Protein AF-0000000082426683 (afdb_homodimer)

Secondary structure (DSSP, 8-state):
-EEEEEEEEEEGGGEEEEEEEEEEESSEEEEE--TTSSHHHHHHHHTTSS--EEEEEETTEEGGG----TTEEE--GGGGGS-SBHHHHHHHHHHHH---HHHHHHHHHHTT--HHHHTTSBGGGS-HHHHHHHHHHHHHTT--SEEEEESTTTT--HHHHHHHHHHHHHS-SEEEEEESBGGGGGGGTTSEEEEEETTEEEEEEEHHHHHTEEEEES--TTEEEEEEETTEEEEEEET-SSEEHHHHSBGGGHHHHH-/-EEEEEEEEEETTTEEEEEEEEEEESSEEEEE--TTSSHHHHHHHHTTSS--EEEEEETTEEGGG----TTEEE--GGGGGS-SBHHHHHHHHHHHH---HHHHHHHHHHTT--HHHHTTSBGGGS-HHHHHHHHHHHHHTT--SEEEEESTTTT--HHHHHHHHHHHHHS-SEEEEEESBGGGGGGGTTSEEEEEETTEEEEEEEHHHHHTEEEEES--TTEEEEEEETTEEEEEEET-SSEEHHHHSBGGGHHHHH-

Sequence (518 aa):
MIELRDTTISVGGGAFVVRNVNMEVNGKAVLIGPNGSGKSTLLRAICGLIPYEGSIKIDGMEVNEVRGYTPLSCNLSEIYQMALTISGLLEILEDVKGVDRREFKGILGRFNISYESIEKKPVFGLSAGQSAIVKLALALASRPKIVIADEPFENVDPARRLMVSSLLMEYGEEGMIVTHELDMLRRFSGYDAYLVIEGVVYGPIQVERLLRASIIAGESKDALIEVTVGGARYSIVEGGEGVKFSDMGSLNRLYGLLRMIELRDTTISVGGGAFVVRNVNMEVNGKAVLIGPNGSGKSTLLRAICGLIPYEGSIKIDGMEVNEVRGYTPLSCNLSEIYQMALTISGLLEILEDVKGVDRREFKGILGRFNISYESIEKKPVFGLSAGQSAIVKLALALASRPKIVIADEPFENVDPARRLMVSSLLMEYGEEGMIVTHELDMLRRFSGYDAYLVIEGVVYGPIQVERLLRASIIAGESKDALIEVTVGGARYSIVEGGEGVKFSDMGSLNRLYGLLR

Structure (mmCIF, N/CA/C/O backbone):
data_AF-0000000082426683-model_v1
#
loop_
_entity.id
_entity.type
_entity.pdbx_description
1 polymer 'ABC transporter'
#
loop_
_atom_site.group_PDB
_atom_site.id
_atom_site.type_symbol
_atom_site.label_atom_id
_atom_site.label_alt_id
_atom_site.label_comp_id
_atom_site.label_asym_id
_atom_site.label_entity_id
_atom_site.label_seq_id
_atom_site.pdbx_PDB_ins_code
_atom_site.Cartn_x
_atom_site.Cartn_y
_atom_site.Cartn_z
_atom_site.occupancy
_atom_site.B_iso_or_equiv
_atom_site.auth_seq_id
_atom_site.auth_comp_id
_atom_site.auth_asym_id
_atom_site.auth_atom_id
_atom_site.pdbx_PDB_model_num
ATOM 1 N N . MET A 1 1 ? 0.825 25.969 11.508 1 90.44 1 MET A N 1
ATOM 2 C CA . MET A 1 1 ? -0.62 26.016 11.305 1 90.44 1 MET A CA 1
ATOM 3 C C . MET A 1 1 ? -0.97 25.781 9.836 1 90.44 1 MET A C 1
ATOM 5 O O . MET A 1 1 ? -0.334 26.344 8.945 1 90.44 1 MET A O 1
ATOM 9 N N . ILE A 1 2 ? -1.873 24.891 9.523 1 97.25 2 ILE A N 1
ATOM 10 C CA . ILE A 1 2 ? -2.41 24.609 8.195 1 97.25 2 ILE A CA 1
ATOM 11 C C . ILE A 1 2 ? -3.881 25.016 8.141 1 97.25 2 ILE A C 1
ATOM 13 O O . ILE A 1 2 ? -4.691 24.547 8.945 1 97.25 2 ILE A O 1
ATOM 17 N N . GLU A 1 3 ? -4.215 25.922 7.199 1 98.19 3 GLU A N 1
ATOM 18 C CA . GLU A 1 3 ? -5.582 26.422 7.074 1 98.19 3 GLU A CA 1
ATOM 19 C C . GLU A 1 3 ? -6.105 26.25 5.652 1 98.19 3 GLU A C 1
ATOM 21 O O . GLU A 1 3 ? -5.484 26.719 4.699 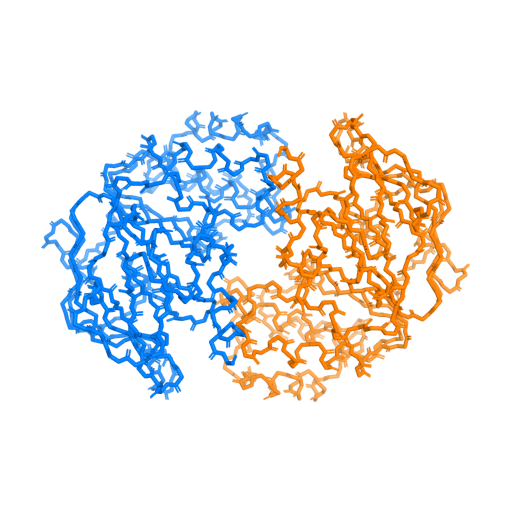1 98.19 3 GLU A O 1
ATOM 26 N N . LEU A 1 4 ? -7.168 25.578 5.523 1 98.44 4 LEU A N 1
ATOM 27 C CA . LEU A 1 4 ? -7.887 25.453 4.258 1 98.44 4 LEU A CA 1
ATOM 28 C C . LEU A 1 4 ? -9.258 26.109 4.348 1 98.44 4 LEU A C 1
ATOM 30 O O . LEU A 1 4 ? -10 25.891 5.305 1 98.44 4 LEU A O 1
ATOM 34 N N . ARG A 1 5 ? -9.625 26.953 3.424 1 98.06 5 ARG A N 1
ATOM 35 C CA . ARG A 1 5 ? -10.922 27.625 3.346 1 98.06 5 ARG A CA 1
ATOM 36 C C . ARG A 1 5 ? -11.531 27.469 1.959 1 98.06 5 ARG A C 1
ATOM 38 O O . ARG A 1 5 ? -10.969 27.938 0.968 1 98.06 5 ARG A O 1
ATOM 45 N N . ASP A 1 6 ? -12.719 26.844 1.918 1 97.62 6 ASP A N 1
ATOM 46 C CA . ASP A 1 6 ? -13.477 26.641 0.688 1 97.62 6 ASP A CA 1
ATOM 47 C C . ASP A 1 6 ? -12.578 26.094 -0.423 1 97.62 6 ASP A C 1
ATOM 49 O O . ASP A 1 6 ? -12.602 26.609 -1.546 1 97.62 6 ASP A O 1
ATOM 53 N N . THR A 1 7 ? -11.766 25.141 -0.1 1 97.5 7 THR A N 1
ATOM 54 C CA . THR A 1 7 ? -10.766 24.625 -1.027 1 97.5 7 THR A CA 1
ATOM 55 C C . THR A 1 7 ? -11.367 23.516 -1.899 1 97.5 7 THR A C 1
ATOM 57 O O . THR A 1 7 ? -11.977 22.578 -1.389 1 97.5 7 THR A O 1
ATOM 60 N N . THR A 1 8 ? -11.234 23.688 -3.15 1 96.38 8 THR A N 1
ATOM 61 C CA . THR A 1 8 ? -11.68 22.688 -4.121 1 96.38 8 THR A CA 1
ATOM 62 C C . THR A 1 8 ? -10.555 22.344 -5.094 1 96.38 8 THR A C 1
ATOM 64 O O . THR A 1 8 ? -9.828 23.234 -5.551 1 96.38 8 THR A O 1
ATOM 67 N N . ILE A 1 9 ? -10.352 21.078 -5.254 1 95 9 ILE A N 1
ATOM 68 C CA . ILE A 1 9 ? -9.312 20.609 -6.16 1 95 9 ILE A CA 1
ATOM 69 C C . ILE A 1 9 ? -9.938 19.75 -7.254 1 95 9 ILE A C 1
ATOM 71 O O . ILE A 1 9 ? -10.672 18.797 -6.969 1 95 9 ILE A O 1
ATOM 75 N N . SER A 1 10 ? -9.625 20.062 -8.43 1 88.19 10 SER A N 1
ATOM 76 C CA . SER A 1 10 ? -10.109 19.312 -9.586 1 88.19 10 SER A CA 1
ATOM 77 C C . SER A 1 10 ? -8.961 18.797 -10.438 1 88.19 10 SER A C 1
ATOM 79 O O . SER A 1 10 ? -7.863 19.359 -10.414 1 88.19 10 SER A O 1
ATOM 81 N N . VAL A 1 11 ? -9.062 17.609 -10.867 1 71.94 11 VAL A N 1
ATOM 82 C CA . VAL A 1 11 ? -8.062 17.125 -11.805 1 71.94 11 VAL A CA 1
ATOM 83 C C . VAL A 1 11 ? -8.578 17.266 -13.234 1 71.94 11 VAL A C 1
ATOM 85 O O . VAL A 1 11 ? -9.766 17.531 -13.453 1 71.94 11 VAL A O 1
ATOM 88 N N . GLY A 1 12 ? -7.707 17.031 -14.219 1 61.56 12 GLY A N 1
ATOM 89 C CA . GLY A 1 12 ? -8.055 17.266 -15.609 1 61.56 12 GLY A CA 1
ATOM 90 C C . GLY A 1 12 ? -9.391 16.656 -16 1 61.56 12 GLY A C 1
ATOM 91 O O . GLY A 1 12 ? -9.773 15.602 -15.477 1 61.56 12 GLY A O 1
ATOM 92 N N . GLY A 1 13 ? -10.258 17.328 -16.797 1 57.75 13 GLY A N 1
ATOM 93 C CA . GLY A 1 13 ? -11.555 17 -17.391 1 57.75 13 GLY A CA 1
ATOM 94 C C . GLY A 1 13 ? -12.727 17.422 -16.516 1 57.75 13 GLY A C 1
ATOM 95 O O . GLY A 1 13 ? -13.859 16.984 -16.75 1 57.75 13 GLY A O 1
ATOM 96 N N . GLY A 1 14 ? -12.383 18.109 -15.453 1 56.59 14 GLY A N 1
ATOM 97 C CA . GLY A 1 14 ? -13.438 18.734 -14.672 1 56.59 14 GLY A CA 1
ATOM 98 C C . GLY A 1 14 ? -13.914 17.875 -13.516 1 56.59 14 GLY A C 1
ATOM 99 O O . GLY A 1 14 ? -14.844 18.25 -12.797 1 56.59 14 GLY A O 1
ATOM 100 N N . ALA A 1 15 ? -13.305 16.703 -13.297 1 66.06 15 ALA A N 1
ATOM 101 C CA . ALA A 1 15 ? -13.805 15.867 -12.203 1 66.06 15 ALA A CA 1
ATOM 102 C C . ALA A 1 15 ? -13.195 16.297 -10.875 1 66.06 15 ALA A C 1
ATOM 104 O O . ALA A 1 15 ? -11.969 16.391 -10.742 1 66.06 15 ALA A O 1
ATOM 105 N N . PHE A 1 16 ? -14.086 16.734 -9.953 1 71.44 16 PHE A N 1
ATOM 106 C CA . PHE A 1 16 ? -13.641 17.109 -8.617 1 71.44 16 PHE A CA 1
ATOM 107 C C . PHE A 1 16 ? -13.125 15.898 -7.848 1 71.44 16 PHE A C 1
ATOM 109 O O . PHE A 1 16 ? -13.75 14.836 -7.875 1 71.44 16 PHE A O 1
ATOM 116 N N . VAL A 1 17 ? -12.008 16.141 -7.227 1 84.44 17 VAL A N 1
ATOM 117 C CA . VAL A 1 17 ? -11.445 15.086 -6.383 1 84.44 17 VAL A CA 1
ATOM 118 C C . VAL A 1 17 ? -11.734 15.391 -4.914 1 84.44 17 VAL A C 1
ATOM 120 O O . VAL A 1 17 ? -12.133 14.5 -4.16 1 84.44 17 VAL A O 1
ATOM 123 N N . VAL A 1 18 ? -11.609 16.672 -4.547 1 94.25 18 VAL A N 1
ATOM 124 C CA . VAL A 1 18 ? -11.945 17.156 -3.217 1 94.25 18 VAL A CA 1
ATOM 125 C C . VAL A 1 18 ? -12.727 18.469 -3.336 1 94.25 18 VAL A C 1
ATOM 127 O O . VAL A 1 18 ? -12.414 19.312 -4.18 1 94.25 18 VAL A O 1
ATOM 130 N N . ARG A 1 19 ? -13.82 18.609 -2.441 1 93.38 19 ARG A N 1
ATOM 131 C CA . ARG A 1 19 ? -14.734 19.734 -2.641 1 93.38 19 ARG A CA 1
ATOM 132 C C . ARG A 1 19 ? -14.953 20.5 -1.34 1 93.38 19 ARG A C 1
ATOM 134 O O . ARG A 1 19 ? -15.25 19.906 -0.303 1 93.38 19 ARG A O 1
ATOM 141 N N . ASN A 1 20 ? -14.719 21.766 -1.47 1 95.81 20 ASN A N 1
ATOM 142 C CA . ASN A 1 20 ? -15.117 22.719 -0.444 1 95.81 20 ASN A CA 1
ATOM 143 C C . ASN A 1 20 ? -14.586 22.328 0.93 1 95.81 20 ASN A C 1
ATOM 145 O O . ASN A 1 20 ? -15.352 22.234 1.893 1 95.81 20 ASN A O 1
ATOM 149 N N . VAL A 1 21 ? -13.359 22.172 1.01 1 97.62 21 VAL A N 1
ATOM 150 C CA . VAL A 1 21 ? -12.711 21.734 2.24 1 97.62 21 VAL A CA 1
ATOM 151 C C . VAL A 1 21 ? -12.461 22.922 3.152 1 97.62 21 VAL A C 1
ATOM 153 O O . VAL A 1 21 ? -11.891 23.938 2.723 1 97.62 21 VAL A O 1
ATOM 156 N N . ASN A 1 22 ? -12.969 22.875 4.305 1 97.44 22 ASN A N 1
ATOM 157 C CA . ASN A 1 22 ? -12.664 23.797 5.402 1 97.44 22 ASN A CA 1
ATOM 158 C C . ASN A 1 22 ? -12.023 23.062 6.574 1 97.44 22 ASN A C 1
ATOM 160 O O . ASN A 1 22 ? -12.633 22.172 7.168 1 97.44 22 ASN A O 1
ATOM 164 N N . MET A 1 23 ? -10.781 23.453 6.895 1 97.44 23 MET A N 1
ATOM 165 C CA . MET A 1 23 ? -9.992 22.719 7.879 1 97.44 23 MET A CA 1
ATOM 166 C C . MET A 1 23 ? -8.922 23.609 8.492 1 97.44 23 MET A C 1
ATOM 168 O O . MET A 1 23 ? -8.328 24.438 7.797 1 97.44 23 MET A O 1
ATOM 172 N N . GLU A 1 24 ? -8.742 23.469 9.758 1 97.19 24 GLU A N 1
ATOM 173 C CA . GLU A 1 24 ? -7.676 24.141 10.477 1 97.19 24 GLU A CA 1
ATOM 174 C C . GLU A 1 24 ? -6.902 23.188 11.367 1 97.19 24 GLU A C 1
ATOM 176 O O . GLU A 1 24 ? -7.488 22.516 12.219 1 97.19 24 GLU A O 1
ATOM 181 N N . VAL A 1 25 ? -5.66 23.094 11.125 1 97.38 25 VAL A N 1
ATOM 182 C CA . VAL A 1 25 ? -4.801 22.219 11.914 1 97.38 25 VAL A CA 1
ATOM 183 C C . VAL A 1 25 ? -3.752 23.047 12.648 1 97.38 25 VAL A C 1
ATOM 185 O O . VAL A 1 25 ? -2.92 23.703 12.023 1 97.38 25 VAL A O 1
ATOM 188 N N . ASN A 1 26 ? -3.912 23 13.969 1 94.5 26 ASN A N 1
ATOM 189 C CA . ASN A 1 26 ? -2.895 23.547 14.859 1 94.5 26 ASN A CA 1
ATOM 190 C C . ASN A 1 26 ? -2.115 22.438 15.562 1 94.5 26 ASN A C 1
ATOM 192 O O . ASN A 1 26 ? -2.686 21.672 16.344 1 94.5 26 ASN A O 1
ATOM 196 N N . GLY A 1 27 ? -0.902 22.25 15.266 1 96.5 27 GLY A N 1
ATOM 197 C CA . GLY A 1 27 ? -0.137 21.094 15.711 1 96.5 27 GLY A CA 1
ATOM 198 C C . GLY A 1 27 ? -0.188 19.938 14.742 1 96.5 27 GLY A C 1
ATOM 199 O O . GLY A 1 27 ? -0.015 20.125 13.531 1 96.5 27 GLY A O 1
ATOM 200 N N . LYS A 1 28 ? -0.348 18.797 15.258 1 97.25 28 LYS A N 1
ATOM 201 C CA . LYS A 1 28 ? -0.399 17.625 14.391 1 97.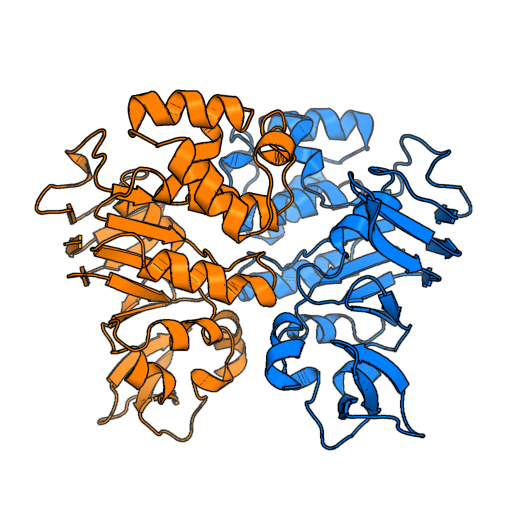25 28 LYS A CA 1
ATOM 202 C C . LYS A 1 28 ? -1.802 17.031 14.359 1 97.25 28 LYS A C 1
ATOM 204 O O . LYS A 1 28 ? -2.504 17.016 15.367 1 97.25 28 LYS A O 1
ATOM 209 N N . ALA A 1 29 ? -2.205 16.516 13.258 1 98.25 29 ALA A N 1
ATOM 210 C CA . ALA A 1 29 ? -3.492 15.852 13.062 1 98.25 29 ALA A CA 1
ATOM 211 C C . ALA A 1 29 ? -3.352 14.633 12.148 1 98.25 29 ALA A C 1
ATOM 213 O O . ALA A 1 29 ? -2.312 14.445 11.508 1 98.25 29 ALA A O 1
ATOM 214 N N . VAL A 1 30 ? -4.355 13.789 12.195 1 98.12 30 VAL A N 1
ATOM 215 C CA . VAL A 1 30 ? -4.41 12.656 11.273 1 98.12 30 VAL A CA 1
ATOM 216 C C . VAL A 1 30 ? -5.555 12.852 10.281 1 98.12 30 VAL A C 1
ATOM 218 O O . VAL A 1 30 ? -6.598 13.406 10.625 1 98.12 30 VAL A O 1
ATOM 221 N N . LEU A 1 31 ? -5.301 12.531 9.086 1 98 31 LEU A N 1
ATOM 222 C CA . LEU A 1 31 ? -6.305 12.484 8.031 1 98 31 LEU A CA 1
ATOM 223 C C . LEU A 1 31 ? -6.535 11.047 7.562 1 98 31 LEU A C 1
ATOM 225 O O . LEU A 1 31 ? -5.617 10.406 7.047 1 98 31 LEU A O 1
ATOM 229 N N . ILE A 1 32 ? -7.77 10.578 7.746 1 97.12 32 ILE A N 1
ATOM 230 C CA . ILE A 1 32 ? -8.039 9.18 7.41 1 97.12 32 ILE A CA 1
ATOM 231 C C . ILE A 1 32 ? -9.125 9.117 6.336 1 97.12 32 ILE A C 1
ATOM 233 O O . ILE A 1 32 ? -9.961 10.016 6.227 1 97.12 32 ILE A O 1
ATOM 237 N N . GLY A 1 33 ? -9.094 8.109 5.539 1 94.5 33 GLY A N 1
ATOM 238 C CA . GLY A 1 33 ? -10.047 7.859 4.473 1 94.5 33 GLY A CA 1
ATOM 239 C C . GLY A 1 33 ? -9.695 6.6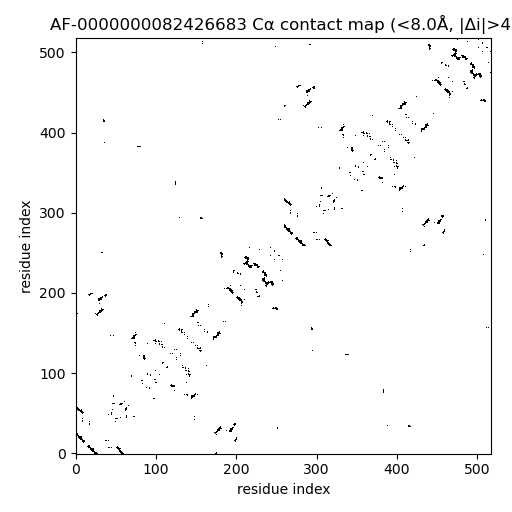41 3.637 1 94.5 33 GLY A C 1
ATOM 240 O O . GLY A 1 33 ? -8.547 6.195 3.631 1 94.5 33 GLY A O 1
ATOM 241 N N . PRO A 1 34 ? -10.695 6.09 2.971 1 91.44 34 PRO A N 1
ATOM 242 C CA . PRO A 1 34 ? -10.414 4.945 2.104 1 91.44 34 PRO A CA 1
ATOM 243 C C . PRO A 1 34 ? -9.57 5.328 0.885 1 91.44 34 PRO A C 1
ATOM 245 O O . PRO A 1 34 ? -9.367 6.512 0.616 1 91.44 34 PRO A O 1
ATOM 248 N N . ASN A 1 35 ? -9.023 4.348 0.281 1 86.88 35 ASN A N 1
ATOM 249 C CA . ASN A 1 35 ? -8.305 4.605 -0.962 1 86.88 35 ASN A CA 1
ATOM 250 C C . ASN A 1 35 ? -9.195 5.281 -1.997 1 86.88 35 ASN A C 1
ATOM 252 O O . ASN A 1 35 ? -10.375 4.934 -2.131 1 86.88 35 ASN A O 1
ATOM 256 N N . GLY A 1 36 ? -8.68 6.262 -2.678 1 83.81 36 GLY A N 1
ATOM 257 C CA . GLY A 1 36 ? -9.422 6.957 -3.719 1 83.81 36 GLY A CA 1
ATOM 258 C C . GLY A 1 36 ? -10.273 8.086 -3.189 1 83.81 36 GLY A C 1
ATOM 259 O O . GLY A 1 36 ? -11.008 8.727 -3.949 1 83.81 36 GLY A O 1
ATOM 260 N N . SER A 1 37 ? -10.164 8.352 -1.95 1 90.31 37 SER A N 1
ATOM 261 C CA . SER A 1 37 ? -11.031 9.352 -1.347 1 90.31 37 SER A CA 1
ATOM 262 C C . SER A 1 37 ? -10.523 10.766 -1.625 1 90.31 37 SER A C 1
ATOM 264 O O . SER A 1 37 ? -11.219 11.742 -1.367 1 90.31 37 SER A O 1
ATOM 266 N N . GLY A 1 38 ? -9.305 10.93 -2.115 1 90.25 38 GLY A N 1
ATOM 267 C CA . GLY A 1 38 ? -8.758 12.234 -2.439 1 90.25 38 GLY A CA 1
ATOM 268 C C . GLY A 1 38 ? -7.668 12.68 -1.485 1 90.25 38 GLY A C 1
ATOM 269 O O . GLY A 1 38 ? -7.145 13.789 -1.605 1 90.25 38 GLY A O 1
ATOM 270 N N . LYS A 1 39 ? -7.223 11.82 -0.576 1 93.38 39 LYS A N 1
ATOM 271 C CA . LYS A 1 39 ? -6.242 12.164 0.449 1 93.38 39 LYS A CA 1
ATOM 272 C C . LYS A 1 39 ? -4.945 12.664 -0.177 1 93.38 39 LYS A C 1
ATOM 274 O O . LYS A 1 39 ? -4.461 13.75 0.166 1 93.38 39 LYS A O 1
ATOM 279 N N . SER A 1 40 ? -4.41 11.914 -1.142 1 89.94 40 SER A N 1
ATOM 280 C CA . SER A 1 40 ? -3.129 12.258 -1.751 1 89.94 40 SER A CA 1
ATOM 281 C C . SER A 1 40 ? -3.232 13.547 -2.564 1 89.94 40 SER A C 1
ATOM 283 O O . SER A 1 40 ? -2.301 14.352 -2.58 1 89.94 40 SER A O 1
ATOM 285 N N . THR A 1 41 ? -4.344 13.742 -3.236 1 89.88 41 THR A N 1
ATOM 286 C CA . THR A 1 41 ? -4.57 14.969 -3.994 1 89.88 41 THR A CA 1
ATOM 287 C C . THR A 1 41 ? -4.598 16.188 -3.066 1 89.88 41 THR A C 1
ATOM 289 O O . THR A 1 41 ? -3.988 17.203 -3.363 1 89.88 41 THR A O 1
ATOM 292 N N . LEU A 1 42 ? -5.297 15.977 -2.006 1 95.31 42 LEU A N 1
ATOM 293 C CA . LEU A 1 42 ? -5.355 17.062 -1.023 1 95.31 42 LEU A CA 1
ATOM 294 C C . LEU A 1 42 ? -3.969 17.375 -0.481 1 95.31 42 LEU A C 1
ATOM 296 O O . LEU A 1 42 ? -3.592 18.547 -0.376 1 95.31 42 LEU A O 1
ATOM 300 N N . LEU A 1 43 ? -3.16 16.359 -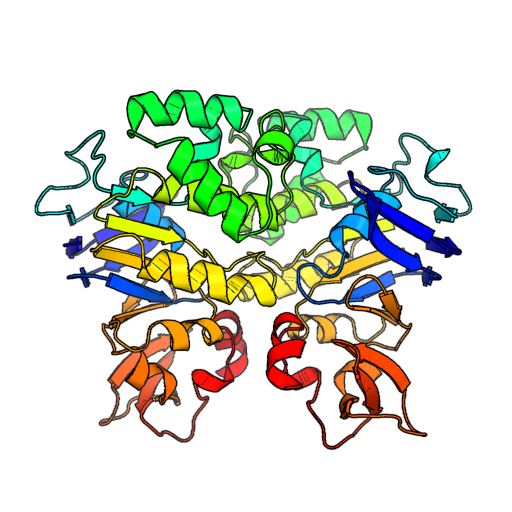0.196 1 95.12 43 LEU A N 1
ATOM 301 C CA . LEU A 1 43 ? -1.819 16.562 0.342 1 95.12 43 LEU A CA 1
ATOM 302 C C . LEU A 1 43 ? -0.917 17.25 -0.685 1 95.12 43 LEU A C 1
ATOM 304 O O . LEU A 1 43 ? -0.099 18.094 -0.334 1 95.12 43 LEU A O 1
ATOM 308 N N . ARG A 1 44 ? -1.063 16.875 -1.9 1 93.12 44 ARG A N 1
ATOM 309 C CA . ARG A 1 44 ? -0.27 17.5 -2.955 1 93.12 44 ARG A CA 1
ATOM 310 C C . ARG A 1 44 ? -0.564 19 -3.057 1 93.12 44 ARG A C 1
ATOM 312 O O . ARG A 1 44 ? 0.343 19.797 -3.283 1 93.12 44 ARG A O 1
ATOM 319 N N . ALA A 1 45 ? -1.841 19.344 -2.908 1 95.19 45 ALA A N 1
ATOM 320 C CA . ALA A 1 45 ? -2.213 20.766 -2.918 1 95.19 45 ALA A CA 1
ATOM 321 C C . ALA A 1 45 ? -1.611 21.5 -1.724 1 95.19 45 ALA A C 1
ATOM 323 O O . ALA A 1 45 ? -1.058 22.578 -1.872 1 95.19 45 ALA A O 1
ATOM 324 N N . ILE A 1 46 ? -1.671 20.875 -0.554 1 96.81 46 ILE A N 1
ATOM 325 C CA . ILE A 1 46 ? -1.134 21.469 0.667 1 96.81 46 ILE A CA 1
ATOM 326 C C . ILE A 1 46 ? 0.372 21.672 0.521 1 96.81 46 ILE A C 1
ATOM 328 O O . ILE A 1 46 ? 0.917 22.672 1 1 96.81 46 ILE A O 1
ATOM 332 N N . CYS A 1 47 ? 1.036 20.797 -0.207 1 95.75 47 CYS A N 1
ATOM 333 C CA . CYS A 1 47 ? 2.479 20.859 -0.408 1 95.75 47 CYS A CA 1
ATOM 334 C C . CYS A 1 47 ? 2.822 21.766 -1.589 1 95.75 47 CYS A C 1
ATOM 336 O O . CYS A 1 47 ? 3.996 21.938 -1.922 1 95.75 47 CYS A O 1
ATOM 338 N N . GLY A 1 48 ? 1.843 22.25 -2.277 1 94.88 48 GLY A N 1
ATOM 339 C CA . GLY A 1 48 ? 2.057 23.203 -3.35 1 94.88 48 GLY A CA 1
ATOM 340 C C . GLY A 1 48 ? 2.377 22.547 -4.68 1 94.88 48 GLY A C 1
ATOM 341 O O . GLY A 1 48 ? 2.955 23.188 -5.566 1 94.88 48 GLY A O 1
ATOM 342 N N . LEU A 1 49 ? 2.025 21.328 -4.848 1 90.38 49 LEU A N 1
ATOM 343 C CA . LEU A 1 49 ? 2.424 20.578 -6.039 1 90.38 49 LEU A CA 1
ATOM 344 C C . LEU A 1 49 ? 1.342 20.641 -7.109 1 90.38 49 LEU A C 1
ATOM 346 O O . LEU A 1 49 ? 1.607 20.375 -8.281 1 90.38 49 LEU A O 1
ATOM 350 N N . ILE A 1 50 ? 0.114 20.938 -6.715 1 90.62 50 ILE A N 1
ATOM 351 C CA . ILE A 1 50 ? -0.97 21.031 -7.684 1 90.62 50 ILE A CA 1
ATOM 352 C C . ILE A 1 50 ? -1.835 22.25 -7.367 1 90.62 50 ILE A C 1
ATOM 354 O O . ILE A 1 50 ? -1.908 22.688 -6.219 1 90.62 50 ILE A O 1
ATOM 358 N N . PRO A 1 51 ? -2.549 22.766 -8.383 1 92.94 51 PRO A N 1
ATOM 359 C CA . PRO A 1 51 ? -3.385 23.938 -8.156 1 92.94 51 PRO A CA 1
ATOM 360 C C . PRO A 1 51 ? -4.688 23.609 -7.426 1 92.94 51 PRO A C 1
ATOM 362 O O . PRO A 1 51 ? -5.074 22.438 -7.348 1 92.94 51 PRO A O 1
ATOM 365 N N . TYR A 1 52 ? -5.219 24.641 -6.898 1 95.69 52 TYR A N 1
ATOM 366 C CA . TYR A 1 52 ? -6.488 24.547 -6.188 1 95.69 52 TYR A CA 1
ATOM 367 C C . TYR A 1 52 ? -7.266 25.859 -6.277 1 95.69 52 TYR A C 1
ATOM 369 O O . TYR A 1 52 ? -6.707 26.891 -6.645 1 95.69 52 TYR A O 1
ATOM 377 N N . GLU A 1 53 ? -8.523 25.703 -6.086 1 96 53 GLU A N 1
ATOM 378 C CA . GLU A 1 53 ? -9.383 26.859 -5.863 1 96 53 GLU A CA 1
ATOM 379 C C . GLU A 1 53 ? -9.625 27.094 -4.375 1 96 53 GLU A C 1
ATOM 381 O O . GLU A 1 53 ? -9.508 26.156 -3.572 1 96 53 GLU A O 1
ATOM 386 N N . GLY A 1 54 ? -9.953 28.344 -4.039 1 97.69 54 GLY A N 1
ATOM 387 C CA . GLY A 1 54 ? -10.055 28.688 -2.627 1 97.69 54 GLY A CA 1
ATOM 388 C C . GLY A 1 54 ? -8.727 29.094 -2.018 1 97.69 54 GLY A C 1
ATOM 389 O O . GLY A 1 54 ? -7.953 29.828 -2.643 1 97.69 54 GLY A O 1
ATOM 390 N N . SER A 1 55 ? -8.594 28.609 -0.669 1 98.19 55 SER A N 1
ATOM 391 C CA . SER A 1 55 ? -7.383 29.062 0.009 1 98.19 55 SER A CA 1
ATOM 392 C C . SER A 1 55 ? -6.754 27.938 0.822 1 98.19 55 SER A C 1
ATOM 394 O O . SER A 1 55 ? -7.457 27.156 1.468 1 98.19 55 SER A O 1
ATOM 396 N N . ILE A 1 56 ? -5.5 27.844 0.674 1 98.19 56 ILE A N 1
ATOM 397 C CA . ILE A 1 56 ? -4.66 27.031 1.55 1 98.19 56 ILE A CA 1
ATOM 398 C C . ILE A 1 56 ? -3.516 27.891 2.098 1 98.19 56 ILE A C 1
ATOM 400 O O . ILE A 1 56 ? -2.713 28.422 1.332 1 98.19 56 ILE A O 1
ATOM 404 N N . LYS A 1 57 ? -3.451 27.953 3.398 1 98.19 57 LYS A N 1
ATOM 405 C CA . LYS A 1 57 ? -2.385 28.734 4.02 1 98.19 57 LYS A CA 1
ATOM 406 C C . LYS A 1 57 ? -1.55 27.875 4.961 1 98.19 57 LYS A C 1
ATOM 408 O O . LYS A 1 57 ? -2.088 27.031 5.68 1 98.19 57 LYS A O 1
ATOM 413 N N . ILE A 1 58 ? -0.296 28.109 4.898 1 97.06 58 ILE A N 1
ATOM 414 C CA . ILE A 1 58 ? 0.672 27.547 5.832 1 97.06 58 ILE A CA 1
ATOM 415 C C . ILE A 1 58 ? 1.404 28.672 6.559 1 97.06 58 ILE A C 1
ATOM 417 O O . ILE A 1 58 ? 2.023 29.531 5.926 1 97.06 58 ILE A O 1
ATOM 421 N N . ASP A 1 59 ? 1.278 28.625 7.844 1 95.62 59 ASP A N 1
ATOM 422 C CA . ASP A 1 59 ? 1.845 29.703 8.648 1 95.62 59 ASP A CA 1
ATOM 423 C C . ASP A 1 59 ? 1.4 31.078 8.133 1 95.62 59 ASP A C 1
ATOM 425 O O . ASP A 1 59 ? 2.219 31.984 7.992 1 95.62 59 ASP A O 1
ATOM 429 N N . GLY A 1 60 ? 0.243 31.062 7.762 1 95.5 60 GLY A N 1
ATOM 430 C CA . GLY A 1 60 ? -0.357 32.312 7.355 1 95.5 60 GLY A CA 1
ATOM 431 C C . GLY A 1 60 ? -0.034 32.688 5.922 1 95.5 60 GLY A C 1
ATOM 432 O O . GLY A 1 60 ? -0.577 33.688 5.395 1 95.5 60 GLY A O 1
ATOM 433 N N . MET A 1 61 ? 0.761 31.953 5.254 1 96.5 61 MET A N 1
ATOM 434 C CA . MET A 1 61 ? 1.163 32.25 3.885 1 96.5 61 MET A CA 1
ATOM 435 C C . MET A 1 61 ? 0.397 31.391 2.891 1 96.5 61 MET A C 1
ATOM 437 O O . MET A 1 61 ? 0.309 30.172 3.064 1 96.5 61 MET A O 1
ATOM 441 N N . GLU A 1 62 ? -0.079 32.031 1.852 1 97.88 62 GLU A N 1
ATOM 442 C CA . GLU A 1 62 ? -0.788 31.297 0.81 1 97.88 62 GLU A CA 1
ATOM 443 C C . GLU A 1 62 ? 0.161 30.391 0.032 1 97.88 62 GLU A C 1
ATOM 445 O O . GLU A 1 62 ? 1.157 30.859 -0.524 1 97.88 62 GLU A O 1
ATOM 450 N N . VAL A 1 63 ? -0.219 29.156 -0.077 1 96.94 63 VAL A N 1
ATOM 451 C CA . VAL A 1 63 ? 0.666 28.141 -0.64 1 96.94 63 VAL A CA 1
ATOM 452 C C . VAL A 1 63 ? 0.998 28.484 -2.088 1 96.94 63 VAL A C 1
ATOM 454 O O . VAL A 1 63 ? 2.152 28.391 -2.51 1 96.94 63 VAL A O 1
ATOM 457 N N . ASN A 1 64 ? 0.06 28.969 -2.779 1 93.81 64 ASN A N 1
ATOM 458 C CA . ASN A 1 64 ? 0.263 29.266 -4.191 1 93.81 64 ASN A CA 1
ATOM 459 C C . ASN A 1 64 ? 1.179 30.469 -4.383 1 93.81 64 ASN A C 1
ATOM 461 O O . ASN A 1 64 ? 1.627 30.75 -5.496 1 93.81 64 ASN A O 1
ATOM 465 N N . GLU A 1 65 ? 1.521 31.109 -3.33 1 93.56 65 GLU A N 1
ATOM 466 C CA . GLU A 1 65 ? 2.318 32.312 -3.424 1 93.56 65 GLU A CA 1
ATOM 467 C C . GLU A 1 65 ? 3.717 32.125 -2.85 1 93.56 65 GLU A C 1
ATOM 469 O O . GLU A 1 65 ? 4.539 33.031 -2.85 1 93.56 65 GLU A O 1
ATOM 474 N N . VAL A 1 66 ? 3.934 30.953 -2.332 1 89.62 66 VAL A N 1
ATOM 475 C CA . VAL A 1 66 ? 5.219 30.688 -1.688 1 89.62 66 VAL A CA 1
ATOM 476 C C . VAL A 1 66 ? 5.984 29.625 -2.473 1 89.62 66 VAL A C 1
ATOM 478 O O . VAL A 1 66 ? 5.387 28.703 -3.014 1 89.62 66 VAL A O 1
ATOM 481 N N . ARG A 1 67 ? 7.297 29.844 -2.561 1 84.12 67 ARG A N 1
ATOM 482 C CA . ARG A 1 67 ? 8.188 28.859 -3.176 1 84.12 67 ARG A CA 1
ATOM 483 C C . ARG A 1 67 ? 9.336 28.5 -2.244 1 84.12 67 ARG A C 1
ATOM 485 O O . ARG A 1 67 ? 9.82 29.359 -1.497 1 84.12 67 ARG A O 1
ATOM 492 N N . GLY A 1 68 ? 9.641 27.203 -2.311 1 85.44 68 GLY A N 1
ATOM 493 C CA . GLY A 1 68 ? 10.82 26.766 -1.582 1 85.44 68 GLY A CA 1
ATOM 494 C C . GLY A 1 68 ? 10.672 26.891 -0.077 1 85.44 68 GLY A C 1
ATOM 495 O O . GLY A 1 68 ? 11.609 27.312 0.61 1 85.44 68 GLY A O 1
ATOM 496 N N . TYR A 1 69 ? 9.516 26.766 0.384 1 90.69 69 TYR A N 1
ATOM 497 C CA . TYR A 1 69 ? 9.281 26.859 1.82 1 90.69 69 TYR A CA 1
ATOM 498 C C . TYR A 1 69 ? 9.875 25.656 2.543 1 90.69 69 TYR A C 1
ATOM 500 O O . TYR A 1 69 ? 9.211 24.625 2.695 1 90.69 69 TYR A O 1
ATOM 508 N N . THR A 1 70 ? 11.016 25.75 3.182 1 92.12 70 THR A N 1
ATOM 509 C CA . THR A 1 70 ? 11.836 24.656 3.676 1 92.12 70 THR A CA 1
ATOM 510 C C . THR A 1 70 ? 11.305 24.141 5.012 1 92.12 70 THR A C 1
ATOM 512 O O . THR A 1 70 ? 11.625 23.016 5.426 1 92.12 70 THR A O 1
ATOM 515 N N . PRO A 1 71 ? 10.492 24.969 5.73 1 95.5 71 PRO A N 1
ATOM 516 C CA . PRO A 1 71 ? 9.969 24.453 6.992 1 95.5 71 PRO A CA 1
ATOM 517 C C . PRO A 1 71 ? 8.93 23.344 6.789 1 95.5 71 PRO A C 1
ATOM 519 O O . PRO A 1 71 ? 8.555 22.656 7.746 1 95.5 71 PRO A O 1
ATOM 522 N N . LEU A 1 72 ? 8.406 23.219 5.605 1 96.81 72 LEU A N 1
ATOM 523 C CA . LEU A 1 72 ? 7.461 22.156 5.293 1 96.81 72 LEU A CA 1
ATOM 524 C C . LEU A 1 72 ? 8.117 21.062 4.449 1 96.81 72 LEU A C 1
ATOM 526 O O . LEU A 1 72 ? 8.859 21.359 3.514 1 96.81 72 LEU A O 1
ATOM 530 N N . SER A 1 73 ? 7.883 19.828 4.844 1 96.75 73 SER A N 1
ATOM 531 C CA . SER A 1 73 ? 8.367 18.688 4.066 1 96.75 73 SER A CA 1
ATOM 532 C C . SER A 1 73 ? 7.316 17.594 3.988 1 96.75 73 SER A C 1
ATOM 534 O O . SER A 1 73 ? 6.453 17.484 4.863 1 96.75 73 SER A O 1
ATOM 536 N N . CYS A 1 74 ? 7.371 16.812 2.893 1 96.62 74 CYS A N 1
ATOM 537 C CA . CYS A 1 74 ? 6.434 15.719 2.695 1 96.62 74 CYS A CA 1
ATOM 538 C C . CYS A 1 74 ? 7.141 14.492 2.125 1 96.62 74 CYS A C 1
ATOM 540 O O . CYS A 1 74 ? 8.242 14.602 1.581 1 96.62 74 CYS A O 1
ATOM 542 N N . ASN A 1 75 ? 6.52 13.297 2.303 1 96 75 ASN A N 1
ATOM 543 C CA . ASN A 1 75 ? 7.137 12.055 1.845 1 96 75 ASN A CA 1
ATOM 544 C C . ASN A 1 75 ? 6.562 11.602 0.505 1 96 75 ASN A C 1
ATOM 546 O O . ASN A 1 75 ? 6.5 10.406 0.222 1 96 75 ASN A O 1
ATOM 550 N N . LEU A 1 76 ? 6.207 12.492 -0.331 1 92.62 76 LEU A N 1
ATOM 551 C CA . LEU A 1 76 ? 5.559 12.172 -1.6 1 92.62 76 LEU A CA 1
ATOM 552 C C . LEU A 1 76 ? 6.578 11.695 -2.625 1 92.62 76 LEU A C 1
ATOM 554 O O . LEU A 1 76 ? 7.75 12.07 -2.566 1 92.62 76 LEU A O 1
ATOM 558 N N . SER A 1 77 ? 6.129 10.891 -3.602 1 88.56 77 SER A N 1
ATOM 559 C CA . SER A 1 77 ? 7.008 10.211 -4.547 1 88.56 77 SER A CA 1
ATOM 560 C C . SER A 1 77 ? 7.602 11.188 -5.555 1 88.56 77 SER A C 1
ATOM 562 O O . SER A 1 77 ? 8.562 10.859 -6.25 1 88.56 77 SER A O 1
ATOM 564 N N . GLU A 1 78 ? 7.059 12.328 -5.707 1 87.44 78 GLU A N 1
ATOM 565 C CA . GLU A 1 78 ? 7.562 13.336 -6.633 1 87.44 78 GLU A CA 1
ATOM 566 C C . GLU A 1 78 ? 9.031 13.656 -6.359 1 87.44 78 GLU A C 1
ATOM 568 O O . GLU A 1 78 ? 9.75 14.094 -7.254 1 87.44 78 GLU A O 1
ATOM 573 N N . ILE A 1 79 ? 9.484 13.375 -5.125 1 88.81 79 ILE A N 1
ATOM 574 C CA . ILE A 1 79 ? 10.867 13.633 -4.742 1 88.81 79 ILE A CA 1
ATOM 575 C C . ILE A 1 79 ? 11.812 12.797 -5.609 1 88.81 79 ILE A C 1
ATOM 577 O O . ILE A 1 79 ? 12.953 13.203 -5.859 1 88.81 79 ILE A O 1
ATOM 581 N N . TYR A 1 80 ? 11.32 11.688 -6.133 1 85.75 80 TYR A N 1
ATOM 582 C CA . TYR A 1 80 ? 12.141 10.758 -6.891 1 85.75 80 TYR A CA 1
ATOM 583 C C . TYR A 1 80 ? 12.414 11.289 -8.297 1 85.75 80 TYR A C 1
ATOM 585 O O . TYR A 1 80 ? 13.266 10.75 -9.016 1 85.75 80 TYR A O 1
ATOM 593 N N . GLN A 1 81 ? 11.789 12.328 -8.633 1 84.06 81 GLN A N 1
ATOM 594 C CA . GLN A 1 81 ? 12.031 12.938 -9.938 1 84.06 81 GLN A CA 1
ATOM 595 C C . GLN A 1 81 ? 13.312 13.758 -9.93 1 84.06 81 GLN A C 1
ATOM 597 O O . GLN A 1 81 ? 13.812 14.141 -10.992 1 84.06 81 GLN A O 1
ATOM 602 N N . MET A 1 82 ? 13.859 13.977 -8.789 1 89.5 82 MET A N 1
ATOM 603 C CA . MET A 1 82 ? 14.977 14.914 -8.648 1 89.5 82 MET A CA 1
ATOM 604 C C . MET A 1 82 ? 16.297 14.242 -9.031 1 89.5 82 MET A C 1
ATOM 606 O O . MET A 1 82 ? 17.25 14.922 -9.422 1 89.5 82 MET A O 1
ATOM 610 N N . ALA A 1 83 ? 16.359 12.977 -8.836 1 91 83 ALA A N 1
ATOM 611 C CA . ALA A 1 83 ? 17.594 12.234 -9.141 1 91 83 ALA A CA 1
ATOM 612 C C . ALA A 1 83 ? 17.297 10.75 -9.32 1 91 83 ALA A C 1
ATOM 614 O O . ALA A 1 83 ? 16.297 10.242 -8.812 1 91 83 ALA A O 1
ATOM 615 N N . LEU A 1 84 ? 18.172 10.062 -9.93 1 86.31 84 LEU A N 1
ATOM 616 C CA . LEU A 1 84 ? 17.984 8.648 -10.227 1 86.31 84 LEU A CA 1
ATOM 617 C C . LEU A 1 84 ? 18.375 7.781 -9.031 1 86.31 84 LEU A C 1
ATOM 619 O O . LEU A 1 84 ? 17.734 6.77 -8.75 1 86.31 84 LEU A O 1
ATOM 623 N N . THR A 1 85 ? 19.484 8.188 -8.391 1 93.94 85 THR A N 1
ATOM 624 C CA . THR A 1 85 ? 20.016 7.363 -7.309 1 93.94 85 THR A CA 1
ATOM 625 C C . THR A 1 85 ? 19.766 8.016 -5.953 1 93.94 85 THR A C 1
ATOM 627 O O . THR A 1 85 ? 19.516 9.219 -5.879 1 93.94 85 THR A O 1
ATOM 630 N N . ILE A 1 86 ? 19.891 7.215 -4.93 1 96.31 86 ILE A N 1
ATOM 631 C CA . ILE A 1 86 ? 19.672 7.719 -3.578 1 96.31 86 ILE A CA 1
ATOM 632 C C . ILE A 1 86 ? 20.75 8.75 -3.236 1 96.31 86 ILE A C 1
ATOM 634 O O . ILE A 1 86 ? 20.453 9.797 -2.66 1 96.31 86 ILE A O 1
ATOM 638 N N . SER A 1 87 ? 21.984 8.469 -3.639 1 97.12 87 SER A N 1
ATOM 639 C CA . SER A 1 87 ? 23.062 9.422 -3.393 1 97.12 87 SER A CA 1
ATOM 640 C C . SER A 1 87 ? 22.828 10.727 -4.141 1 97.12 87 SER A C 1
ATOM 642 O O . SER A 1 87 ? 23.062 11.812 -3.602 1 97.12 87 SER A O 1
ATOM 644 N N . GLY A 1 88 ? 22.391 10.617 -5.363 1 96.19 88 GLY A N 1
ATOM 645 C CA . GLY A 1 88 ? 22.047 11.812 -6.121 1 96.19 88 GLY A CA 1
ATOM 646 C C . GLY A 1 88 ? 20.938 12.633 -5.484 1 96.19 88 GLY A C 1
ATOM 647 O O . GLY A 1 88 ? 21.016 13.867 -5.441 1 96.19 88 GLY A O 1
ATOM 648 N N . LEU A 1 89 ? 19.938 11.992 -4.945 1 95.25 89 LEU A N 1
ATOM 649 C CA . LEU A 1 89 ? 18.844 12.664 -4.258 1 95.25 89 LEU A CA 1
ATOM 650 C C . LEU A 1 89 ? 19.344 13.43 -3.039 1 95.25 89 LEU A C 1
ATOM 652 O O . LEU A 1 89 ? 18.984 14.594 -2.832 1 95.25 89 LEU A O 1
ATOM 656 N N . LEU A 1 90 ? 20.156 12.742 -2.312 1 96.69 90 LEU A N 1
ATOM 657 C CA . LEU A 1 90 ? 20.672 13.352 -1.092 1 96.69 90 LEU A CA 1
ATOM 658 C C . LEU A 1 90 ? 21.516 14.586 -1.415 1 96.69 90 LEU A C 1
ATOM 660 O O . LEU A 1 90 ? 21.406 15.609 -0.731 1 96.69 90 LEU A O 1
ATOM 664 N N . GLU A 1 91 ? 22.328 14.492 -2.404 1 96.5 91 GLU A N 1
ATOM 665 C CA . GLU A 1 91 ? 23.156 15.625 -2.805 1 96.5 91 GLU A CA 1
ATOM 666 C C . GLU A 1 91 ? 22.297 16.844 -3.152 1 96.5 91 GLU A C 1
ATOM 668 O O . GLU A 1 91 ? 22.594 17.953 -2.713 1 96.5 91 GLU A O 1
ATOM 673 N N . ILE A 1 92 ? 21.312 16.609 -3.857 1 96.25 92 ILE A N 1
ATOM 674 C CA . ILE A 1 92 ? 20.422 17.703 -4.285 1 96.25 92 ILE A CA 1
ATOM 675 C C . ILE A 1 92 ? 19.672 18.266 -3.08 1 96.25 92 ILE A C 1
ATOM 677 O O . ILE A 1 92 ? 19.609 19.469 -2.895 1 96.25 92 ILE A O 1
ATOM 681 N N . LEU A 1 93 ? 19.188 17.438 -2.238 1 95.69 93 LEU A N 1
ATOM 682 C CA . LEU A 1 93 ? 18.312 17.859 -1.142 1 95.69 93 LEU A CA 1
ATOM 683 C C . LEU A 1 93 ? 19.125 18.516 -0.028 1 95.69 93 LEU A C 1
ATOM 685 O O . LEU A 1 93 ? 18.594 19.344 0.722 1 95.69 93 LEU A O 1
ATOM 689 N N . GLU A 1 94 ? 20.328 18.109 0.082 1 95.94 94 GLU A N 1
ATOM 690 C CA . GLU A 1 94 ? 21.219 18.828 0.991 1 95.94 94 GLU A CA 1
ATOM 691 C C . GLU A 1 94 ? 21.281 20.312 0.634 1 95.94 94 GLU A C 1
ATOM 693 O O . GLU A 1 94 ? 21.234 21.172 1.515 1 95.94 94 GLU A O 1
ATOM 698 N N . ASP A 1 95 ? 21.297 20.547 -0.584 1 93.5 95 ASP A N 1
ATOM 699 C CA . ASP A 1 95 ? 21.469 21.906 -1.068 1 93.5 95 ASP A CA 1
ATOM 700 C C . ASP A 1 95 ? 20.156 22.672 -1.058 1 93.5 95 ASP A C 1
ATOM 702 O O . ASP A 1 95 ? 20.094 23.812 -0.611 1 93.5 95 ASP A O 1
ATOM 706 N N . VAL A 1 96 ? 19.109 22.047 -1.418 1 92.19 96 VAL A N 1
ATOM 707 C CA . VAL A 1 96 ? 17.891 22.797 -1.693 1 92.19 96 VAL A CA 1
ATOM 708 C C . VAL A 1 96 ? 16.984 22.781 -0.459 1 92.19 96 VAL A C 1
ATOM 710 O O . VAL A 1 96 ? 16.219 23.719 -0.234 1 92.19 96 VAL A O 1
ATOM 713 N N . LYS A 1 97 ? 17.094 21.734 0.413 1 93.56 97 LYS A N 1
ATOM 714 C CA . LYS A 1 97 ? 16.172 21.594 1.529 1 93.56 97 LYS A CA 1
ATOM 715 C C . LYS A 1 97 ? 16.906 21.562 2.863 1 93.56 97 LYS A C 1
ATOM 717 O O . LYS A 1 97 ? 16.281 21.516 3.926 1 93.56 97 LYS A O 1
ATOM 722 N N . GLY A 1 98 ? 18.234 21.469 2.812 1 94.31 98 GLY A N 1
ATOM 723 C CA . GLY A 1 98 ? 19 21.422 4.043 1 94.31 98 GLY A CA 1
ATOM 724 C C . GLY A 1 98 ? 18.969 20.062 4.719 1 94.31 98 GLY A C 1
ATOM 725 O O . GLY A 1 98 ? 19.062 19.969 5.945 1 94.31 98 GLY A O 1
ATOM 726 N N . VAL A 1 99 ? 18.812 19.062 3.902 1 95.88 99 VAL A N 1
ATOM 727 C CA . VAL A 1 99 ? 18.828 17.703 4.434 1 95.88 99 VAL A CA 1
ATOM 728 C C . VAL A 1 99 ? 20.188 17.406 5.051 1 95.88 99 VAL A C 1
ATOM 730 O O . VAL A 1 99 ? 21.219 17.688 4.441 1 95.88 99 VAL A O 1
ATOM 733 N N . ASP A 1 100 ? 20.188 16.906 6.238 1 97.44 100 ASP A N 1
ATOM 734 C CA . ASP A 1 100 ? 21.406 16.484 6.941 1 97.44 100 ASP A CA 1
ATOM 735 C C . ASP A 1 100 ? 21.688 15 6.699 1 97.44 100 ASP A C 1
ATOM 737 O O . ASP A 1 100 ? 20.938 14.141 7.148 1 97.44 100 ASP A O 1
ATOM 741 N N . ARG A 1 101 ? 22.797 14.75 6.133 1 96.62 101 ARG A N 1
ATOM 742 C CA . ARG A 1 101 ? 23.156 13.383 5.773 1 96.62 101 ARG A CA 1
ATOM 743 C C . ARG A 1 101 ? 23.25 12.5 7.012 1 96.62 101 ARG A C 1
ATOM 745 O O . ARG A 1 101 ? 22.875 11.32 6.973 1 96.62 101 ARG A O 1
ATOM 752 N N . ARG A 1 102 ? 23.797 13.031 8.047 1 97.56 102 ARG A N 1
ATOM 753 C CA . ARG A 1 102 ? 23.922 12.273 9.281 1 97.56 102 ARG A CA 1
ATOM 754 C C . ARG A 1 102 ? 22.547 11.906 9.836 1 97.56 102 ARG A C 1
ATOM 756 O O . ARG A 1 102 ? 22.328 10.781 10.297 1 97.56 102 ARG A O 1
ATOM 763 N N . GLU A 1 103 ? 21.656 12.875 9.773 1 98.06 103 GLU A N 1
ATOM 764 C CA . GLU A 1 103 ? 20.281 12.617 10.227 1 98.06 103 GLU A CA 1
ATOM 765 C C . GLU A 1 103 ? 19.609 11.57 9.359 1 98.06 103 GLU A C 1
ATOM 767 O O . GLU A 1 103 ? 18.969 10.648 9.875 1 98.06 103 GLU A O 1
ATOM 772 N N . PHE A 1 104 ? 19.812 11.703 8.039 1 98.44 104 PHE A N 1
ATOM 773 C CA . PHE A 1 104 ? 19.25 10.742 7.09 1 98.44 104 PHE A CA 1
ATOM 774 C C . PHE A 1 104 ? 19.75 9.336 7.387 1 98.44 104 PHE A C 1
ATOM 776 O O . PHE A 1 104 ? 18.953 8.406 7.527 1 98.44 104 PHE A O 1
ATOM 783 N N . LYS A 1 105 ? 21.016 9.164 7.57 1 98.06 105 LYS A N 1
ATOM 784 C CA . LYS A 1 105 ? 21.625 7.867 7.867 1 98.06 105 LYS A CA 1
ATOM 785 C C . LYS A 1 105 ? 21.141 7.332 9.211 1 98.06 105 LYS A C 1
ATOM 787 O O . LYS A 1 105 ? 20.922 6.129 9.367 1 98.06 105 LYS A O 1
ATOM 792 N N . GLY A 1 106 ? 21.031 8.211 10.164 1 98.06 106 GLY A N 1
ATOM 793 C CA . GLY A 1 106 ? 20.531 7.828 11.477 1 98.06 106 GLY A CA 1
ATOM 794 C C . GLY A 1 106 ? 19.125 7.258 11.438 1 98.06 106 GLY A C 1
ATOM 795 O O . GLY A 1 106 ? 18.844 6.234 12.062 1 98.06 106 GLY A O 1
ATOM 796 N N . ILE A 1 107 ? 18.266 7.918 10.688 1 98.12 107 ILE A N 1
ATOM 797 C CA . ILE A 1 107 ? 16.891 7.445 10.555 1 98.12 107 ILE A CA 1
ATOM 798 C C . ILE A 1 107 ? 16.875 6.074 9.875 1 98.12 107 ILE A C 1
ATOM 800 O O . ILE A 1 107 ? 16.219 5.148 10.344 1 98.12 107 ILE A O 1
ATOM 804 N N . LEU A 1 108 ? 17.625 5.926 8.805 1 97.81 108 LEU A N 1
ATOM 805 C CA . LEU A 1 108 ? 17.719 4.637 8.133 1 97.81 108 LEU A CA 1
ATOM 806 C C . LEU A 1 108 ? 18.219 3.557 9.094 1 97.81 108 LEU A C 1
ATOM 808 O O . LEU A 1 108 ? 17.703 2.432 9.078 1 97.81 108 LEU A O 1
ATOM 812 N N . GLY A 1 109 ? 19.172 3.904 9.852 1 97.25 109 GLY A N 1
ATOM 813 C CA . GLY A 1 109 ? 19.75 2.979 10.812 1 97.25 109 GLY A CA 1
ATOM 814 C C . GLY A 1 109 ? 18.734 2.418 11.789 1 97.25 109 GLY A C 1
ATOM 815 O O . GLY A 1 109 ? 18.828 1.257 12.195 1 97.25 109 GLY A O 1
ATOM 816 N N . ARG A 1 110 ? 17.734 3.219 12.188 1 96.38 110 ARG A N 1
ATOM 817 C CA . ARG A 1 110 ? 16.688 2.766 13.094 1 96.38 110 ARG A CA 1
ATOM 818 C C . ARG A 1 110 ? 15.898 1.608 12.484 1 96.38 110 ARG A C 1
ATOM 820 O O . ARG A 1 110 ? 15.281 0.826 13.211 1 96.38 110 ARG A O 1
ATOM 827 N N . PHE A 1 111 ? 15.953 1.5 11.195 1 95.81 111 PHE A N 1
ATOM 828 C CA . PHE A 1 111 ? 15.219 0.449 10.5 1 95.81 111 PHE A CA 1
ATOM 829 C C . PHE A 1 111 ? 16.172 -0.629 9.992 1 95.81 111 PHE A C 1
ATOM 831 O O . PHE A 1 111 ? 15.812 -1.428 9.125 1 95.81 111 PHE A O 1
ATOM 838 N N . ASN A 1 112 ? 17.391 -0.611 10.391 1 93.44 112 ASN A N 1
ATOM 839 C CA . ASN A 1 112 ? 18.422 -1.556 10 1 93.44 112 ASN A CA 1
ATOM 840 C C . ASN A 1 112 ? 18.703 -1.502 8.5 1 93.44 112 ASN A C 1
ATOM 842 O O . ASN A 1 112 ? 18.875 -2.539 7.859 1 93.44 112 ASN A O 1
ATOM 846 N N . ILE A 1 113 ? 18.641 -0.357 7.957 1 94.25 113 ILE A N 1
ATOM 847 C CA . ILE A 1 113 ? 19.031 -0.104 6.574 1 94.25 113 ILE A CA 1
ATOM 848 C C . ILE A 1 113 ? 20.344 0.683 6.543 1 94.25 113 ILE A C 1
ATOM 850 O O . ILE A 1 113 ? 20.422 1.802 7.059 1 94.25 113 ILE A O 1
ATOM 854 N N . SER A 1 114 ? 21.312 0.089 5.977 1 94.88 114 SER A N 1
ATOM 855 C CA . SER A 1 114 ? 22.578 0.809 5.801 1 94.88 114 SER A CA 1
ATOM 856 C C . SER A 1 114 ? 22.531 1.692 4.559 1 94.88 114 SER A C 1
ATOM 858 O O . SER A 1 114 ? 22.172 1.231 3.473 1 94.88 114 SER A O 1
ATOM 860 N N . TYR A 1 115 ? 22.938 2.914 4.797 1 96.19 115 TYR A N 1
ATOM 861 C CA . TYR A 1 115 ? 22.984 3.832 3.664 1 96.19 115 TYR A CA 1
ATOM 862 C C . TYR A 1 115 ? 23.875 3.279 2.553 1 96.19 115 TYR A C 1
ATOM 864 O O . TYR A 1 115 ? 23.516 3.352 1.375 1 96.19 115 TYR A O 1
ATOM 872 N N . GLU A 1 116 ? 24.906 2.74 2.879 1 94.62 116 GLU A N 1
ATOM 873 C CA . GLU A 1 116 ? 25.891 2.229 1.927 1 94.62 116 GLU A CA 1
ATOM 874 C C . GLU A 1 116 ? 25.281 1.131 1.052 1 94.62 116 GLU A C 1
ATOM 876 O O . GLU A 1 116 ? 25.656 0.988 -0.115 1 94.62 116 GLU A O 1
ATOM 881 N N . SER A 1 117 ? 24.375 0.481 1.567 1 92.19 117 SER A N 1
ATOM 882 C CA . SER A 1 117 ? 23.797 -0.636 0.833 1 92.19 117 SER A CA 1
ATOM 883 C C . SER A 1 117 ? 22.812 -0.147 -0.238 1 92.19 117 SER A C 1
ATOM 885 O O . SER A 1 117 ? 22.453 -0.902 -1.14 1 92.19 117 SER A O 1
ATOM 887 N N . ILE A 1 118 ? 22.375 1.109 -0.131 1 94.38 118 ILE A N 1
ATOM 888 C CA . ILE A 1 118 ? 21.344 1.533 -1.065 1 94.38 118 ILE A CA 1
ATOM 889 C C . ILE A 1 118 ? 21.797 2.783 -1.812 1 94.38 118 ILE A C 1
ATOM 891 O O . ILE A 1 118 ? 21.156 3.205 -2.779 1 94.38 118 ILE A O 1
ATOM 895 N N . GLU A 1 119 ? 22.891 3.391 -1.448 1 95.81 119 GLU A N 1
ATOM 896 C CA . GLU A 1 119 ? 23.297 4.711 -1.927 1 95.81 119 GLU A CA 1
ATOM 897 C C . GLU A 1 119 ? 23.391 4.738 -3.449 1 95.81 119 GLU A C 1
ATOM 899 O O . GLU A 1 119 ? 23.047 5.738 -4.082 1 95.81 119 GLU A O 1
ATOM 904 N N . LYS A 1 120 ? 23.812 3.689 -4.074 1 93.81 120 LYS A N 1
ATOM 905 C CA . LYS A 1 120 ? 24.047 3.672 -5.516 1 93.81 120 LYS A CA 1
ATOM 906 C C . LYS A 1 120 ? 22.844 3.117 -6.266 1 93.81 120 LYS A C 1
ATOM 908 O O . LYS A 1 120 ? 22.812 3.117 -7.5 1 93.81 120 LYS A O 1
ATOM 913 N N . LYS A 1 121 ? 21.828 2.633 -5.586 1 88.81 121 LYS A N 1
ATOM 914 C CA . LYS A 1 121 ? 20.625 2.08 -6.223 1 88.81 121 LYS A CA 1
ATOM 915 C C . LYS A 1 121 ? 19.781 3.186 -6.832 1 88.81 121 LYS A C 1
ATOM 917 O O . LYS A 1 121 ? 19.641 4.262 -6.254 1 88.81 121 LYS A O 1
ATOM 922 N N . PRO A 1 122 ? 19.234 2.867 -8.047 1 86.38 122 PRO A N 1
ATOM 923 C CA . PRO A 1 122 ? 18.141 3.742 -8.492 1 86.38 122 PRO A CA 1
ATOM 924 C C . PRO A 1 122 ? 16.922 3.678 -7.574 1 86.38 122 PRO A C 1
ATOM 926 O O . PRO A 1 122 ? 16.688 2.652 -6.934 1 86.38 122 PRO A O 1
ATOM 929 N N . VAL A 1 123 ? 16.172 4.723 -7.527 1 87.12 123 VAL A N 1
ATOM 930 C CA . VAL A 1 123 ? 15.031 4.832 -6.621 1 87.12 123 VAL A CA 1
ATOM 931 C C . VAL A 1 123 ? 14.031 3.711 -6.91 1 87.12 123 VAL A C 1
ATOM 933 O O . VAL A 1 123 ? 13.414 3.172 -5.988 1 87.12 123 VAL A O 1
ATOM 936 N N . PHE A 1 124 ? 13.844 3.305 -8.117 1 75.75 124 PHE A N 1
ATOM 937 C CA . PHE A 1 124 ? 12.883 2.264 -8.477 1 75.75 124 PHE A CA 1
ATOM 938 C C . PHE A 1 124 ? 13.445 0.882 -8.164 1 75.75 124 PHE A C 1
ATOM 940 O O . PHE A 1 124 ? 12.727 -0.116 -8.227 1 75.75 124 PHE A O 1
ATOM 947 N N . GLY A 1 125 ? 14.719 0.812 -7.84 1 77.5 125 GLY A N 1
ATOM 948 C CA . GLY A 1 125 ? 15.359 -0.439 -7.465 1 77.5 125 GLY A CA 1
ATOM 949 C C . GLY A 1 125 ? 15.148 -0.807 -6.008 1 77.5 125 GLY A C 1
ATOM 950 O O . GLY A 1 125 ? 15.492 -1.913 -5.586 1 77.5 125 GLY A O 1
ATOM 951 N N . LEU A 1 126 ? 14.523 0.073 -5.258 1 85.12 126 LEU A N 1
ATOM 952 C CA . LEU A 1 126 ? 14.195 -0.184 -3.8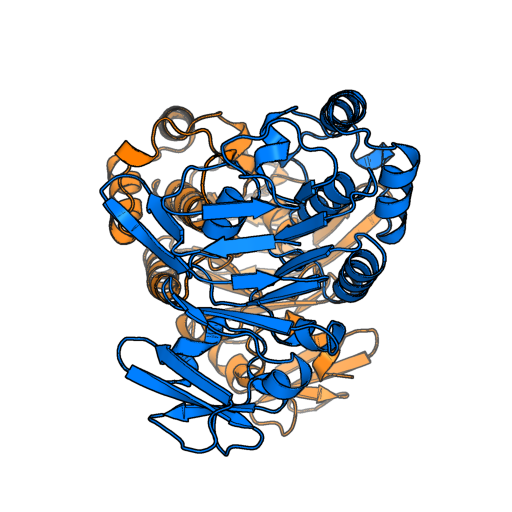59 1 85.12 126 LEU A CA 1
ATOM 953 C C . LEU A 1 126 ? 12.977 -1.094 -3.742 1 85.12 126 LEU A C 1
ATOM 955 O O . LEU A 1 126 ? 12.062 -1.02 -4.562 1 85.12 126 LEU A O 1
ATOM 959 N N . SER A 1 127 ? 13.094 -1.954 -2.715 1 77.38 127 SER A N 1
ATOM 960 C CA . SER A 1 127 ? 11.844 -2.625 -2.381 1 77.38 127 SER A CA 1
ATOM 961 C C . SER A 1 127 ? 10.781 -1.625 -1.94 1 77.38 127 SER A C 1
ATOM 963 O O . SER A 1 127 ? 11.094 -0.484 -1.6 1 77.38 127 SER A O 1
ATOM 965 N N . ALA A 1 128 ? 9.523 -2.061 -1.937 1 80.25 128 ALA A N 1
ATOM 966 C CA . ALA A 1 128 ? 8.43 -1.175 -1.534 1 80.25 128 ALA A CA 1
ATOM 967 C C . ALA A 1 128 ? 8.625 -0.68 -0.104 1 80.25 128 ALA A C 1
ATOM 969 O O . ALA A 1 128 ? 8.398 0.497 0.189 1 80.25 128 ALA A O 1
ATOM 970 N N . GLY A 1 129 ? 9.023 -1.593 0.779 1 86.31 129 GLY A N 1
ATOM 971 C CA . GLY A 1 129 ? 9.281 -1.211 2.158 1 86.31 129 GLY A CA 1
ATOM 972 C C . GLY A 1 129 ? 10.445 -0.258 2.305 1 86.31 129 GLY A C 1
ATOM 973 O O . GLY A 1 129 ? 10.367 0.719 3.055 1 86.31 129 GLY A O 1
ATOM 974 N N . GLN A 1 130 ? 11.516 -0.535 1.575 1 88.69 130 GLN A N 1
ATOM 975 C CA . GLN A 1 130 ? 12.672 0.36 1.587 1 88.69 130 GLN A CA 1
ATOM 976 C C . GLN A 1 130 ? 12.297 1.744 1.063 1 88.69 130 GLN A C 1
ATOM 978 O O . GLN A 1 130 ? 12.688 2.76 1.644 1 88.69 130 GLN A O 1
ATOM 983 N N . SER A 1 131 ? 11.562 1.701 0.021 1 90.31 131 SER A N 1
ATOM 984 C CA . SER A 1 131 ? 11.148 2.957 -0.591 1 90.31 131 SER A CA 1
ATOM 985 C C . SER A 1 131 ? 10.336 3.803 0.383 1 90.31 131 SER A C 1
ATOM 987 O O . SER A 1 131 ? 10.523 5.016 0.472 1 90.31 131 SER A O 1
ATOM 989 N N . ALA A 1 132 ? 9.445 3.172 1.104 1 93.12 132 ALA A N 1
ATOM 990 C CA . ALA A 1 132 ? 8.633 3.877 2.088 1 93.12 132 ALA A CA 1
ATOM 991 C C . ALA A 1 132 ? 9.5 4.527 3.16 1 93.12 132 ALA A C 1
ATOM 993 O O . ALA A 1 132 ? 9.32 5.699 3.488 1 93.12 132 ALA A O 1
ATOM 994 N N . ILE A 1 133 ? 10.461 3.809 3.633 1 96.25 133 ILE A N 1
ATOM 995 C CA . ILE A 1 133 ? 11.328 4.281 4.707 1 96.25 133 ILE A CA 1
ATOM 996 C C . ILE A 1 133 ? 12.242 5.383 4.188 1 96.25 133 ILE A C 1
ATOM 998 O O . ILE A 1 133 ? 12.453 6.398 4.855 1 96.25 133 ILE A O 1
ATOM 1002 N N . VAL A 1 134 ? 12.758 5.215 2.99 1 96.62 134 VAL A N 1
ATOM 1003 C CA . VAL A 1 134 ? 13.672 6.184 2.402 1 96.62 134 VAL A CA 1
ATOM 1004 C C . VAL A 1 134 ? 12.945 7.508 2.166 1 96.62 134 VAL A C 1
ATOM 1006 O O . VAL A 1 134 ? 13.445 8.57 2.531 1 96.62 134 VAL A O 1
ATOM 1009 N N . LYS A 1 135 ? 11.805 7.441 1.622 1 96.44 135 LYS A N 1
ATOM 1010 C CA . LYS A 1 135 ? 11.031 8.656 1.396 1 96.44 135 LYS A CA 1
ATOM 1011 C C . LYS A 1 135 ? 10.758 9.391 2.707 1 96.44 135 LYS A C 1
ATOM 1013 O O . LYS A 1 135 ? 10.875 10.617 2.777 1 96.44 135 LYS A O 1
ATOM 1018 N N . LEU A 1 136 ? 10.391 8.641 3.697 1 98 136 LEU A N 1
ATOM 1019 C CA . LEU A 1 136 ? 10.125 9.242 5 1 98 136 LEU A CA 1
ATOM 1020 C C . LEU A 1 136 ? 11.391 9.859 5.586 1 98 136 LEU A C 1
ATOM 1022 O O . LEU A 1 136 ? 11.367 10.977 6.098 1 98 136 LEU A O 1
ATOM 1026 N N . ALA A 1 137 ? 12.461 9.133 5.48 1 98.25 137 ALA A N 1
ATOM 1027 C CA . ALA A 1 137 ? 13.734 9.625 5.996 1 98.25 137 ALA A CA 1
ATOM 1028 C C . ALA A 1 137 ? 14.148 10.914 5.289 1 98.25 137 ALA A C 1
ATOM 1030 O O . ALA A 1 137 ? 14.609 11.859 5.934 1 98.25 137 ALA A O 1
ATOM 1031 N N . LEU A 1 138 ? 13.984 10.961 4.016 1 97.56 138 LEU A N 1
ATOM 1032 C CA . LEU A 1 138 ? 14.312 12.164 3.256 1 97.56 138 LEU A CA 1
ATOM 1033 C C . LEU A 1 138 ? 13.461 13.344 3.705 1 97.56 138 LEU A C 1
ATOM 1035 O O . LEU A 1 138 ? 13.953 14.469 3.787 1 97.56 138 LEU A O 1
ATOM 1039 N N . ALA A 1 139 ? 12.25 13.078 4.004 1 97.25 139 ALA A N 1
ATOM 1040 C CA . ALA A 1 139 ? 11.32 14.125 4.418 1 97.25 139 ALA A CA 1
ATOM 1041 C C . ALA A 1 139 ? 11.68 14.672 5.801 1 97.25 139 ALA A C 1
ATOM 1043 O O . ALA A 1 139 ? 11.469 15.852 6.086 1 97.25 139 ALA A O 1
ATOM 1044 N N . LEU A 1 140 ? 12.258 13.875 6.637 1 98.25 140 LEU A N 1
ATOM 1045 C CA . LEU A 1 140 ? 12.43 14.219 8.039 1 98.25 140 LEU A CA 1
ATOM 1046 C C . LEU A 1 140 ? 13.844 14.734 8.305 1 98.25 140 LEU A C 1
ATOM 1048 O O . LEU A 1 140 ? 14.086 15.43 9.297 1 98.25 140 LEU A O 1
ATOM 1052 N N . ALA A 1 141 ? 14.742 14.469 7.441 1 97.94 141 ALA A N 1
ATOM 1053 C CA . ALA A 1 141 ? 16.156 14.609 7.73 1 97.94 141 ALA A CA 1
ATOM 1054 C C . ALA A 1 141 ? 16.562 16.078 7.789 1 97.94 141 ALA A C 1
ATOM 1056 O O . ALA A 1 141 ? 17.656 16.406 8.273 1 97.94 141 ALA A O 1
ATOM 1057 N N . SER A 1 142 ? 15.797 16.984 7.32 1 97.19 142 SER A N 1
ATOM 1058 C CA . SER A 1 142 ? 16.047 18.422 7.469 1 97.19 142 SER A CA 1
ATOM 1059 C C . SER A 1 142 ? 15.453 18.953 8.766 1 97.19 142 SER A C 1
ATOM 1061 O O . SER A 1 142 ? 15.594 20.141 9.078 1 97.19 142 SER A O 1
ATOM 1063 N N . ARG A 1 143 ? 14.742 18.094 9.438 1 97.06 143 ARG A N 1
ATOM 1064 C CA . ARG A 1 143 ? 14.031 18.438 10.664 1 97.06 143 ARG A CA 1
ATOM 1065 C C . ARG A 1 143 ? 13.039 19.578 10.422 1 97.06 143 ARG A C 1
ATOM 1067 O O . ARG A 1 143 ? 13.07 20.594 11.125 1 97.06 143 ARG A O 1
ATOM 1074 N N . PRO A 1 144 ? 12.172 19.438 9.555 1 97.69 144 PRO A N 1
ATOM 1075 C CA . PRO A 1 144 ? 11.18 20.469 9.25 1 97.69 144 PRO A CA 1
ATOM 1076 C C . PRO A 1 144 ? 10.203 20.719 10.398 1 97.69 144 PRO A C 1
ATOM 1078 O O . PRO A 1 144 ? 9.953 19.812 11.195 1 97.69 144 PRO A O 1
ATOM 1081 N N . LYS A 1 145 ? 9.703 21.891 10.422 1 97.75 145 LYS A N 1
ATOM 1082 C CA . LYS A 1 145 ? 8.695 22.25 11.414 1 97.75 145 LYS A CA 1
ATOM 1083 C C . LYS A 1 145 ? 7.371 21.547 11.133 1 97.75 145 LYS A C 1
ATOM 1085 O O . LYS A 1 145 ? 6.688 21.094 12.055 1 97.75 145 LYS A O 1
ATOM 1090 N N . ILE A 1 146 ? 7.012 21.5 9.875 1 97.94 146 ILE A N 1
ATOM 1091 C CA . ILE A 1 146 ? 5.738 20.938 9.43 1 97.94 146 ILE A CA 1
ATOM 1092 C C . ILE A 1 146 ? 5.984 19.688 8.586 1 97.94 146 ILE A C 1
ATOM 1094 O O . ILE A 1 146 ? 6.66 19.75 7.555 1 97.94 146 ILE A O 1
ATOM 1098 N N . VAL A 1 147 ? 5.438 18.547 9.016 1 98 147 VAL A N 1
ATOM 1099 C CA . VAL A 1 147 ? 5.625 17.297 8.297 1 98 147 VAL A CA 1
ATOM 1100 C C . VAL A 1 147 ? 4.285 16.797 7.762 1 98 147 VAL A C 1
ATOM 1102 O O . VAL A 1 147 ? 3.316 16.672 8.516 1 98 147 VAL A O 1
ATOM 1105 N N . ILE A 1 148 ? 4.238 16.562 6.48 1 98 148 ILE A N 1
ATOM 1106 C CA . ILE A 1 148 ? 3.096 15.938 5.832 1 98 148 ILE A CA 1
ATOM 1107 C C . ILE A 1 148 ? 3.467 14.523 5.398 1 98 148 ILE A C 1
ATOM 1109 O O . ILE A 1 148 ? 4.285 14.336 4.492 1 98 148 ILE A O 1
ATOM 1113 N N . ALA A 1 149 ? 2.857 13.531 6.023 1 97.62 149 ALA A N 1
ATOM 1114 C CA . ALA A 1 149 ? 3.199 12.133 5.758 1 97.62 149 ALA A CA 1
ATOM 1115 C C . ALA A 1 149 ? 2.041 11.406 5.09 1 97.62 149 ALA A C 1
ATOM 1117 O O . ALA A 1 149 ? 1.011 11.148 5.719 1 97.62 149 ALA A O 1
ATOM 1118 N N . ASP A 1 150 ? 2.223 11.07 3.848 1 96.44 150 ASP A N 1
ATOM 1119 C CA . ASP A 1 150 ? 1.216 10.344 3.076 1 96.44 150 ASP A CA 1
ATOM 1120 C C . ASP A 1 150 ? 1.42 8.836 3.182 1 96.44 150 ASP A C 1
ATOM 1122 O O . ASP A 1 150 ? 2.395 8.297 2.65 1 96.44 150 ASP A O 1
ATOM 1126 N N . GLU A 1 151 ? 0.522 8.172 3.826 1 94.81 151 GLU A N 1
ATOM 1127 C CA . GLU A 1 151 ? 0.493 6.723 3.984 1 94.81 151 GLU A CA 1
ATOM 1128 C C . GLU A 1 151 ? 1.863 6.184 4.387 1 94.81 151 GLU A C 1
ATOM 1130 O O . GLU A 1 151 ? 2.389 5.27 3.744 1 94.81 151 GLU A O 1
ATOM 1135 N N . PRO A 1 152 ? 2.352 6.656 5.504 1 96.5 152 PRO A N 1
ATOM 1136 C CA . PRO A 1 152 ? 3.721 6.301 5.883 1 96.5 152 PRO A CA 1
ATOM 1137 C C . PRO A 1 152 ? 3.852 4.848 6.328 1 96.5 152 PRO A C 1
ATOM 1139 O O . PRO A 1 152 ? 4.965 4.328 6.441 1 96.5 152 PRO A O 1
ATOM 1142 N N . PHE A 1 153 ? 2.723 4.207 6.547 1 93.62 153 PHE A N 1
ATOM 1143 C CA . PHE A 1 153 ? 2.748 2.842 7.062 1 93.62 153 PHE A CA 1
ATOM 1144 C C . PHE A 1 153 ? 2.594 1.834 5.93 1 93.62 153 PHE A C 1
ATOM 1146 O O . PHE A 1 153 ? 2.783 0.632 6.133 1 93.62 153 PHE A O 1
ATOM 1153 N N . GLU A 1 154 ? 2.236 2.373 4.82 1 88.38 154 GLU A N 1
ATOM 1154 C CA . GLU A 1 154 ? 1.995 1.482 3.689 1 88.38 154 GLU A CA 1
ATOM 1155 C C . GLU A 1 154 ? 3.273 0.764 3.268 1 88.38 154 GLU A C 1
ATOM 1157 O O . GLU A 1 154 ? 4.344 1.372 3.217 1 88.38 154 GLU A O 1
ATOM 1162 N N . ASN A 1 155 ? 3.197 -0.551 3.057 1 84.12 155 ASN A N 1
ATOM 1163 C CA . ASN A 1 155 ? 4.273 -1.405 2.564 1 84.12 155 ASN A CA 1
ATOM 1164 C C . ASN A 1 155 ? 5.344 -1.63 3.627 1 84.12 155 ASN A C 1
ATOM 1166 O O . ASN A 1 155 ? 6.41 -2.17 3.334 1 84.12 155 ASN A O 1
ATOM 1170 N N . VAL A 1 156 ? 5.059 -1.183 4.809 1 89.38 156 VAL A N 1
ATOM 1171 C CA . VAL A 1 156 ? 5.984 -1.385 5.918 1 89.38 156 VAL A CA 1
ATOM 1172 C C . VAL A 1 156 ? 5.547 -2.596 6.742 1 89.38 156 VAL A C 1
ATOM 1174 O O . VAL A 1 156 ? 4.367 -2.734 7.074 1 89.38 156 VAL A O 1
ATOM 1177 N N . ASP A 1 157 ? 6.48 -3.441 7.039 1 85.56 157 ASP A N 1
ATOM 1178 C CA . ASP A 1 157 ? 6.145 -4.633 7.812 1 85.56 157 ASP A CA 1
ATOM 1179 C C . ASP A 1 157 ? 5.633 -4.262 9.203 1 85.56 157 ASP A C 1
ATOM 1181 O O . ASP A 1 157 ? 5.973 -3.205 9.734 1 85.56 157 ASP A O 1
ATOM 1185 N N . PRO A 1 158 ? 4.828 -5.148 9.789 1 80.31 158 PRO A N 1
ATOM 1186 C CA . PRO A 1 158 ? 4.164 -4.855 11.062 1 80.31 158 PRO A CA 1
ATOM 1187 C C . PRO A 1 158 ? 5.152 -4.496 12.172 1 80.31 158 PRO A C 1
ATOM 1189 O O . PRO A 1 158 ? 4.879 -3.6 12.977 1 80.31 158 PRO A O 1
ATOM 1192 N N . ALA A 1 159 ? 6.277 -5.117 12.141 1 78.19 159 ALA A N 1
ATOM 1193 C CA . ALA A 1 159 ? 7.254 -4.898 13.203 1 78.19 159 ALA A CA 1
ATOM 1194 C C . ALA A 1 159 ? 7.84 -3.49 13.133 1 78.19 159 ALA A C 1
ATOM 1196 O O . ALA A 1 159 ? 8.203 -2.906 14.156 1 78.19 159 ALA A O 1
ATOM 1197 N N . ARG A 1 160 ? 7.883 -2.887 12.008 1 91.12 160 ARG A N 1
ATOM 1198 C CA . ARG A 1 160 ? 8.547 -1.605 11.797 1 91.12 160 ARG A CA 1
ATOM 1199 C C . ARG A 1 160 ? 7.547 -0.454 11.859 1 91.12 160 ARG A C 1
ATOM 1201 O O . ARG A 1 160 ? 7.941 0.71 11.969 1 91.12 160 ARG A O 1
ATOM 1208 N N . ARG A 1 161 ? 6.336 -0.746 11.82 1 92.69 161 ARG A N 1
ATOM 1209 C CA . ARG A 1 161 ? 5.305 0.287 11.805 1 92.69 161 ARG A CA 1
ATOM 1210 C C . ARG A 1 161 ? 5.332 1.11 13.086 1 92.69 161 ARG A C 1
ATOM 1212 O O . ARG A 1 161 ? 5.078 2.316 13.062 1 92.69 161 ARG A O 1
ATOM 1219 N N . LEU A 1 162 ? 5.691 0.444 14.164 1 92.12 162 LEU A N 1
ATOM 1220 C CA . LEU A 1 162 ? 5.801 1.161 15.43 1 92.12 162 LEU A CA 1
ATOM 1221 C C . LEU A 1 162 ? 6.934 2.182 15.383 1 92.12 162 LEU A C 1
ATOM 1223 O O . LEU A 1 162 ? 6.801 3.287 15.906 1 92.12 162 LEU A O 1
ATOM 1227 N N . MET A 1 163 ? 7.941 1.798 14.742 1 95.69 163 MET A N 1
ATOM 1228 C CA . MET A 1 163 ? 9.078 2.707 14.602 1 95.69 163 MET A CA 1
ATOM 1229 C C . MET A 1 163 ? 8.711 3.9 13.719 1 95.69 163 MET A C 1
ATOM 1231 O O . MET A 1 163 ? 9.094 5.031 14.016 1 95.69 163 MET A O 1
ATOM 1235 N N . VAL A 1 164 ? 7.988 3.664 12.711 1 97.75 164 VAL A N 1
ATOM 1236 C CA . VAL A 1 164 ? 7.52 4.738 11.844 1 97.75 164 VAL A CA 1
ATOM 1237 C C . VAL A 1 164 ? 6.668 5.719 12.641 1 97.75 164 VAL A C 1
ATOM 1239 O O . VAL A 1 164 ? 6.859 6.934 12.555 1 97.75 164 VAL A O 1
ATOM 1242 N N . SER A 1 165 ? 5.766 5.172 13.461 1 96.81 165 SER A N 1
ATOM 1243 C CA . SER A 1 165 ? 4.91 6.035 14.273 1 96.81 165 SER A CA 1
ATOM 1244 C C . SER A 1 165 ? 5.73 6.852 15.258 1 96.81 165 SER A C 1
ATOM 1246 O O . SER A 1 165 ? 5.445 8.031 15.484 1 96.81 165 SER A O 1
ATOM 1248 N N . SER A 1 166 ? 6.746 6.254 15.797 1 96.5 166 SER A N 1
ATOM 1249 C CA . SER A 1 166 ? 7.605 6.961 16.75 1 96.5 166 SER A CA 1
ATOM 1250 C C . SER A 1 166 ? 8.344 8.117 16.062 1 96.5 166 SER A C 1
ATOM 1252 O O . SER A 1 166 ? 8.469 9.195 16.641 1 96.5 166 SER A O 1
ATOM 1254 N N . LEU A 1 167 ? 8.797 7.898 14.867 1 97.75 167 LEU A N 1
ATOM 1255 C CA . LEU A 1 167 ? 9.461 8.953 14.109 1 97.75 167 LEU A CA 1
ATOM 1256 C C . LEU A 1 167 ? 8.523 10.133 13.883 1 97.75 167 LEU A C 1
ATOM 1258 O O . LEU A 1 167 ? 8.922 11.289 14.047 1 97.75 167 LEU A O 1
ATOM 1262 N N . LEU A 1 168 ? 7.312 9.812 13.57 1 97.75 168 LEU A N 1
ATOM 1263 C CA . LEU A 1 168 ? 6.336 10.844 13.227 1 97.75 168 LEU A CA 1
ATOM 1264 C C . LEU A 1 168 ? 5.961 11.664 14.461 1 97.75 168 LEU A C 1
ATOM 1266 O O . LEU A 1 168 ? 5.555 12.82 14.344 1 97.75 168 LEU A O 1
ATOM 1270 N N . MET A 1 169 ? 6.105 11.078 15.633 1 96.25 169 MET A N 1
ATOM 1271 C CA . MET A 1 169 ? 5.859 11.805 16.875 1 96.25 169 MET A CA 1
ATOM 1272 C C . MET A 1 169 ? 7.074 12.633 17.266 1 96.25 169 MET A C 1
ATOM 1274 O O . MET A 1 169 ? 6.934 13.727 17.828 1 96.25 169 MET A O 1
ATOM 1278 N N . GLU A 1 170 ? 8.188 12.125 16.922 1 96.81 170 GLU A N 1
ATOM 1279 C CA . GLU A 1 170 ? 9.445 12.75 17.312 1 96.81 170 GLU A CA 1
ATOM 1280 C C . GLU A 1 170 ? 9.773 13.938 16.406 1 96.81 170 GLU A C 1
ATOM 1282 O O . GLU A 1 170 ? 10.289 14.953 16.875 1 96.81 170 GLU A O 1
ATOM 1287 N N . TYR A 1 171 ? 9.484 13.773 15.102 1 97.38 171 TYR A N 1
ATOM 1288 C CA . TYR A 1 171 ? 9.852 14.797 14.133 1 97.38 171 TYR A CA 1
ATOM 1289 C C . TYR A 1 171 ? 8.656 15.68 13.789 1 97.38 171 TYR A C 1
ATOM 1291 O O . TYR A 1 171 ? 7.531 15.195 13.68 1 97.38 171 TYR A O 1
ATOM 1299 N N . GLY A 1 172 ? 8.953 16.922 13.586 1 96.12 172 GLY A N 1
ATOM 1300 C CA . GLY A 1 172 ? 7.914 17.875 13.227 1 96.12 172 GLY A CA 1
ATOM 1301 C C . GLY A 1 172 ? 7.109 18.359 14.414 1 96.12 172 GLY A C 1
ATOM 1302 O O . GLY A 1 172 ? 6.781 17.578 15.312 1 96.12 172 GLY A O 1
ATOM 1303 N N . GLU A 1 173 ? 6.781 19.578 14.445 1 96.69 173 GLU A N 1
ATOM 1304 C CA . GLU A 1 173 ? 5.938 20.188 15.477 1 96.69 173 GLU A CA 1
ATOM 1305 C C . GLU A 1 173 ? 4.48 20.25 15.023 1 96.69 173 GLU A C 1
ATOM 1307 O O . GLU A 1 173 ? 3.566 20.219 15.852 1 96.69 173 GLU A O 1
ATOM 1312 N N . GLU A 1 174 ? 4.355 20.391 13.781 1 97.31 174 GLU A N 1
ATOM 1313 C CA . GLU A 1 174 ? 3.051 20.484 13.141 1 97.31 174 GLU A CA 1
ATOM 1314 C C . GLU A 1 174 ? 2.967 19.547 11.938 1 97.31 174 GLU A C 1
ATOM 1316 O O . GLU A 1 174 ? 3.986 19.031 11.469 1 97.31 174 GLU A O 1
ATOM 1321 N N . GLY A 1 175 ? 1.709 19.312 11.492 1 97 175 GLY A N 1
ATOM 1322 C CA . GLY A 1 175 ? 1.616 18.562 10.25 1 97 175 GLY A CA 1
ATOM 1323 C C . GLY A 1 175 ? 0.434 17.609 10.219 1 97 175 GLY A C 1
ATOM 1324 O O . GLY A 1 175 ? -0.531 17.797 10.969 1 97 175 GLY A O 1
ATOM 1325 N N . MET A 1 176 ? 0.482 16.703 9.266 1 97.81 176 MET A N 1
ATOM 1326 C CA . MET A 1 176 ? -0.619 15.781 9.008 1 97.81 176 MET A CA 1
ATOM 1327 C C . MET A 1 176 ? -0.093 14.398 8.656 1 97.81 176 MET A C 1
ATOM 1329 O O . MET A 1 176 ? 0.839 14.258 7.863 1 97.81 176 MET A O 1
ATOM 1333 N N . ILE A 1 177 ? -0.65 13.422 9.359 1 97.88 177 ILE A N 1
ATOM 1334 C CA . ILE A 1 177 ? -0.393 12.023 9.031 1 97.88 177 ILE A CA 1
ATOM 1335 C C . ILE A 1 177 ? -1.61 11.43 8.328 1 97.88 177 ILE A C 1
ATOM 1337 O O . ILE A 1 177 ? -2.701 11.375 8.906 1 97.88 177 ILE A O 1
ATOM 1341 N N . VAL A 1 178 ? -1.432 10.984 7.113 1 97.12 178 VAL A N 1
ATOM 1342 C CA . VAL A 1 178 ? -2.525 10.469 6.297 1 97.12 178 VAL A CA 1
ATOM 1343 C C . VAL A 1 178 ? -2.451 8.945 6.238 1 97.12 178 VAL A C 1
ATOM 1345 O O . VAL A 1 178 ? -1.399 8.383 5.938 1 97.12 178 VAL A O 1
ATOM 1348 N N . THR A 1 179 ? -3.549 8.312 6.539 1 94.88 179 THR A N 1
ATOM 1349 C CA . THR A 1 179 ? -3.533 6.852 6.484 1 94.88 179 THR A CA 1
ATOM 1350 C C . THR A 1 179 ? -4.949 6.301 6.344 1 94.88 179 THR A C 1
ATOM 1352 O O . THR A 1 179 ? -5.926 6.996 6.637 1 94.88 179 THR A O 1
ATOM 1355 N N . HIS A 1 180 ? -5.023 5.168 5.797 1 91.5 180 HIS A N 1
ATOM 1356 C CA . HIS A 1 180 ? -6.285 4.434 5.805 1 91.5 180 HIS A CA 1
ATOM 1357 C C . HIS A 1 180 ? -6.289 3.355 6.879 1 91.5 180 HIS A C 1
ATOM 1359 O O . HIS A 1 180 ? -7.289 2.658 7.062 1 91.5 180 HIS A O 1
ATOM 1365 N N . GLU A 1 181 ? -5.219 3.229 7.621 1 90.69 181 GLU A N 1
ATOM 1366 C CA . GLU A 1 181 ? -5.051 2.152 8.594 1 90.69 181 GLU A CA 1
ATOM 1367 C C . GLU A 1 181 ? -5.508 2.592 9.984 1 90.69 181 GLU A C 1
ATOM 1369 O O . GLU A 1 181 ? -4.75 3.234 10.719 1 90.69 181 GLU A O 1
ATOM 1374 N N . LEU A 1 182 ? -6.59 2.072 10.367 1 91.94 182 LEU A N 1
ATOM 1375 C CA . LEU A 1 182 ? -7.188 2.473 11.641 1 91.94 182 LEU A CA 1
ATOM 1376 C C . LEU A 1 182 ? -6.426 1.867 12.812 1 91.94 182 LEU A C 1
ATOM 1378 O O . LEU A 1 182 ? -6.371 2.461 13.891 1 91.94 182 LEU A O 1
ATOM 1382 N N . ASP A 1 183 ? -5.809 0.751 12.617 1 89.5 183 ASP A N 1
ATOM 1383 C CA . ASP A 1 183 ? -5.039 0.107 13.672 1 89.5 183 ASP A CA 1
ATOM 1384 C C . ASP A 1 183 ? -3.893 1.002 14.141 1 89.5 183 ASP A C 1
ATOM 1386 O O . ASP A 1 183 ? -3.471 0.929 15.297 1 89.5 183 ASP A O 1
ATOM 1390 N N . MET A 1 184 ? -3.453 1.831 13.281 1 93.25 184 MET A N 1
ATOM 1391 C CA . MET A 1 184 ? -2.322 2.697 13.602 1 93.25 184 MET A CA 1
ATOM 1392 C C . MET A 1 184 ? -2.793 3.955 14.328 1 93.25 184 MET A C 1
ATOM 1394 O O . MET A 1 184 ? -1.987 4.668 14.93 1 93.25 184 MET A O 1
ATOM 1398 N N . LEU A 1 185 ? -4.023 4.219 14.352 1 93.81 185 LEU A N 1
ATOM 1399 C CA . LEU A 1 185 ? -4.562 5.445 14.938 1 93.81 185 LEU A CA 1
ATOM 1400 C C . LEU A 1 185 ? -4.301 5.488 16.438 1 93.81 185 LEU A C 1
ATOM 1402 O O . LEU A 1 185 ? -4.129 6.566 17.016 1 93.81 185 LEU A O 1
ATOM 1406 N N . ARG A 1 186 ? -4.285 4.352 17.047 1 91.56 186 ARG A N 1
ATOM 1407 C CA . ARG A 1 186 ? -4.102 4.277 18.484 1 91.56 186 ARG A CA 1
ATOM 1408 C C . ARG A 1 186 ? -2.787 4.93 18.906 1 91.56 186 ARG A C 1
ATOM 1410 O O . ARG A 1 186 ? -2.656 5.41 20.031 1 91.56 186 ARG A O 1
ATOM 1417 N N . ARG A 1 187 ? -1.884 4.98 18 1 94.31 187 ARG A N 1
ATOM 1418 C CA . ARG A 1 187 ? -0.571 5.551 18.281 1 94.31 187 ARG A CA 1
ATOM 1419 C C . ARG A 1 187 ? -0.643 7.07 18.375 1 94.31 187 ARG A C 1
ATOM 1421 O O . ARG A 1 187 ? 0.289 7.715 18.859 1 94.31 187 ARG A O 1
ATOM 1428 N N . PHE A 1 188 ? -1.778 7.598 17.953 1 96.44 188 PHE A N 1
ATOM 1429 C CA . PHE A 1 188 ? -1.911 9.047 17.875 1 96.44 188 PHE A CA 1
ATOM 1430 C C . PHE A 1 188 ? -3.111 9.531 18.672 1 96.44 188 PHE A C 1
ATOM 1432 O O . PHE A 1 188 ? -3.838 10.43 18.234 1 96.44 188 PHE A O 1
ATOM 1439 N N . SER A 1 189 ? -3.449 8.961 19.781 1 92.25 189 SER A N 1
ATOM 1440 C CA . SER A 1 189 ? -4.621 9.188 20.609 1 92.25 189 SER A CA 1
ATOM 1441 C C . SER A 1 189 ? -4.762 10.664 20.969 1 92.25 189 SER A C 1
ATOM 1443 O O . SER A 1 189 ? -5.875 11.172 21.125 1 92.25 189 SER A O 1
ATOM 1445 N N . GLY A 1 190 ? -3.805 11.492 21.047 1 92.94 190 GLY A N 1
ATOM 1446 C CA . GLY A 1 190 ? -3.887 12.891 21.438 1 92.94 190 GLY A CA 1
ATOM 1447 C C . GLY A 1 190 ? -4.094 13.82 20.25 1 92.94 190 GLY A C 1
ATOM 1448 O O . GLY A 1 190 ? -4.242 15.031 20.438 1 92.94 190 GLY A O 1
ATOM 1449 N N . TYR A 1 191 ? -4.266 13.297 19.125 1 97.06 191 TYR A N 1
ATOM 1450 C CA . TYR A 1 191 ? -4.383 14.117 17.922 1 97.06 191 TYR A CA 1
ATOM 1451 C C . TYR A 1 191 ? -5.84 14.258 17.5 1 97.06 191 TYR A C 1
ATOM 1453 O O . TYR A 1 191 ? -6.695 13.492 17.938 1 97.06 191 TYR A O 1
ATOM 1461 N N . ASP A 1 192 ? -6.105 15.297 16.75 1 97.56 192 ASP A N 1
ATOM 1462 C CA . ASP A 1 192 ? -7.379 15.422 16.047 1 97.56 192 ASP A CA 1
ATOM 1463 C C . ASP A 1 192 ? -7.379 14.602 14.766 1 97.56 192 ASP A C 1
ATOM 1465 O O . ASP A 1 192 ? -6.348 14.484 14.094 1 97.56 192 ASP A O 1
ATOM 1469 N N . ALA A 1 193 ? -8.523 14.062 14.438 1 97.81 193 ALA A N 1
ATOM 1470 C CA . ALA A 1 193 ? -8.695 13.289 13.203 1 97.81 193 ALA A CA 1
ATOM 1471 C C . ALA A 1 193 ? -9.695 13.961 12.266 1 97.81 193 ALA A C 1
ATOM 1473 O O . ALA A 1 193 ? -10.727 14.469 12.711 1 97.81 193 ALA A O 1
ATOM 1474 N N . TYR A 1 194 ? -9.328 13.984 11.039 1 98.19 194 TYR A N 1
ATOM 1475 C CA . TYR A 1 194 ? -10.234 14.32 9.953 1 98.19 194 TYR A CA 1
ATOM 1476 C C . TYR A 1 194 ? -10.516 13.109 9.07 1 98.19 194 TYR A C 1
ATOM 1478 O O . TYR A 1 194 ? -9.648 12.25 8.898 1 98.19 194 TYR A O 1
ATOM 1486 N N . LEU A 1 195 ? -11.727 13.055 8.578 1 97.56 195 LEU A N 1
ATOM 1487 C CA . LEU A 1 195 ? -12.125 11.992 7.656 1 97.56 195 LEU A CA 1
ATOM 1488 C C . LEU A 1 195 ? -12.328 12.547 6.25 1 97.56 195 LEU A C 1
ATOM 1490 O O . LEU A 1 195 ? -12.906 13.617 6.078 1 97.56 195 LEU A O 1
ATOM 1494 N N . VAL A 1 196 ? -11.766 11.844 5.305 1 96.38 196 VAL A N 1
ATOM 1495 C CA . VAL A 1 196 ? -12.07 12.164 3.912 1 96.38 196 VAL A CA 1
ATOM 1496 C C . VAL A 1 196 ? -12.852 11.008 3.277 1 96.38 196 VAL A C 1
ATOM 1498 O O . VAL A 1 196 ? -12.344 9.891 3.174 1 96.38 196 VAL A O 1
ATOM 1501 N N . ILE A 1 197 ? -14.062 11.266 2.902 1 94.31 197 ILE A N 1
ATOM 1502 C CA . ILE A 1 197 ? -14.93 10.281 2.264 1 94.31 197 ILE A CA 1
ATOM 1503 C C . ILE A 1 197 ? -15.531 10.875 0.989 1 94.31 197 ILE A C 1
ATOM 1505 O O . ILE A 1 197 ? -16.234 11.891 1.036 1 94.31 197 ILE A O 1
ATOM 1509 N N . GLU A 1 198 ? -15.18 10.25 -0.132 1 90.94 198 GLU A N 1
ATOM 1510 C CA . GLU A 1 198 ? -15.734 10.641 -1.423 1 90.94 198 GLU A CA 1
ATOM 1511 C C . GLU A 1 198 ? -15.547 12.133 -1.676 1 90.94 198 GLU A C 1
ATOM 1513 O O . GLU A 1 198 ? -16.484 12.82 -2.074 1 90.94 198 GLU A O 1
ATOM 1518 N N . GLY A 1 199 ? -14.352 12.617 -1.31 1 93.88 199 GLY A N 1
ATOM 1519 C CA . GLY A 1 199 ? -13.945 13.969 -1.644 1 93.88 199 GLY A CA 1
ATOM 1520 C C . GLY A 1 199 ? -14.414 15 -0.631 1 93.88 199 GLY A C 1
ATOM 1521 O O . GLY A 1 199 ? -14.18 16.203 -0.804 1 93.88 199 GLY A O 1
ATOM 1522 N N . VAL A 1 200 ? -15.133 14.594 0.347 1 96.06 200 VAL A N 1
ATOM 1523 C CA . VAL A 1 200 ? -15.602 15.5 1.389 1 96.06 200 VAL A CA 1
ATOM 1524 C C . VAL A 1 200 ? -14.812 15.266 2.674 1 96.06 200 VAL A C 1
ATOM 1526 O O . VAL A 1 200 ? -14.586 14.125 3.07 1 96.06 200 VAL A O 1
ATOM 1529 N N . VAL A 1 201 ? -14.414 16.375 3.295 1 97.81 201 VAL A N 1
ATOM 1530 C CA . VAL A 1 201 ? -13.648 16.281 4.535 1 97.81 201 VAL A CA 1
ATOM 1531 C C . VAL A 1 201 ? -14.562 16.562 5.727 1 97.81 201 VAL A C 1
ATOM 1533 O O . VAL A 1 201 ? -15.297 17.547 5.734 1 97.81 201 VAL A O 1
ATOM 1536 N N . TYR A 1 202 ? -14.508 15.703 6.695 1 97.75 202 TYR A N 1
ATOM 1537 C CA . TYR A 1 202 ? -15.273 15.812 7.926 1 97.75 202 TYR A CA 1
ATOM 1538 C C . TYR A 1 202 ? -14.359 15.953 9.133 1 97.75 202 TYR A C 1
ATOM 1540 O O . TYR A 1 202 ? -13.258 15.391 9.148 1 97.75 202 TYR A O 1
ATOM 1548 N N . GLY A 1 203 ? -14.938 16.641 10.242 1 96.88 203 GLY A N 1
ATOM 1549 C CA . GLY A 1 203 ? -14.188 16.75 11.477 1 96.88 203 GLY A CA 1
ATOM 1550 C C . GLY A 1 203 ? -13.898 18.188 11.875 1 96.88 203 GLY A C 1
ATOM 1551 O O . GLY A 1 203 ? -14.477 19.125 11.312 1 96.88 203 GLY A O 1
ATOM 1552 N N . PRO A 1 204 ? -13.008 18.266 12.883 1 97.25 204 PRO A N 1
ATOM 1553 C CA . PRO A 1 204 ? -12.195 17.219 13.5 1 97.25 204 PRO A CA 1
ATOM 1554 C C . PRO A 1 204 ? -12.953 16.438 14.57 1 97.25 204 PRO A C 1
ATOM 1556 O O . PRO A 1 204 ? -13.969 16.906 15.078 1 97.25 204 PRO A O 1
ATOM 1559 N N . ILE A 1 205 ? -12.516 15.188 14.789 1 96.94 205 ILE A N 1
ATOM 1560 C CA . ILE A 1 205 ? -12.875 14.352 15.93 1 96.94 205 ILE A CA 1
ATOM 1561 C C . ILE A 1 205 ? -11.609 13.883 16.641 1 96.94 205 ILE A C 1
ATOM 1563 O O . ILE A 1 205 ? -10.617 13.516 16 1 96.94 205 ILE A O 1
ATOM 1567 N N . GLN A 1 206 ? -11.625 13.953 17.984 1 96.75 206 GLN A N 1
ATOM 1568 C CA . GLN A 1 206 ? -10.469 13.406 18.703 1 96.75 206 GLN A CA 1
ATOM 1569 C C . GLN A 1 206 ? -10.266 11.93 18.375 1 96.75 206 GLN A C 1
ATOM 1571 O O . GLN A 1 206 ? -11.234 11.164 18.328 1 96.75 206 GLN A O 1
ATOM 1576 N N . VAL A 1 207 ? -9.016 11.531 18.188 1 97 207 VAL A N 1
ATOM 1577 C CA . VAL A 1 207 ? -8.695 10.172 17.781 1 97 207 VAL A CA 1
ATOM 1578 C C . VAL A 1 207 ? -9.25 9.18 18.797 1 97 207 VAL A C 1
ATOM 1580 O O . VAL A 1 207 ? -9.859 8.172 18.422 1 97 207 VAL A O 1
ATOM 1583 N N . GLU A 1 208 ? -9.133 9.484 20.047 1 95.5 208 GLU A N 1
ATOM 1584 C CA . GLU A 1 208 ? -9.594 8.578 21.094 1 95.5 208 GLU A CA 1
ATOM 1585 C C . GLU A 1 208 ? -11.102 8.367 21.031 1 95.5 208 GLU A C 1
ATOM 1587 O O . GLU A 1 208 ? -11.586 7.246 21.203 1 95.5 208 GLU A O 1
ATOM 1592 N N . ARG A 1 209 ? -11.75 9.414 20.766 1 96 209 ARG A N 1
ATOM 1593 C CA . ARG A 1 209 ? -13.203 9.328 20.656 1 96 209 ARG A CA 1
ATOM 1594 C C . ARG A 1 209 ? -13.617 8.555 19.406 1 96 209 ARG A C 1
ATOM 1596 O O . ARG A 1 209 ? -14.555 7.758 19.453 1 96 209 ARG A O 1
ATOM 1603 N N . LEU A 1 210 ? -12.898 8.766 18.359 1 96 210 LEU A N 1
ATOM 1604 C CA . LEU A 1 210 ? -13.195 8.07 17.109 1 96 210 LEU A CA 1
ATOM 1605 C C . LEU A 1 210 ? -13.008 6.566 17.281 1 96 210 LEU A C 1
ATOM 1607 O O . LEU A 1 210 ? -13.836 5.785 16.812 1 96 210 LEU A O 1
ATOM 1611 N N . LEU A 1 211 ? -11.984 6.145 17.953 1 94 211 LEU A N 1
ATOM 1612 C CA . LEU A 1 211 ? -11.656 4.73 18.125 1 94 211 LEU A CA 1
ATOM 1613 C C . LEU A 1 211 ? -12.711 4.031 18.969 1 94 211 LEU A C 1
ATOM 1615 O O . LEU A 1 211 ? -12.914 2.82 18.844 1 94 211 LEU A O 1
ATOM 1619 N N . ARG A 1 212 ? -13.453 4.781 19.781 1 94.5 212 ARG A N 1
ATOM 1620 C CA . ARG A 1 212 ? -14.5 4.219 20.625 1 94.5 212 ARG A CA 1
ATOM 1621 C C . ARG A 1 212 ? -15.859 4.309 19.953 1 94.5 212 ARG A C 1
ATOM 1623 O O . ARG A 1 212 ? -16.875 3.861 20.5 1 94.5 212 ARG A O 1
ATOM 1630 N N . ALA A 1 213 ? -15.82 4.824 18.812 1 96 213 ALA A N 1
ATOM 1631 C CA . ALA A 1 213 ? -17.094 5.102 18.156 1 96 213 ALA A CA 1
ATOM 1632 C C . ALA A 1 213 ? -17.469 3.982 17.188 1 96 213 ALA A C 1
ATOM 1634 O O . ALA A 1 213 ? -16.625 3.146 16.844 1 96 213 ALA A O 1
ATOM 1635 N N . SER A 1 214 ? -18.734 3.979 16.828 1 95.38 214 SER A N 1
ATOM 1636 C CA . SER A 1 214 ? -19.297 3.127 15.789 1 95.38 214 SER A CA 1
ATOM 1637 C C . SER A 1 214 ? -20 3.955 14.719 1 95.38 214 SER A C 1
ATOM 1639 O O . SER A 1 214 ? -20.391 5.094 14.961 1 95.38 214 SER A O 1
ATOM 1641 N N . ILE A 1 215 ? -20 3.385 13.625 1 94.12 215 ILE A N 1
ATOM 1642 C CA . ILE A 1 215 ? -20.766 4 12.547 1 94.12 215 ILE A CA 1
ATOM 1643 C C . ILE A 1 215 ? -22.125 3.334 12.43 1 94.12 215 ILE A C 1
ATOM 1645 O O . ILE A 1 215 ? -22.219 2.111 12.312 1 94.12 215 ILE A O 1
ATOM 1649 N N . ILE A 1 216 ? -23.156 4.152 12.445 1 94.25 216 ILE A N 1
ATOM 1650 C CA . ILE A 1 216 ? -24.516 3.631 12.375 1 94.25 216 ILE A CA 1
ATOM 1651 C C . ILE A 1 216 ? -25.281 4.316 11.25 1 94.25 216 ILE A C 1
ATOM 1653 O O . ILE A 1 216 ? -25.016 5.477 10.93 1 94.25 216 ILE A O 1
ATOM 1657 N N . ALA A 1 217 ? -26.172 3.543 10.734 1 93.69 217 ALA A N 1
ATOM 1658 C CA . ALA A 1 217 ? -26.984 4.09 9.641 1 93.69 217 ALA A CA 1
ATOM 1659 C C . ALA A 1 217 ? -27.953 5.152 10.156 1 93.69 217 ALA A C 1
ATOM 1661 O O . ALA A 1 217 ? -28.547 4.996 11.227 1 93.69 217 ALA A O 1
ATOM 1662 N N . GLY A 1 218 ? -28 6.277 9.328 1 94 218 GLY A N 1
ATOM 1663 C CA . GLY A 1 218 ? -28.953 7.324 9.648 1 94 218 GLY A CA 1
ATOM 1664 C C . GLY A 1 218 ? -28.391 8.391 10.562 1 94 218 GLY A C 1
ATOM 1665 O O . GLY A 1 218 ? -27.172 8.445 10.781 1 94 218 GLY A O 1
ATOM 1666 N N . GLU A 1 219 ? -29.328 9.234 10.992 1 94.12 219 GLU A N 1
ATOM 1667 C CA . GLU A 1 219 ? -28.969 10.344 11.859 1 94.12 219 GLU A CA 1
ATOM 1668 C C . GLU A 1 219 ? -29.156 9.984 13.328 1 94.12 219 GLU A C 1
ATOM 1670 O O . GLU A 1 219 ? -30.031 9.188 13.672 1 94.12 219 GLU A O 1
ATOM 1675 N N . SER A 1 220 ? -28.188 10.516 14.125 1 94.12 220 SER A N 1
ATOM 1676 C CA . SER A 1 220 ? -28.297 10.328 15.57 1 94.12 220 SER A CA 1
ATOM 1677 C C . SER A 1 220 ? -28.031 11.633 16.312 1 94.12 220 SER A C 1
ATOM 1679 O O . SER A 1 220 ? -27.125 12.383 15.961 1 94.12 220 SER A O 1
ATOM 1681 N N . LYS A 1 221 ? -28.766 11.859 17.359 1 93.5 221 LYS A N 1
ATOM 1682 C CA . LYS A 1 221 ? -28.594 13.062 18.172 1 93.5 221 LYS A CA 1
ATOM 1683 C C . LYS A 1 221 ? -27.281 13.023 18.938 1 93.5 221 LYS A C 1
ATOM 1685 O O . LYS A 1 221 ? -26.734 14.062 19.312 1 93.5 221 LYS A O 1
ATOM 1690 N N . ASP A 1 222 ? -26.797 11.867 19.078 1 94.19 222 ASP A N 1
ATOM 1691 C CA . ASP A 1 222 ? -25.578 11.688 19.875 1 94.19 222 ASP A CA 1
ATOM 1692 C C . ASP A 1 222 ? -24.359 11.562 18.969 1 94.19 222 ASP A C 1
ATOM 1694 O O . ASP A 1 222 ? -23.281 11.172 19.422 1 94.19 222 ASP A O 1
ATOM 1698 N N . ALA A 1 223 ? -24.547 11.945 17.719 1 96.31 223 ALA A N 1
ATOM 1699 C CA . ALA A 1 223 ? -23.453 11.766 16.75 1 96.31 223 ALA A CA 1
ATOM 1700 C C . ALA A 1 223 ? -22.312 12.727 17.031 1 96.31 223 ALA A C 1
ATOM 1702 O O . ALA A 1 223 ? -22.531 13.914 17.281 1 96.31 223 ALA A O 1
ATOM 1703 N N . LEU A 1 224 ? -21.109 12.133 17.094 1 96.75 224 LEU A N 1
ATOM 1704 C CA . LEU A 1 224 ? -19.938 13 17.062 1 96.75 224 LEU A CA 1
ATOM 1705 C C . LEU A 1 224 ? -19.891 13.805 15.766 1 96.75 224 LEU A C 1
ATOM 1707 O O . LEU A 1 224 ? -19.531 14.984 15.773 1 96.75 224 LEU A O 1
ATOM 1711 N N . ILE A 1 225 ? -20.219 13.125 14.688 1 96.44 225 ILE A N 1
ATOM 1712 C CA . ILE A 1 225 ? -20.266 13.727 13.359 1 96.44 225 ILE A CA 1
ATOM 1713 C C . ILE A 1 225 ? -21.156 12.891 12.445 1 96.44 225 ILE A C 1
ATOM 1715 O O . ILE A 1 225 ? -21.281 11.68 12.633 1 96.44 225 ILE A O 1
ATOM 1719 N N . GLU A 1 226 ? -21.719 13.562 11.508 1 97.06 226 GLU A N 1
ATOM 1720 C CA . GLU A 1 226 ? -22.484 12.891 10.469 1 97.06 226 GLU A CA 1
ATOM 1721 C C . GLU A 1 226 ? -21.719 12.898 9.141 1 97.06 226 GLU A C 1
ATOM 1723 O O . GLU A 1 226 ? -21.109 13.898 8.781 1 97.06 226 GLU A O 1
ATOM 1728 N N . VAL A 1 227 ? -21.797 11.727 8.477 1 96.25 227 VAL A N 1
ATOM 1729 C CA . VAL A 1 227 ? -21.078 11.609 7.207 1 96.25 227 VAL A CA 1
ATOM 1730 C C . VAL A 1 227 ? -22 11 6.152 1 96.25 227 VAL A C 1
ATOM 1732 O O . VAL A 1 227 ? -23.016 10.383 6.488 1 96.25 227 VAL A O 1
ATOM 1735 N N . THR A 1 228 ? -21.703 11.234 4.938 1 95.5 228 THR A N 1
ATOM 1736 C CA . THR A 1 228 ? -22.391 10.602 3.816 1 95.5 228 THR A CA 1
ATOM 1737 C C . THR A 1 228 ? -21.484 9.578 3.135 1 95.5 228 THR A C 1
ATOM 1739 O O . THR A 1 228 ? -20.344 9.891 2.775 1 95.5 228 THR A O 1
ATOM 1742 N N . VAL A 1 229 ? -21.984 8.406 3.041 1 92.38 229 VAL A N 1
ATOM 1743 C CA . VAL A 1 229 ? -21.266 7.324 2.363 1 92.38 229 VAL A CA 1
ATOM 1744 C C . VAL A 1 229 ? -22.172 6.691 1.31 1 92.38 229 VAL A C 1
ATOM 1746 O O . VAL A 1 229 ? -23.234 6.168 1.634 1 92.38 229 VAL A O 1
ATOM 1749 N N . GLY A 1 230 ? -21.719 6.75 0.105 1 89.81 230 GLY A N 1
ATOM 1750 C CA . GLY A 1 230 ? -22.531 6.176 -0.96 1 89.81 230 GLY A CA 1
ATOM 1751 C C . GLY A 1 230 ? -23.906 6.793 -1.059 1 89.81 230 GLY A C 1
ATOM 1752 O O . GLY A 1 230 ? -24.891 6.09 -1.298 1 89.81 230 GLY A O 1
ATOM 1753 N N . GLY A 1 231 ? -23.984 7.98 -0.709 1 92 231 GLY A N 1
ATOM 1754 C CA . GLY A 1 231 ? -25.234 8.695 -0.836 1 92 231 GLY A CA 1
ATOM 1755 C C . GLY A 1 231 ? -26.125 8.547 0.379 1 92 231 GLY A C 1
ATOM 1756 O O . GLY A 1 231 ? -27.172 9.188 0.468 1 92 231 GLY A O 1
ATOM 1757 N N . ALA A 1 232 ? -25.75 7.695 1.298 1 94.69 232 ALA A N 1
ATOM 1758 C CA . ALA A 1 232 ? -26.547 7.477 2.504 1 94.69 232 ALA A CA 1
ATOM 1759 C C . ALA A 1 232 ? -25.906 8.172 3.709 1 94.69 232 ALA A C 1
ATOM 1761 O O . ALA A 1 232 ? -24.688 8.297 3.787 1 94.69 232 ALA A O 1
ATOM 1762 N N . ARG A 1 233 ? -26.766 8.516 4.598 1 96.06 233 ARG A N 1
ATOM 1763 C CA . ARG A 1 233 ? -26.297 9.219 5.789 1 96.06 233 ARG A CA 1
ATOM 1764 C C . ARG A 1 233 ? -25.953 8.242 6.902 1 96.06 233 ARG A C 1
ATOM 1766 O O . ARG A 1 233 ? -26.672 7.258 7.117 1 96.06 233 ARG A O 1
ATOM 1773 N N . TYR A 1 234 ? -24.859 8.5 7.504 1 96 234 TYR A N 1
ATOM 1774 C CA . TYR A 1 234 ? -24.406 7.715 8.648 1 96 234 TYR A CA 1
ATOM 1775 C C . TYR A 1 234 ? -23.984 8.625 9.797 1 96 234 TYR A C 1
ATOM 1777 O O . TYR A 1 234 ? -23.625 9.781 9.578 1 96 234 TYR A O 1
ATOM 1785 N N . SER A 1 235 ? -24.094 8.109 11 1 96.69 235 SER A N 1
ATOM 1786 C CA . SER A 1 235 ? -23.641 8.812 12.195 1 96.69 235 SER A CA 1
ATOM 1787 C C . SER A 1 235 ? -22.516 8.055 12.891 1 96.69 235 SER A C 1
ATOM 1789 O O . SER A 1 235 ? -22.562 6.828 13.008 1 96.69 235 SER A O 1
ATOM 1791 N N . ILE A 1 236 ? -21.547 8.75 13.211 1 96.69 236 ILE A N 1
ATOM 1792 C CA . ILE A 1 236 ? -20.484 8.211 14.062 1 96.69 236 ILE A CA 1
ATOM 1793 C C . ILE A 1 236 ? -20.797 8.531 15.523 1 96.69 236 ILE A C 1
ATOM 1795 O O . ILE A 1 236 ? -20.797 9.695 15.922 1 96.69 236 ILE A O 1
ATOM 1799 N N . VAL A 1 237 ? -21.047 7.469 16.281 1 96.81 237 VAL A N 1
ATOM 1800 C CA . VAL A 1 237 ? -21.547 7.645 17.656 1 96.81 237 VAL A CA 1
ATOM 1801 C C . VAL A 1 237 ? -20.625 6.906 18.625 1 96.81 237 VAL A C 1
ATOM 1803 O O . VAL A 1 237 ? -20.297 5.734 18.422 1 96.81 237 VAL A O 1
ATOM 1806 N N . GLU A 1 238 ? -20.25 7.602 19.609 1 94.88 238 GLU A N 1
ATOM 1807 C CA . GLU A 1 238 ? -19.438 6.945 20.625 1 94.88 238 GLU A CA 1
ATOM 1808 C C . GLU A 1 238 ? -20.25 5.891 21.375 1 94.88 238 GLU A C 1
ATOM 1810 O O . GLU A 1 238 ? -21.359 6.156 21.828 1 94.88 238 GLU A O 1
ATOM 1815 N N . GLY A 1 239 ? -19.641 4.656 21.484 1 84.62 239 GLY A N 1
ATOM 1816 C CA . GLY A 1 239 ? -20.297 3.584 22.219 1 84.62 239 GLY A CA 1
ATOM 1817 C C . GLY A 1 239 ? -21.5 3.01 21.5 1 84.62 239 GLY A C 1
ATOM 1818 O O . GLY A 1 239 ? -22.328 2.33 22.109 1 84.62 239 GLY A O 1
ATOM 1819 N N . GLY A 1 240 ? -21.656 3.148 20.312 1 77.06 240 GLY A N 1
ATOM 1820 C CA . GLY A 1 240 ? -22.812 2.68 19.594 1 77.06 240 GLY A CA 1
ATOM 1821 C C . GLY A 1 240 ? -22.734 1.215 19.203 1 77.06 240 GLY A C 1
ATOM 1822 O O . GLY A 1 240 ? -21.672 0.6 19.312 1 77.06 240 GLY A O 1
ATOM 1823 N N . GLU A 1 241 ? -23.891 0.586 18.906 1 81.12 241 GLU A N 1
ATOM 1824 C CA . GLU A 1 241 ? -23.984 -0.82 18.516 1 81.12 241 GLU A CA 1
ATOM 1825 C C . GLU A 1 241 ? -23.656 -1.021 17.047 1 81.12 241 GLU A C 1
ATOM 1827 O O . GLU A 1 241 ? -23.578 -2.154 16.578 1 81.12 241 GLU A O 1
ATOM 1832 N N . GLY A 1 242 ? -23.031 -0.264 16.391 1 83.19 242 GLY A N 1
ATOM 1833 C CA . GLY A 1 242 ? -22.703 -0.367 14.984 1 83.19 242 GLY A CA 1
ATOM 1834 C C . GLY A 1 242 ? -21.297 -0.9 14.742 1 83.19 242 GLY A C 1
ATOM 1835 O O . GLY A 1 242 ? -20.781 -1.671 15.555 1 83.19 242 GLY A O 1
ATOM 1836 N N . VAL A 1 243 ? -20.875 -0.763 13.594 1 86.81 243 VAL A N 1
ATOM 1837 C CA . VAL A 1 243 ? -19.531 -1.188 13.242 1 86.81 243 VAL A CA 1
ATOM 1838 C C . VAL A 1 243 ? -18.5 -0.312 13.961 1 86.81 243 VAL A C 1
ATOM 1840 O O . VAL A 1 243 ? -18.406 0.89 13.695 1 86.81 243 VAL A O 1
ATOM 1843 N N . LYS A 1 244 ? -17.766 -0.931 14.836 1 90.44 244 LYS A N 1
ATOM 1844 C CA . LYS A 1 244 ? -16.781 -0.185 15.609 1 90.44 244 LYS A CA 1
ATOM 1845 C C . LYS A 1 244 ? -15.562 0.15 14.766 1 90.44 244 LYS A C 1
ATOM 1847 O O . LYS A 1 244 ? -15.047 -0.705 14.039 1 90.44 244 LYS A O 1
ATOM 1852 N N . PHE A 1 245 ? -15.07 1.399 14.844 1 90.06 245 PHE A N 1
ATOM 1853 C CA . PHE A 1 245 ? -13.875 1.825 14.117 1 90.06 245 PHE A CA 1
ATOM 1854 C C . PHE A 1 245 ? -12.672 0.985 14.516 1 90.06 245 PHE A C 1
ATOM 1856 O O . PHE A 1 245 ? -11.875 0.589 13.664 1 90.06 245 PHE A O 1
ATOM 1863 N N . SER A 1 246 ? -12.602 0.643 15.789 1 85.62 246 SER A N 1
ATOM 1864 C CA . SER A 1 246 ? -11.461 -0.109 16.312 1 85.62 246 SER A CA 1
ATOM 1865 C C . SER A 1 246 ? -11.422 -1.518 15.727 1 85.62 246 SER A C 1
ATOM 1867 O O . SER A 1 246 ? -10.359 -2.146 15.688 1 85.62 246 SER A O 1
ATOM 1869 N N . ASP A 1 247 ? -12.562 -1.97 15.203 1 84.5 247 ASP A N 1
ATOM 1870 C CA . ASP A 1 247 ? -12.648 -3.344 14.719 1 84.5 247 ASP A CA 1
ATOM 1871 C C . ASP A 1 247 ? -12.438 -3.412 13.211 1 84.5 247 ASP A C 1
ATOM 1873 O O . ASP A 1 247 ? -12.219 -4.492 12.656 1 84.5 247 ASP A O 1
ATOM 1877 N N . MET A 1 248 ? -12.391 -2.277 12.578 1 85.88 248 MET A N 1
ATOM 1878 C CA . MET A 1 248 ? -12.383 -2.244 11.117 1 85.88 248 MET A CA 1
ATOM 1879 C C . MET A 1 248 ? -10.992 -2.559 10.578 1 85.88 248 MET A C 1
ATOM 1881 O O . MET A 1 248 ? -10.852 -3.066 9.461 1 85.88 248 MET A O 1
ATOM 1885 N N . GLY A 1 249 ? -9.977 -2.195 11.32 1 84.44 249 GLY A N 1
ATOM 1886 C CA . GLY A 1 249 ? -8.609 -2.377 10.859 1 84.44 249 GLY A CA 1
ATOM 1887 C C . GLY A 1 249 ? -8.188 -1.354 9.82 1 84.44 249 GLY A C 1
ATOM 1888 O O . GLY A 1 249 ? -7.098 -0.784 9.914 1 84.44 249 GLY A O 1
ATOM 1889 N N . SER A 1 250 ? -9.102 -1.162 8.781 1 87.75 250 SER A N 1
ATOM 1890 C CA . SER A 1 250 ? -8.852 -0.223 7.695 1 87.75 250 SER A CA 1
ATOM 1891 C C . SER A 1 250 ? -10.148 0.392 7.188 1 87.75 250 SER A C 1
ATOM 1893 O O . SER A 1 250 ? -11.18 -0.288 7.105 1 87.75 250 SER A O 1
ATOM 1895 N N . LEU A 1 251 ? -10.023 1.593 6.73 1 89.19 251 LEU A N 1
ATOM 1896 C CA . LEU A 1 251 ? -11.211 2.27 6.219 1 89.19 251 LEU A CA 1
ATOM 1897 C C . LEU A 1 251 ? -11.547 1.779 4.816 1 89.19 251 LEU A C 1
ATOM 1899 O O . LEU A 1 251 ? -12.648 2.041 4.312 1 89.19 251 LEU A O 1
ATOM 1903 N N . ASN A 1 252 ? -10.695 1.035 4.273 1 83.94 252 ASN A N 1
ATOM 1904 C CA . ASN A 1 252 ? -11.008 0.424 2.984 1 83.94 252 ASN A CA 1
ATOM 1905 C C . ASN A 1 252 ? -12.164 -0.568 3.102 1 83.94 252 ASN A C 1
ATOM 1907 O O . ASN A 1 252 ? -12.781 -0.929 2.098 1 83.94 252 ASN A O 1
ATOM 1911 N N . ARG A 1 253 ? -12.469 -0.989 4.301 1 83 253 ARG A N 1
ATOM 1912 C CA . ARG A 1 253 ? -13.531 -1.959 4.539 1 83 253 ARG A CA 1
ATOM 1913 C C . ARG A 1 253 ? -14.875 -1.263 4.75 1 83 253 ARG A C 1
ATOM 1915 O O . ARG A 1 253 ? -15.898 -1.921 4.906 1 83 253 ARG A O 1
ATOM 1922 N N . LEU A 1 254 ? -14.828 0.029 4.75 1 83.44 254 LEU A N 1
ATOM 1923 C CA . LEU A 1 254 ? -15.984 0.847 5.113 1 83.44 254 LEU A CA 1
ATOM 1924 C C . LEU A 1 254 ? -17.203 0.486 4.258 1 83.44 254 LEU A C 1
ATOM 1926 O O . LEU A 1 254 ? -18.281 0.217 4.789 1 83.44 254 LEU A O 1
ATOM 1930 N N . TYR A 1 255 ? -16.969 0.362 3.023 1 79.75 255 TYR A N 1
ATOM 1931 C CA . TYR A 1 255 ? -18.078 0.163 2.094 1 79.75 255 TYR A CA 1
ATOM 1932 C C . TYR A 1 255 ? -18.656 -1.245 2.219 1 79.75 255 TYR A C 1
ATOM 1934 O O . TYR A 1 255 ? -19.859 -1.447 2.084 1 79.75 255 TYR A O 1
ATOM 1942 N N . GLY A 1 256 ? -17.766 -2.197 2.484 1 77.69 256 GLY A N 1
ATOM 1943 C CA . GLY A 1 256 ? -18.219 -3.568 2.645 1 77.69 256 GLY A CA 1
ATOM 1944 C C . GLY A 1 256 ? -18.938 -3.809 3.959 1 77.69 256 GLY A C 1
ATOM 1945 O O . GLY A 1 256 ? -19.781 -4.691 4.055 1 77.69 256 GLY A O 1
ATOM 1946 N N . LEU A 1 257 ? -18.641 -3.002 4.891 1 78.25 257 LEU A N 1
ATOM 1947 C CA . LEU A 1 257 ? -19.203 -3.205 6.223 1 78.25 257 LEU A CA 1
ATOM 1948 C C . LEU A 1 257 ? -20.531 -2.473 6.371 1 78.25 257 LEU A C 1
ATOM 1950 O O . LEU A 1 257 ? -21.328 -2.805 7.25 1 78.25 257 LEU A O 1
ATOM 1954 N N . LEU A 1 258 ? -20.719 -1.44 5.586 1 77.75 258 LEU A N 1
ATOM 1955 C CA . LEU A 1 258 ? -21.953 -0.659 5.707 1 77.75 258 LEU A CA 1
ATOM 1956 C C . LEU A 1 258 ? -23.031 -1.196 4.777 1 77.75 258 LEU A C 1
ATOM 1958 O O . LEU A 1 258 ? -24.203 -0.816 4.891 1 77.75 258 LEU A O 1
ATOM 1962 N N . ARG A 1 259 ? -22.672 -2.068 3.951 1 65.38 259 ARG A N 1
ATOM 1963 C CA . ARG A 1 259 ? -23.688 -2.674 3.109 1 65.38 259 ARG A CA 1
ATOM 1964 C C . ARG A 1 259 ? -24.391 -3.824 3.832 1 65.38 259 ARG A C 1
ATOM 1966 O O . ARG A 1 259 ? -23.797 -4.457 4.711 1 65.38 259 ARG A O 1
ATOM 1973 N N . MET B 1 1 ? 2.48 -24.844 -15.352 1 90.56 1 MET B N 1
ATOM 1974 C CA . MET B 1 1 ? 2.906 -25.484 -14.109 1 90.56 1 MET B CA 1
ATOM 1975 C C . MET B 1 1 ? 4.109 -24.766 -13.508 1 90.56 1 MET B C 1
ATOM 1977 O O . MET B 1 1 ? 5.055 -24.438 -14.219 1 90.56 1 MET B O 1
ATOM 1981 N N . ILE B 1 2 ? 4.078 -24.406 -12.258 1 97.31 2 ILE B N 1
ATOM 1982 C CA . ILE B 1 2 ? 5.168 -23.812 -11.492 1 97.31 2 ILE B CA 1
ATOM 1983 C C . ILE B 1 2 ? 5.641 -24.797 -10.422 1 97.31 2 ILE B C 1
ATOM 1985 O O . ILE B 1 2 ? 4.844 -25.25 -9.594 1 97.31 2 ILE B O 1
ATOM 1989 N N . GLU B 1 3 ? 6.941 -25.156 -10.461 1 98.19 3 GLU B N 1
ATOM 1990 C CA . GLU B 1 3 ? 7.492 -26.109 -9.508 1 98.19 3 GLU B CA 1
ATOM 1991 C C . GLU B 1 3 ? 8.719 -25.547 -8.797 1 98.19 3 GLU B C 1
ATOM 1993 O O . GLU B 1 3 ? 9.672 -25.109 -9.445 1 98.19 3 GLU B O 1
ATOM 1998 N N . LEU B 1 4 ? 8.664 -25.516 -7.535 1 98.38 4 LEU B N 1
ATOM 1999 C CA . LEU B 1 4 ? 9.805 -25.156 -6.699 1 98.38 4 LEU B CA 1
ATOM 2000 C C . LEU B 1 4 ? 10.258 -26.344 -5.859 1 98.38 4 LEU B C 1
ATOM 2002 O O . LEU B 1 4 ? 9.438 -27.016 -5.23 1 98.38 4 LEU B O 1
ATOM 2006 N N . ARG B 1 5 ? 11.523 -26.672 -5.848 1 98 5 ARG B N 1
ATOM 2007 C CA . ARG B 1 5 ? 12.109 -27.75 -5.059 1 98 5 ARG B CA 1
ATOM 2008 C C . ARG B 1 5 ? 13.328 -27.266 -4.281 1 98 5 ARG B C 1
ATOM 2010 O O . ARG B 1 5 ? 14.32 -26.844 -4.875 1 98 5 ARG B O 1
ATOM 2017 N N . ASP B 1 6 ? 13.234 -27.375 -2.936 1 97.62 6 ASP B N 1
ATOM 2018 C CA . ASP B 1 6 ? 14.312 -26.984 -2.027 1 97.62 6 ASP B CA 1
ATOM 2019 C C . ASP B 1 6 ? 14.875 -25.609 -2.396 1 97.62 6 ASP B C 1
ATOM 2021 O O . ASP B 1 6 ? 16.094 -25.438 -2.488 1 97.62 6 ASP B O 1
ATOM 2025 N N . THR B 1 7 ? 14.023 -24.688 -2.674 1 97.5 7 THR B N 1
ATOM 2026 C CA . THR B 1 7 ? 14.414 -23.375 -3.158 1 97.5 7 THR B CA 1
ATOM 2027 C C . THR B 1 7 ? 14.727 -22.438 -1.992 1 97.5 7 THR B C 1
ATOM 2029 O O . THR B 1 7 ? 13.93 -22.297 -1.067 1 97.5 7 THR B O 1
ATOM 2032 N N . THR B 1 8 ? 15.859 -21.875 -2.035 1 96.38 8 THR B N 1
ATOM 2033 C CA . THR B 1 8 ? 16.281 -20.891 -1.039 1 96.38 8 THR B CA 1
ATOM 2034 C C . THR B 1 8 ? 16.797 -19.625 -1.711 1 96.38 8 THR B C 1
ATOM 2036 O O . THR B 1 8 ? 17.5 -19.688 -2.717 1 96.38 8 THR B O 1
ATOM 2039 N N . ILE B 1 9 ? 16.297 -18.531 -1.253 1 95.06 9 ILE B N 1
ATOM 2040 C CA . ILE B 1 9 ? 16.688 -17.234 -1.801 1 95.06 9 ILE B CA 1
ATOM 2041 C C . ILE B 1 9 ? 17.312 -16.391 -0.704 1 95.06 9 ILE B C 1
ATOM 2043 O O . ILE B 1 9 ? 16.734 -16.203 0.362 1 95.06 9 ILE B O 1
ATOM 2047 N N . SER B 1 10 ? 18.438 -15.875 -0.974 1 88.25 10 SER B N 1
ATOM 2048 C CA . SER B 1 10 ? 19.156 -15.016 -0.043 1 88.25 10 SER B CA 1
ATOM 2049 C C . SER B 1 10 ? 19.469 -13.656 -0.674 1 88.25 10 SER B C 1
ATOM 2051 O O . SER B 1 10 ? 19.547 -13.547 -1.898 1 88.25 10 SER B O 1
ATOM 2053 N N . VAL B 1 11 ? 19.281 -12.648 0.051 1 72.19 11 VAL B N 1
ATOM 2054 C CA . VAL B 1 11 ? 19.703 -11.344 -0.45 1 72.19 11 VAL B CA 1
ATOM 2055 C C . VAL B 1 11 ? 21.078 -11 0.107 1 72.19 11 VAL B C 1
ATOM 2057 O O . VAL B 1 11 ? 21.578 -11.664 1.021 1 72.19 11 VAL B O 1
ATOM 2060 N N . GLY B 1 12 ? 21.688 -9.922 -0.402 1 61.72 12 GLY B N 1
ATOM 2061 C CA . GLY B 1 12 ? 23.047 -9.578 -0.04 1 61.72 12 GLY B CA 1
ATOM 2062 C C . GLY B 1 12 ? 23.297 -9.602 1.457 1 61.72 12 GLY B C 1
ATOM 2063 O O . GLY B 1 12 ? 22.406 -9.281 2.242 1 61.72 12 GLY B O 1
ATOM 2064 N N . GLY B 1 13 ? 24.422 -10.125 1.987 1 57.78 13 GLY B N 1
ATOM 2065 C CA . GLY B 1 13 ? 24.969 -10.242 3.33 1 57.78 13 GLY B CA 1
ATOM 2066 C C . GLY B 1 13 ? 24.594 -11.539 4.02 1 57.78 13 GLY B C 1
ATOM 2067 O O . GLY B 1 13 ? 24.766 -11.672 5.234 1 57.78 13 GLY B O 1
ATOM 2068 N N . GLY B 1 14 ? 23.969 -12.391 3.244 1 56.75 14 GLY B N 1
ATOM 2069 C CA . GLY B 1 14 ? 23.766 -13.742 3.742 1 56.75 14 GLY B CA 1
ATOM 2070 C C . GLY B 1 14 ? 22.422 -13.914 4.43 1 56.75 14 GLY B C 1
ATOM 2071 O O . GLY B 1 14 ? 22.109 -14.992 4.953 1 56.75 14 GLY B O 1
ATOM 2072 N N . ALA B 1 15 ? 21.578 -12.875 4.469 1 66.38 15 ALA B N 1
ATOM 2073 C CA . ALA B 1 15 ? 20.297 -13.055 5.168 1 66.38 15 ALA B CA 1
ATOM 2074 C C . ALA B 1 15 ? 19.266 -13.711 4.262 1 66.38 15 ALA B C 1
ATOM 2076 O O . ALA B 1 15 ? 19.016 -13.242 3.15 1 66.38 15 ALA B O 1
ATOM 2077 N N . PHE B 1 16 ? 18.812 -14.906 4.695 1 72 16 PHE B N 1
ATOM 2078 C CA . PHE B 1 16 ? 17.781 -15.617 3.951 1 72 16 PHE B CA 1
ATOM 2079 C C . PHE B 1 16 ? 16.453 -14.859 4.02 1 72 16 PHE B C 1
ATOM 2081 O O . PHE B 1 16 ? 16.062 -14.383 5.082 1 72 16 PHE B O 1
ATOM 2088 N N . VAL B 1 17 ? 15.867 -14.805 2.854 1 84.5 17 VAL B N 1
ATOM 2089 C CA . VAL B 1 17 ? 14.547 -14.18 2.785 1 84.5 17 VAL B CA 1
ATOM 2090 C C . VAL B 1 17 ? 13.469 -15.258 2.703 1 84.5 17 VAL B C 1
ATOM 2092 O O . VAL B 1 17 ? 12.453 -15.18 3.391 1 84.5 17 VAL B O 1
ATOM 2095 N N . VAL B 1 18 ? 13.742 -16.297 1.929 1 94.31 18 VAL B N 1
ATOM 2096 C CA . VAL B 1 18 ? 12.883 -17.469 1.804 1 94.31 18 VAL B CA 1
ATOM 2097 C C . VAL B 1 18 ? 13.734 -18.734 1.845 1 94.31 18 VAL B C 1
ATOM 2099 O O . VAL B 1 18 ? 14.82 -18.781 1.26 1 94.31 18 VAL B O 1
ATOM 2102 N N . ARG B 1 19 ? 13.211 -19.812 2.611 1 93.44 19 ARG B N 1
ATOM 2103 C CA . ARG B 1 19 ? 14.062 -20.969 2.869 1 93.44 19 ARG B CA 1
ATOM 2104 C C . ARG B 1 19 ? 13.344 -22.266 2.521 1 93.44 19 ARG B C 1
ATOM 2106 O O . ARG B 1 19 ? 12.211 -22.5 2.955 1 93.44 19 ARG B O 1
ATOM 2113 N N . ASN B 1 20 ? 14.023 -23 1.701 1 95.81 20 ASN B N 1
ATOM 2114 C CA . ASN B 1 20 ? 13.664 -24.391 1.441 1 95.81 20 ASN B CA 1
ATOM 2115 C C . ASN B 1 20 ? 12.203 -24.516 1.014 1 95.81 20 ASN B C 1
ATOM 2117 O O . ASN B 1 20 ? 11.453 -25.312 1.594 1 95.81 20 ASN B O 1
ATOM 2121 N N . VAL B 1 21 ? 11.867 -23.844 0.02 1 97.62 21 VAL B N 1
ATOM 2122 C CA . VAL B 1 21 ? 10.492 -23.812 -0.468 1 97.62 21 VAL B CA 1
ATOM 2123 C C . VAL B 1 21 ? 10.25 -25.016 -1.39 1 97.62 21 VAL B C 1
ATOM 2125 O O . VAL B 1 21 ? 11.016 -25.25 -2.322 1 97.62 21 VAL B O 1
ATOM 2128 N N . ASN B 1 22 ? 9.312 -25.781 -1.059 1 97.44 22 ASN B N 1
ATOM 2129 C CA . ASN B 1 22 ? 8.758 -26.828 -1.908 1 97.44 22 ASN B CA 1
ATOM 2130 C C . ASN B 1 22 ? 7.289 -26.562 -2.244 1 97.44 22 ASN B C 1
ATOM 2132 O O . ASN B 1 22 ? 6.445 -26.516 -1.351 1 97.44 22 ASN B O 1
ATOM 2136 N N . MET B 1 23 ? 7.012 -26.406 -3.543 1 97.44 23 MET B N 1
ATOM 2137 C CA . MET B 1 23 ? 5.691 -25.984 -3.982 1 97.44 23 MET B CA 1
ATOM 2138 C C . MET B 1 23 ? 5.434 -26.406 -5.426 1 97.44 23 MET B C 1
ATOM 2140 O O . MET B 1 23 ? 6.34 -26.375 -6.258 1 97.44 23 MET B O 1
ATOM 2144 N N . GLU B 1 24 ? 4.238 -26.828 -5.66 1 97.19 24 GLU B N 1
ATOM 2145 C CA . GLU B 1 24 ? 3.789 -27.156 -7.012 1 97.19 24 GLU B CA 1
ATOM 2146 C C . GLU B 1 24 ? 2.434 -26.516 -7.312 1 97.19 24 GLU B C 1
ATOM 2148 O O . GLU B 1 24 ? 1.466 -26.734 -6.582 1 97.19 24 GLU B O 1
ATOM 2153 N N . VAL B 1 25 ? 2.414 -25.734 -8.305 1 97.38 25 VAL B N 1
ATOM 2154 C CA . VAL B 1 25 ? 1.181 -25.078 -8.719 1 97.38 25 VAL B CA 1
ATOM 2155 C C . VAL B 1 25 ? 0.792 -25.531 -10.125 1 97.38 25 VAL B C 1
ATOM 2157 O O . VAL B 1 25 ? 1.528 -25.297 -11.086 1 97.38 25 VAL B O 1
ATOM 2160 N N . ASN B 1 26 ? -0.34 -26.219 -10.133 1 94.5 26 ASN B N 1
ATOM 2161 C CA . ASN B 1 26 ? -1.003 -26.562 -11.383 1 94.5 26 ASN B CA 1
ATOM 2162 C C . ASN B 1 26 ? -2.266 -25.734 -11.594 1 94.5 26 ASN B C 1
ATOM 2164 O O . ASN B 1 26 ? -3.219 -25.844 -10.82 1 94.5 26 ASN B O 1
ATOM 2168 N N . GLY B 1 27 ? -2.287 -24.859 -12.516 1 96.5 27 GLY B N 1
ATOM 2169 C CA . GLY B 1 27 ? -3.348 -23.875 -12.656 1 96.5 27 GLY B CA 1
ATOM 2170 C C . GLY B 1 27 ? -3.061 -22.578 -11.922 1 96.5 27 GLY B C 1
ATOM 2171 O O . GLY B 1 27 ? -1.962 -22.031 -12.031 1 96.5 27 GLY B O 1
ATOM 2172 N N . LYS B 1 28 ? -4.027 -22.094 -11.273 1 97.25 28 LYS B N 1
ATOM 2173 C CA . LYS B 1 28 ? -3.832 -20.844 -10.539 1 97.25 28 LYS B CA 1
ATOM 2174 C C . LYS B 1 28 ? -3.879 -21.078 -9.031 1 97.25 28 LYS B C 1
ATOM 2176 O O . LYS B 1 28 ? -4.648 -21.906 -8.555 1 97.25 28 LYS B O 1
ATOM 2181 N N . ALA B 1 29 ? -3.107 -20.344 -8.297 1 98.25 29 ALA B N 1
ATOM 2182 C CA . ALA B 1 29 ? -3.062 -20.406 -6.84 1 98.25 29 ALA B CA 1
ATOM 2183 C C . ALA B 1 29 ? -2.885 -19 -6.246 1 98.25 29 ALA B C 1
ATOM 2185 O O . ALA B 1 29 ? -2.578 -18.047 -6.969 1 98.25 29 ALA B O 1
ATOM 2186 N N . VAL B 1 30 ? -3.178 -18.906 -4.977 1 98.12 30 VAL B N 1
ATOM 2187 C CA . VAL B 1 30 ? -2.924 -17.656 -4.258 1 98.12 30 VAL B CA 1
ATOM 2188 C C . VAL B 1 30 ? -1.8 -17.859 -3.246 1 98.12 30 VAL B C 1
ATOM 2190 O O . VAL B 1 30 ? -1.675 -18.938 -2.662 1 98.12 30 VAL B O 1
ATOM 2193 N N . LEU B 1 31 ? -0.964 -16.922 -3.156 1 98 31 LEU B N 1
ATOM 2194 C CA . LEU B 1 31 ? 0.075 -16.844 -2.135 1 98 31 LEU B CA 1
ATOM 2195 C C . LEU B 1 31 ? -0.181 -15.695 -1.172 1 98 31 LEU B C 1
ATOM 2197 O O . LEU B 1 31 ? -0.197 -14.531 -1.581 1 98 31 LEU B O 1
ATOM 2201 N N . ILE B 1 32 ? -0.383 -16.047 0.096 1 97.19 32 ILE B N 1
ATOM 2202 C CA . ILE B 1 32 ? -0.725 -15.008 1.062 1 97.19 32 ILE B CA 1
ATOM 2203 C C . ILE B 1 32 ? 0.333 -14.961 2.162 1 97.19 32 ILE B C 1
ATOM 2205 O O . ILE B 1 32 ? 0.989 -15.961 2.447 1 97.19 32 ILE B O 1
ATOM 2209 N N . GLY B 1 33 ? 0.536 -13.828 2.742 1 94.5 33 GLY B N 1
ATOM 2210 C CA . GLY B 1 33 ? 1.477 -13.586 3.824 1 94.5 33 GLY B CA 1
ATOM 2211 C C . GLY B 1 33 ? 1.559 -12.125 4.227 1 94.5 33 GLY B C 1
ATOM 2212 O O . GLY B 1 33 ? 1.173 -11.242 3.457 1 94.5 33 GLY B O 1
ATOM 2213 N N . PRO B 1 34 ? 2.021 -11.891 5.434 1 91.31 34 PRO B N 1
ATOM 2214 C CA . PRO B 1 34 ? 2.174 -10.492 5.859 1 91.31 34 PRO B CA 1
ATOM 2215 C C . PRO B 1 34 ? 3.281 -9.766 5.102 1 91.31 34 PRO B C 1
ATOM 2217 O O . PRO B 1 34 ? 4.055 -10.398 4.375 1 91.31 34 PRO B O 1
ATOM 2220 N N . ASN B 1 35 ? 3.25 -8.492 5.176 1 86.75 35 ASN B N 1
ATOM 2221 C CA . ASN B 1 35 ? 4.336 -7.715 4.586 1 86.75 35 ASN B CA 1
ATOM 2222 C C . ASN B 1 35 ? 5.691 -8.133 5.152 1 86.75 35 ASN B C 1
ATOM 2224 O O . ASN B 1 35 ? 5.816 -8.383 6.355 1 86.75 35 ASN B O 1
ATOM 2228 N N . GLY B 1 36 ? 6.676 -8.25 4.32 1 83.44 36 GLY B N 1
ATOM 2229 C CA . GLY B 1 36 ? 8.023 -8.602 4.746 1 83.44 36 GLY B CA 1
ATOM 2230 C C . GLY B 1 36 ? 8.242 -10.102 4.852 1 83.44 36 GLY B C 1
ATOM 2231 O O . GLY B 1 36 ? 9.312 -10.547 5.258 1 83.44 36 GLY B O 1
ATOM 2232 N N . SER B 1 37 ? 7.285 -10.852 4.473 1 90.12 37 SER B N 1
ATOM 2233 C CA . SER B 1 37 ? 7.379 -12.297 4.645 1 90.12 37 SER B CA 1
ATOM 2234 C C . SER B 1 37 ? 8.219 -12.93 3.541 1 90.12 37 SER B C 1
ATOM 2236 O O . SER B 1 37 ? 8.578 -14.109 3.623 1 90.12 37 SER B O 1
ATOM 2238 N N . GLY B 1 38 ? 8.531 -12.219 2.486 1 90.19 38 GLY B N 1
ATOM 2239 C CA . GLY B 1 38 ? 9.359 -12.734 1.408 1 90.19 38 GLY B CA 1
ATOM 2240 C C . GLY B 1 38 ? 8.578 -12.992 0.132 1 90.19 38 GLY B C 1
ATOM 2241 O O . GLY B 1 38 ? 9.133 -13.484 -0.854 1 90.19 38 GLY B O 1
ATOM 2242 N N . LYS B 1 39 ? 7.316 -12.609 0.052 1 93.44 39 LYS B N 1
ATOM 2243 C CA . LYS B 1 39 ? 6.445 -12.883 -1.088 1 93.44 39 LYS B CA 1
ATOM 2244 C C . LYS B 1 39 ? 7.027 -12.305 -2.375 1 93.44 39 LYS B C 1
ATOM 2246 O O . LYS B 1 39 ? 7.18 -13.023 -3.369 1 93.44 39 LYS B O 1
ATOM 2251 N N . SER B 1 40 ? 7.41 -11.023 -2.342 1 89.88 40 SER B N 1
ATOM 2252 C CA . SER B 1 40 ? 7.906 -10.352 -3.537 1 89.88 40 SER B CA 1
ATOM 2253 C C . SER B 1 40 ? 9.242 -10.93 -3.984 1 89.88 40 SER B C 1
ATOM 2255 O O . SER B 1 40 ? 9.508 -11.055 -5.184 1 89.88 40 SER B O 1
ATOM 2257 N N . THR B 1 41 ? 10.094 -11.289 -3.033 1 90 41 THR B N 1
ATOM 2258 C CA . THR B 1 41 ? 11.375 -11.914 -3.354 1 90 41 THR B CA 1
ATOM 2259 C C . THR B 1 41 ? 11.164 -13.258 -4.047 1 90 41 THR B C 1
ATOM 2261 O O . THR B 1 41 ? 11.82 -13.555 -5.043 1 90 41 THR B O 1
ATOM 2264 N N . LEU B 1 42 ? 10.258 -13.977 -3.482 1 95.38 42 LEU B N 1
ATOM 2265 C CA . LEU B 1 42 ? 9.945 -15.266 -4.086 1 95.38 42 LEU B CA 1
ATOM 2266 C C . LEU B 1 42 ? 9.414 -15.086 -5.508 1 95.38 42 LEU B C 1
ATOM 2268 O O . LEU B 1 42 ? 9.836 -15.797 -6.422 1 95.38 42 LEU B O 1
ATOM 2272 N N . LEU B 1 43 ? 8.547 -14.109 -5.73 1 95.12 43 LEU B N 1
ATOM 2273 C CA . LEU B 1 43 ? 7.98 -13.867 -7.051 1 95.12 43 LEU B CA 1
ATOM 2274 C C . LEU B 1 43 ? 9.055 -13.406 -8.031 1 95.12 43 LEU B C 1
ATOM 2276 O O . LEU B 1 43 ? 9.039 -13.789 -9.203 1 95.12 43 LEU B O 1
ATOM 2280 N N . ARG B 1 44 ? 9.953 -12.617 -7.578 1 93.06 44 ARG B N 1
ATOM 2281 C CA . ARG B 1 44 ? 11.047 -12.164 -8.438 1 93.06 44 ARG B CA 1
ATOM 2282 C C . ARG B 1 44 ? 11.898 -13.336 -8.906 1 93.06 44 ARG B C 1
ATOM 2284 O O . ARG B 1 44 ? 12.344 -13.359 -10.062 1 93.06 44 ARG B O 1
ATOM 2291 N N . ALA B 1 45 ? 12.125 -14.281 -8 1 95.19 45 ALA B N 1
ATOM 2292 C CA . ALA B 1 45 ? 12.867 -15.484 -8.375 1 95.19 45 ALA B CA 1
ATOM 2293 C C . ALA B 1 45 ? 12.102 -16.297 -9.406 1 95.19 45 ALA B C 1
ATOM 2295 O O . ALA B 1 45 ? 12.672 -16.75 -10.406 1 95.19 45 ALA B O 1
ATOM 2296 N N . ILE B 1 46 ? 10.812 -16.469 -9.203 1 96.81 46 ILE B N 1
ATOM 2297 C CA . ILE B 1 46 ? 9.961 -17.219 -10.109 1 96.81 46 ILE B CA 1
ATOM 2298 C C . ILE B 1 46 ? 9.953 -16.562 -11.484 1 96.81 46 ILE B C 1
ATOM 2300 O O . ILE B 1 46 ? 9.938 -17.266 -12.508 1 96.81 46 ILE B O 1
ATOM 2304 N N . CYS B 1 47 ? 10.055 -15.258 -11.539 1 95.62 47 CYS B N 1
ATOM 2305 C CA . CYS B 1 47 ? 10.039 -14.508 -12.789 1 95.62 47 CYS B CA 1
ATOM 2306 C C . CYS B 1 47 ? 11.438 -14.414 -13.383 1 95.62 47 CYS B C 1
ATOM 2308 O O . CYS B 1 47 ? 11.633 -13.797 -14.438 1 95.62 47 CYS B O 1
ATOM 2310 N N . GLY B 1 48 ? 12.422 -14.891 -12.68 1 94.81 48 GLY B N 1
ATOM 2311 C CA . GLY B 1 48 ? 13.781 -14.953 -13.203 1 94.81 48 GLY B CA 1
ATOM 2312 C C . GLY B 1 48 ? 14.562 -13.68 -12.984 1 94.81 48 GLY B C 1
ATOM 2313 O O . GLY B 1 48 ? 15.547 -13.422 -13.688 1 94.81 48 GLY B O 1
ATOM 2314 N N . LEU B 1 49 ? 14.164 -12.883 -12.062 1 90.31 49 LEU B N 1
ATOM 2315 C CA . LEU B 1 49 ? 14.766 -11.57 -11.891 1 90.31 49 LEU B CA 1
ATOM 2316 C C . LEU B 1 49 ? 15.891 -11.617 -10.852 1 90.31 49 LEU B C 1
ATOM 2318 O O . LEU B 1 49 ? 16.734 -10.719 -10.805 1 90.31 49 LEU B O 1
ATOM 2322 N N . ILE B 1 50 ? 15.867 -12.609 -9.984 1 90.56 50 ILE B N 1
ATOM 2323 C CA . ILE B 1 50 ? 16.922 -12.734 -8.977 1 90.56 50 ILE B CA 1
ATOM 2324 C C . ILE B 1 50 ? 17.359 -14.195 -8.883 1 90.56 50 ILE B C 1
ATOM 2326 O O . ILE B 1 50 ? 16.594 -15.109 -9.18 1 90.56 50 ILE B O 1
ATOM 2330 N N . PRO B 1 51 ? 18.594 -14.406 -8.398 1 92.94 51 PRO B N 1
ATOM 2331 C CA . PRO B 1 51 ? 19.094 -15.773 -8.289 1 92.94 51 PRO B CA 1
ATOM 2332 C C . PRO B 1 51 ? 18.5 -16.531 -7.102 1 92.94 51 PRO B C 1
ATOM 2334 O O . PRO B 1 51 ? 17.938 -15.914 -6.195 1 92.94 51 PRO B O 1
ATOM 2337 N N . TYR B 1 52 ? 18.641 -17.797 -7.223 1 95.69 52 TYR B N 1
ATOM 2338 C CA . TYR B 1 52 ? 18.172 -18.703 -6.172 1 95.69 52 TYR B CA 1
ATOM 2339 C C . TYR B 1 52 ? 19 -19.984 -6.145 1 95.69 52 TYR B C 1
ATOM 2341 O O . TYR B 1 52 ? 19.734 -20.281 -7.094 1 95.69 52 TYR B O 1
ATOM 2349 N N . GLU B 1 53 ? 18.953 -20.578 -4.988 1 96.06 53 GLU B N 1
ATOM 2350 C CA . GLU B 1 53 ? 19.453 -21.938 -4.852 1 96.06 53 GLU B CA 1
ATOM 2351 C C . GLU B 1 53 ? 18.312 -22.953 -4.938 1 96.06 53 GLU B C 1
ATOM 2353 O O . GLU B 1 53 ? 17.156 -22.625 -4.68 1 96.06 53 GLU B O 1
ATOM 2358 N N . GLY B 1 54 ? 18.672 -24.172 -5.32 1 97.62 54 GLY B N 1
ATOM 2359 C CA . GLY B 1 54 ? 17.641 -25.172 -5.582 1 97.62 54 GLY B CA 1
ATOM 2360 C C . GLY B 1 54 ? 17.109 -25.125 -7.004 1 97.62 54 GLY B C 1
ATOM 2361 O O . GLY B 1 54 ? 17.875 -24.938 -7.949 1 97.62 54 GLY B O 1
ATOM 2362 N N . SER B 1 55 ? 15.688 -25.375 -7.035 1 98.12 55 SER B N 1
ATOM 2363 C CA . SER B 1 55 ? 15.141 -25.438 -8.383 1 98.12 55 SER B CA 1
ATOM 2364 C C . SER B 1 55 ? 13.797 -24.719 -8.477 1 98.12 55 SER B C 1
ATOM 2366 O O . SER B 1 55 ? 12.977 -24.812 -7.566 1 98.12 55 SER B O 1
ATOM 2368 N N . ILE B 1 56 ? 13.688 -23.969 -9.484 1 98.19 56 ILE B N 1
ATOM 2369 C CA . ILE B 1 56 ? 12.414 -23.406 -9.922 1 98.19 56 ILE B CA 1
ATOM 2370 C C . ILE B 1 56 ? 12.18 -23.734 -11.391 1 98.19 56 ILE B C 1
ATOM 2372 O O . ILE B 1 56 ? 12.977 -23.344 -12.25 1 98.19 56 ILE B O 1
ATOM 2376 N N . LYS B 1 57 ? 11.086 -24.391 -11.648 1 98.12 57 LYS B N 1
ATOM 2377 C CA . LYS B 1 57 ? 10.766 -24.734 -13.031 1 98.12 57 LYS B CA 1
ATOM 2378 C C . LYS B 1 57 ? 9.414 -24.172 -13.438 1 98.12 57 LYS B C 1
ATOM 2380 O O . LYS B 1 57 ? 8.469 -24.172 -12.648 1 98.12 57 LYS B O 1
ATOM 2385 N N . ILE B 1 58 ? 9.398 -23.703 -14.625 1 97.06 58 ILE B N 1
ATOM 2386 C CA . ILE B 1 58 ? 8.172 -23.281 -15.297 1 97.06 58 ILE B CA 1
ATOM 2387 C C . ILE B 1 58 ? 7.973 -24.094 -16.578 1 97.06 58 ILE B C 1
ATOM 2389 O O . ILE B 1 58 ? 8.836 -24.109 -17.453 1 97.06 58 ILE B O 1
ATOM 2393 N N . ASP B 1 59 ? 6.859 -24.75 -16.609 1 95.56 59 ASP B N 1
ATOM 2394 C CA . ASP B 1 59 ? 6.594 -25.656 -17.734 1 95.56 59 ASP B CA 1
ATOM 2395 C C . ASP B 1 59 ? 7.766 -26.609 -17.969 1 95.56 59 ASP B C 1
ATOM 2397 O O . ASP B 1 59 ? 8.203 -26.797 -19.094 1 95.56 59 ASP B O 1
ATOM 2401 N N . GLY B 1 60 ? 8.273 -26.984 -16.906 1 95.38 60 GLY B N 1
ATOM 2402 C CA . GLY B 1 60 ? 9.32 -27.984 -16.953 1 95.38 60 GLY B CA 1
ATOM 2403 C C . GLY B 1 60 ? 10.695 -27.391 -17.25 1 95.38 60 GLY B C 1
ATOM 2404 O O . GLY B 1 60 ? 11.703 -28.109 -17.203 1 95.38 60 GLY B O 1
ATOM 2405 N N . MET B 1 61 ? 10.781 -26.141 -17.484 1 96.5 61 MET B N 1
ATOM 2406 C CA . MET B 1 61 ? 12.047 -25.5 -17.812 1 96.5 61 MET B CA 1
ATOM 2407 C C . MET B 1 61 ? 12.602 -24.75 -16.594 1 96.5 61 MET B C 1
ATOM 2409 O O . MET B 1 61 ? 11.875 -24 -15.945 1 96.5 61 MET B O 1
ATOM 2413 N N . GLU B 1 62 ? 13.875 -24.938 -16.375 1 97.88 62 GLU B N 1
ATOM 2414 C CA . GLU B 1 62 ? 14.523 -24.234 -15.266 1 97.88 62 GLU B CA 1
ATOM 2415 C C . GLU B 1 62 ? 14.617 -22.734 -15.539 1 97.88 62 GLU B C 1
ATOM 2417 O O . GLU B 1 62 ? 15.172 -22.328 -16.562 1 97.88 62 GLU B O 1
ATOM 2422 N N . VAL B 1 63 ? 14.172 -21.984 -14.594 1 96.94 63 VAL B N 1
ATOM 2423 C CA . VAL B 1 63 ? 14.031 -20.547 -14.781 1 96.94 63 VAL B CA 1
ATOM 2424 C C . VAL B 1 63 ? 15.398 -19.922 -15.055 1 96.94 63 VAL B C 1
ATOM 2426 O O . VAL B 1 63 ? 15.539 -19.078 -15.938 1 96.94 63 VAL B O 1
ATOM 2429 N N . ASN B 1 64 ? 16.359 -20.391 -14.406 1 93.69 64 ASN B N 1
ATOM 2430 C CA . ASN B 1 64 ? 17.703 -19.812 -14.555 1 93.69 64 ASN B CA 1
ATOM 2431 C C . ASN B 1 64 ? 18.312 -20.141 -15.914 1 93.69 64 ASN B C 1
ATOM 2433 O O . ASN B 1 64 ? 19.328 -19.578 -16.297 1 93.69 64 ASN B O 1
ATOM 2437 N N . GLU B 1 65 ? 17.656 -20.969 -16.656 1 93.44 65 GLU B N 1
ATOM 2438 C CA . GLU B 1 65 ? 18.203 -21.406 -17.938 1 93.44 65 GLU B CA 1
ATOM 2439 C C . GLU B 1 65 ? 17.406 -20.859 -19.109 1 93.44 65 GLU B C 1
ATOM 2441 O O . GLU B 1 65 ? 17.734 -21.094 -20.266 1 93.44 65 GLU B O 1
ATOM 2446 N N . VAL B 1 66 ? 16.359 -20.188 -18.781 1 90.44 66 VAL B N 1
ATOM 2447 C CA . VAL B 1 66 ? 15.477 -19.703 -19.828 1 90.44 66 VAL B CA 1
ATOM 2448 C C . VAL B 1 66 ? 15.531 -18.172 -19.875 1 90.44 66 VAL B C 1
ATOM 2450 O O . VAL B 1 66 ? 15.617 -17.516 -18.844 1 90.44 66 VAL B O 1
ATOM 2453 N N . ARG B 1 67 ? 15.539 -17.641 -21.125 1 86.19 67 ARG B N 1
ATOM 2454 C CA . ARG B 1 67 ? 15.477 -16.188 -21.328 1 86.19 67 ARG B CA 1
ATOM 2455 C C . ARG B 1 67 ? 14.32 -15.836 -22.266 1 86.19 67 ARG B C 1
ATOM 2457 O O . ARG B 1 67 ? 14.016 -16.578 -23.203 1 86.19 67 ARG B O 1
ATOM 2464 N N . GLY B 1 68 ? 13.703 -14.664 -21.875 1 86.25 68 GLY B N 1
ATOM 2465 C CA . GLY B 1 68 ? 12.68 -14.133 -22.766 1 86.25 68 GLY B CA 1
ATOM 2466 C C . GLY B 1 68 ? 11.469 -15.031 -22.891 1 86.25 68 GLY B C 1
ATOM 2467 O O . GLY B 1 68 ? 10.93 -15.219 -23.984 1 86.25 68 GLY B O 1
ATOM 2468 N N . TYR B 1 69 ? 11.164 -15.758 -21.859 1 90.31 69 TYR B N 1
ATOM 2469 C CA . TYR B 1 69 ? 10 -16.641 -21.875 1 90.31 69 TYR B CA 1
ATOM 2470 C C . TYR B 1 69 ? 8.703 -15.836 -21.891 1 90.31 69 TYR B C 1
ATOM 2472 O O . TYR B 1 69 ? 8.188 -15.477 -20.828 1 90.31 69 TYR B O 1
ATOM 2480 N N . THR B 1 70 ? 8.023 -15.664 -22.984 1 91.75 70 THR B N 1
ATOM 2481 C CA . THR B 1 70 ? 6.938 -14.711 -23.219 1 91.75 70 THR B CA 1
ATOM 2482 C C . THR B 1 70 ? 5.621 -15.25 -22.672 1 91.75 70 THR B C 1
ATOM 2484 O O . THR B 1 70 ? 4.676 -14.492 -22.453 1 91.75 70 THR B O 1
ATOM 2487 N N . PRO B 1 71 ? 5.52 -16.594 -22.469 1 95.31 71 PRO B N 1
ATOM 2488 C CA . PRO B 1 71 ? 4.258 -17.094 -21.922 1 95.31 71 PRO B CA 1
ATOM 2489 C C . PRO B 1 71 ? 4.059 -16.719 -20.453 1 95.31 71 PRO B C 1
ATOM 2491 O O . PRO B 1 71 ? 2.961 -16.859 -19.906 1 95.31 71 PRO B O 1
ATOM 2494 N N . LEU B 1 72 ? 5.09 -16.281 -19.797 1 96.75 72 LEU B N 1
ATOM 2495 C CA . LEU B 1 72 ? 4.992 -15.82 -18.406 1 96.75 72 LEU B CA 1
ATOM 2496 C C . LEU B 1 72 ? 5.094 -14.305 -18.328 1 96.75 72 LEU B C 1
ATOM 2498 O O . LEU B 1 72 ? 5.934 -13.695 -19 1 96.75 72 LEU B O 1
ATOM 2502 N N . SER B 1 73 ? 4.191 -13.719 -17.594 1 96.69 73 SER B N 1
ATOM 2503 C CA . SER B 1 73 ? 4.238 -12.281 -17.344 1 96.69 73 SER B CA 1
ATOM 2504 C C . SER B 1 73 ? 3.938 -11.953 -15.891 1 96.69 73 SER B C 1
ATOM 2506 O O . SER B 1 73 ? 3.25 -12.719 -15.203 1 96.69 73 SER B O 1
ATOM 2508 N N . CYS B 1 74 ? 4.516 -10.836 -15.398 1 96.56 74 CYS B N 1
ATOM 2509 C CA . CYS B 1 74 ? 4.301 -10.398 -14.023 1 96.56 74 CYS B CA 1
ATOM 2510 C C . CYS B 1 74 ? 4.09 -8.891 -13.953 1 96.56 74 CYS B C 1
ATOM 2512 O O . CYS B 1 74 ? 4.449 -8.172 -14.891 1 96.56 74 CYS B O 1
ATOM 2514 N N . ASN B 1 75 ? 3.443 -8.414 -12.867 1 96 75 ASN B N 1
ATOM 2515 C CA . ASN B 1 75 ? 3.139 -6.996 -12.727 1 96 75 ASN B CA 1
ATOM 2516 C C . ASN B 1 75 ? 4.16 -6.289 -11.844 1 96 75 ASN B C 1
ATOM 2518 O O . ASN B 1 75 ? 3.83 -5.324 -11.156 1 96 75 ASN B O 1
ATOM 2522 N N . LEU B 1 76 ? 5.371 -6.684 -11.875 1 92.62 76 LEU B N 1
ATOM 2523 C CA . LEU B 1 76 ? 6.406 -6.145 -11 1 92.62 76 LEU B CA 1
ATOM 2524 C C . LEU B 1 76 ? 6.902 -4.793 -11.508 1 92.62 76 LEU B C 1
ATOM 2526 O O . LEU B 1 76 ? 6.848 -4.523 -12.711 1 92.62 76 LEU B O 1
ATOM 2530 N N . SER B 1 77 ? 7.43 -3.955 -10.609 1 88.5 77 SER B N 1
ATOM 2531 C CA . SER B 1 77 ? 7.785 -2.572 -10.906 1 88.5 77 SER B CA 1
ATOM 2532 C C . SER B 1 77 ? 9.039 -2.498 -11.773 1 88.5 77 SER B C 1
ATOM 2534 O O . SER B 1 77 ? 9.336 -1.453 -12.359 1 88.5 77 SER B O 1
ATOM 2536 N N . GLU B 1 78 ? 9.789 -3.521 -11.859 1 87.38 78 GLU B N 1
ATOM 2537 C CA . GLU B 1 78 ? 11 -3.555 -12.672 1 87.38 78 GLU B CA 1
ATOM 2538 C C . GLU B 1 78 ? 10.695 -3.209 -14.133 1 87.38 78 GLU B C 1
ATOM 2540 O O . GLU B 1 78 ? 11.57 -2.734 -14.859 1 87.38 78 GLU B O 1
ATOM 2545 N N . ILE B 1 79 ? 9.438 -3.383 -14.523 1 88.69 79 ILE B N 1
ATOM 2546 C CA . ILE B 1 79 ? 9.023 -3.088 -15.891 1 88.69 79 ILE B CA 1
ATOM 2547 C C . ILE B 1 79 ? 9.227 -1.604 -16.188 1 88.69 79 ILE B C 1
ATOM 2549 O O . ILE B 1 79 ? 9.461 -1.217 -17.328 1 88.69 79 ILE B O 1
ATOM 2553 N N . TYR B 1 80 ? 9.219 -0.782 -15.156 1 85.69 80 TYR B N 1
ATOM 2554 C CA . TYR B 1 80 ? 9.297 0.667 -15.312 1 85.69 80 TYR B CA 1
ATOM 2555 C C . TYR B 1 80 ? 10.719 1.103 -15.633 1 85.69 80 TYR B C 1
ATOM 2557 O O . TYR B 1 80 ? 10.953 2.252 -16.016 1 85.69 80 TYR B O 1
ATOM 2565 N N . GLN B 1 81 ? 11.609 0.215 -15.562 1 84 81 GLN B N 1
ATOM 2566 C CA . GLN B 1 81 ? 12.992 0.528 -15.906 1 84 81 GLN B CA 1
ATOM 2567 C C . GLN B 1 81 ? 13.188 0.556 -17.422 1 84 81 GLN B C 1
ATOM 2569 O O . GLN B 1 81 ? 14.211 1.039 -17.906 1 84 81 GLN B O 1
ATOM 2574 N N . MET B 1 82 ? 12.211 0.098 -18.141 1 89.38 82 MET B N 1
ATOM 2575 C CA . MET B 1 82 ? 12.375 -0.103 -19.578 1 89.38 82 MET B CA 1
ATOM 2576 C C . MET B 1 82 ? 12.18 1.204 -20.328 1 89.38 82 MET B C 1
ATOM 2578 O O . MET B 1 82 ? 12.695 1.37 -21.438 1 89.38 82 MET B O 1
ATOM 2582 N N . ALA B 1 83 ? 11.391 2.062 -19.797 1 90.88 83 ALA B N 1
ATOM 2583 C CA . ALA B 1 83 ? 11.109 3.342 -20.438 1 90.88 83 ALA B CA 1
ATOM 2584 C C . ALA B 1 83 ? 10.586 4.359 -19.438 1 90.88 83 ALA B C 1
ATOM 2586 O O . ALA B 1 83 ? 10.062 3.99 -18.375 1 90.88 83 ALA B O 1
ATOM 2587 N N . LEU B 1 84 ? 10.648 5.578 -19.781 1 86.12 84 LEU B N 1
ATOM 2588 C CA . LEU B 1 84 ? 10.25 6.66 -18.891 1 86.12 84 LEU B CA 1
ATOM 2589 C C . LEU B 1 84 ? 8.742 6.891 -18.953 1 86.12 84 LEU B C 1
ATOM 2591 O O . LEU B 1 84 ? 8.109 7.168 -17.938 1 86.12 84 LEU B O 1
ATOM 2595 N N . THR B 1 85 ? 8.227 6.832 -20.188 1 93.88 85 THR B N 1
ATOM 2596 C CA . THR B 1 85 ? 6.82 7.156 -20.375 1 93.88 85 THR B CA 1
ATOM 2597 C C . THR B 1 85 ? 6.004 5.895 -20.656 1 93.88 85 THR B C 1
ATOM 2599 O O . THR B 1 85 ? 6.562 4.859 -21.031 1 93.88 85 THR B O 1
ATOM 2602 N N . ILE B 1 86 ? 4.719 6.031 -20.484 1 96.19 86 ILE B N 1
ATOM 2603 C CA . ILE B 1 86 ? 3.826 4.902 -20.719 1 96.19 86 ILE B CA 1
ATOM 2604 C C . ILE B 1 86 ? 3.865 4.504 -22.188 1 96.19 86 ILE B C 1
ATOM 2606 O O . ILE B 1 86 ? 3.922 3.318 -22.516 1 96.19 86 ILE B O 1
ATOM 2610 N N . SER B 1 87 ? 3.883 5.512 -23.062 1 97.12 87 SER B N 1
ATOM 2611 C CA . SER B 1 87 ? 3.967 5.223 -24.484 1 97.12 87 SER B CA 1
ATOM 2612 C C . SER B 1 87 ? 5.281 4.531 -24.828 1 97.12 87 SER B C 1
ATOM 2614 O O . SER B 1 87 ? 5.305 3.596 -25.641 1 97.12 87 SER B O 1
ATOM 2616 N N . GLY B 1 88 ? 6.344 4.988 -24.266 1 96.12 88 GLY B N 1
ATOM 2617 C CA . GLY B 1 88 ? 7.625 4.336 -24.469 1 96.12 88 GLY B CA 1
ATOM 2618 C C . GLY B 1 88 ? 7.641 2.895 -24 1 96.12 88 GLY B C 1
ATOM 2619 O O . GLY B 1 88 ? 8.188 2.02 -24.672 1 96.12 88 GLY B O 1
ATOM 2620 N N . LEU B 1 89 ? 7.02 2.609 -22.875 1 95.19 89 LEU B N 1
ATOM 2621 C CA . LEU B 1 89 ? 6.922 1.253 -22.344 1 95.19 89 LEU B CA 1
ATOM 2622 C C . LEU B 1 89 ? 6.16 0.347 -23.312 1 95.19 89 LEU B C 1
ATOM 2624 O O . LEU B 1 89 ? 6.598 -0.77 -23.594 1 95.19 89 LEU B O 1
ATOM 2628 N N . LEU B 1 90 ? 5.078 0.877 -23.75 1 96.56 90 LEU B N 1
ATOM 2629 C CA . LEU B 1 90 ? 4.242 0.087 -24.656 1 96.56 90 LEU B CA 1
ATOM 2630 C C . LEU B 1 90 ? 4.984 -0.243 -25.938 1 96.56 90 LEU B C 1
ATOM 2632 O O . LEU B 1 90 ? 4.902 -1.367 -26.438 1 96.56 90 LEU B O 1
ATOM 2636 N N . GLU B 1 91 ? 5.664 0.71 -26.469 1 96.38 91 GLU B N 1
ATOM 2637 C CA . GLU B 1 91 ? 6.43 0.488 -27.688 1 96.38 91 GLU B CA 1
ATOM 2638 C C . GLU B 1 91 ? 7.445 -0.636 -27.516 1 96.38 91 GLU B C 1
ATOM 2640 O O . GLU B 1 91 ? 7.559 -1.52 -28.359 1 96.38 91 GLU B O 1
ATOM 2645 N N . ILE B 1 92 ? 8.094 -0.609 -26.453 1 96.19 92 ILE B N 1
ATOM 2646 C CA . ILE B 1 92 ? 9.117 -1.609 -26.188 1 96.19 92 ILE B CA 1
ATOM 2647 C C . ILE B 1 92 ? 8.469 -2.973 -25.969 1 96.19 92 ILE B C 1
ATOM 2649 O O . ILE B 1 92 ? 8.906 -3.975 -26.531 1 96.19 92 ILE B O 1
ATOM 2653 N N . LEU B 1 93 ? 7.426 -3.027 -25.234 1 95.62 93 LEU B N 1
ATOM 2654 C CA . LEU B 1 93 ? 6.812 -4.289 -24.828 1 95.62 93 LEU B CA 1
ATOM 2655 C C . LEU B 1 93 ? 6.043 -4.918 -25.984 1 95.62 93 LEU B C 1
ATOM 2657 O O . LEU B 1 93 ? 5.871 -6.137 -26.031 1 95.62 93 LEU B O 1
ATOM 2661 N N . GLU B 1 94 ? 5.562 -4.078 -26.844 1 95.88 94 GLU B N 1
ATOM 2662 C CA . GLU B 1 94 ? 4.988 -4.613 -28.078 1 95.88 94 GLU B CA 1
ATOM 2663 C C . GLU B 1 94 ? 6 -5.477 -28.828 1 95.88 94 GLU B C 1
ATOM 2665 O O . GLU B 1 94 ? 5.664 -6.559 -29.312 1 95.88 94 GLU B O 1
ATOM 2670 N N . ASP B 1 95 ? 7.164 -5.051 -28.797 1 93.38 95 ASP B N 1
ATOM 2671 C CA . ASP B 1 95 ? 8.211 -5.715 -29.562 1 93.38 95 ASP B CA 1
ATOM 2672 C C . ASP B 1 95 ? 8.773 -6.914 -28.797 1 93.38 95 ASP B C 1
ATOM 2674 O O . ASP B 1 95 ? 8.953 -7.992 -29.375 1 93.38 95 ASP B O 1
ATOM 2678 N N . VAL B 1 96 ? 8.945 -6.801 -27.562 1 92 96 VAL B N 1
ATOM 2679 C CA . VAL B 1 96 ? 9.727 -7.801 -26.844 1 92 96 VAL B CA 1
ATOM 2680 C C . VAL B 1 96 ? 8.797 -8.836 -26.219 1 92 96 VAL B C 1
ATOM 2682 O O . VAL B 1 96 ? 9.172 -10 -26.047 1 92 96 VAL B O 1
ATOM 2685 N N . LYS B 1 97 ? 7.527 -8.461 -25.906 1 93.31 97 LYS B N 1
ATOM 2686 C CA . LYS B 1 97 ? 6.641 -9.359 -25.172 1 93.31 97 LYS B CA 1
ATOM 2687 C C . LYS B 1 97 ? 5.359 -9.633 -25.953 1 93.31 97 LYS B C 1
ATOM 2689 O O . LYS B 1 97 ? 4.516 -10.422 -25.516 1 93.31 97 LYS B O 1
ATOM 2694 N N . GLY B 1 98 ? 5.16 -8.891 -27.031 1 94.12 98 GLY B N 1
ATOM 2695 C CA . GLY B 1 98 ? 3.957 -9.086 -27.828 1 94.12 98 GLY B CA 1
ATOM 2696 C C . GLY B 1 98 ? 2.725 -8.453 -27.203 1 94.12 98 GLY B C 1
ATOM 2697 O O . GLY B 1 98 ? 1.61 -8.953 -27.391 1 94.12 98 GLY B O 1
ATOM 2698 N N . VAL B 1 99 ? 2.969 -7.406 -26.484 1 95.69 99 VAL B N 1
ATOM 2699 C CA . VAL B 1 99 ? 1.853 -6.676 -25.891 1 95.69 99 VAL B CA 1
ATOM 2700 C C . VAL B 1 99 ? 0.968 -6.098 -27 1 95.69 99 VAL B C 1
ATOM 2702 O O . VAL B 1 99 ? 1.467 -5.496 -27.953 1 95.69 99 VAL B O 1
ATOM 2705 N N . ASP B 1 100 ? -0.296 -6.32 -26.906 1 97.31 100 ASP B N 1
ATOM 2706 C CA . ASP B 1 100 ? -1.289 -5.773 -27.828 1 97.31 100 ASP B CA 1
ATOM 2707 C C . ASP B 1 100 ? -1.844 -4.445 -27.312 1 97.31 100 ASP B C 1
ATOM 2709 O O . ASP B 1 100 ? -2.527 -4.41 -26.297 1 97.31 100 ASP B O 1
ATOM 2713 N N . ARG B 1 101 ? -1.651 -3.453 -28.062 1 96.5 101 ARG B N 1
ATOM 2714 C CA . ARG B 1 101 ? -2.057 -2.109 -27.656 1 96.5 101 ARG B CA 1
ATOM 2715 C C . ARG B 1 101 ? -3.566 -2.031 -27.469 1 96.5 101 ARG B C 1
ATOM 2717 O O . ARG B 1 101 ? -4.043 -1.347 -26.562 1 96.5 101 ARG B O 1
ATOM 2724 N N . ARG B 1 102 ? -4.273 -2.652 -28.312 1 97.5 102 ARG B N 1
ATOM 2725 C CA . ARG B 1 102 ? -5.73 -2.65 -28.203 1 97.5 102 ARG B CA 1
ATOM 2726 C C . ARG B 1 102 ? -6.168 -3.324 -26.906 1 97.5 102 ARG B C 1
ATOM 2728 O O . ARG B 1 102 ? -7.078 -2.842 -26.219 1 97.5 102 ARG B O 1
ATOM 2735 N N . GLU B 1 103 ? -5.516 -4.434 -26.609 1 98 103 GLU B N 1
ATOM 2736 C CA . GLU B 1 103 ? -5.82 -5.133 -25.375 1 98 103 GLU B CA 1
ATOM 2737 C C . GLU B 1 103 ? -5.477 -4.277 -24.156 1 98 103 GLU B C 1
ATOM 2739 O O . GLU B 1 103 ? -6.266 -4.18 -23.219 1 98 103 GLU B O 1
ATOM 2744 N N . PHE B 1 104 ? -4.297 -3.617 -24.219 1 98.38 104 PHE B N 1
ATOM 2745 C CA . PHE B 1 104 ? -3.857 -2.727 -23.156 1 98.38 104 PHE B CA 1
ATOM 2746 C C . PHE B 1 104 ? -4.871 -1.612 -22.922 1 98.38 104 PHE B C 1
ATOM 2748 O O . PHE B 1 104 ? -5.316 -1.395 -21.797 1 98.38 104 PHE B O 1
ATOM 2755 N N . LYS B 1 105 ? -5.305 -0.974 -23.953 1 98 105 LYS B N 1
ATOM 2756 C CA . LYS B 1 105 ? -6.281 0.111 -23.875 1 98 105 LYS B CA 1
ATOM 2757 C C . LYS B 1 105 ? -7.629 -0.396 -23.359 1 98 105 LYS B C 1
ATOM 2759 O O . LYS B 1 105 ? -8.305 0.292 -22.609 1 98 105 LYS B O 1
ATOM 2764 N N . GLY B 1 106 ? -8.008 -1.56 -23.828 1 98 106 GLY B N 1
ATOM 2765 C CA . GLY B 1 106 ? -9.242 -2.17 -23.359 1 98 106 GLY B CA 1
ATOM 2766 C C . GLY B 1 106 ? -9.273 -2.42 -21.875 1 98 106 GLY B C 1
ATOM 2767 O O . GLY B 1 106 ? -10.266 -2.125 -21.203 1 98 106 GLY B O 1
ATOM 2768 N N . ILE B 1 107 ? -8.164 -2.938 -21.359 1 98.12 107 ILE B N 1
ATOM 2769 C CA . ILE B 1 107 ? -8.07 -3.191 -19.922 1 98.12 107 ILE B CA 1
ATOM 2770 C C . ILE B 1 107 ? -8.148 -1.872 -19.156 1 98.12 107 ILE B C 1
ATOM 2772 O O . ILE B 1 107 ? -8.898 -1.752 -18.188 1 98.12 107 ILE B O 1
ATOM 2776 N N . LEU B 1 108 ? -7.418 -0.871 -19.609 1 97.81 108 LEU B N 1
ATOM 2777 C CA . LEU B 1 108 ? -7.473 0.439 -18.969 1 97.81 108 LEU B CA 1
ATOM 2778 C C . LEU B 1 108 ? -8.898 0.986 -18.969 1 97.81 108 LEU B C 1
ATOM 2780 O O . LEU B 1 108 ? -9.352 1.563 -17.984 1 97.81 108 LEU B O 1
ATOM 2784 N N . GLY B 1 109 ? -9.531 0.815 -20.047 1 97.25 109 GLY B N 1
ATOM 2785 C CA . GLY B 1 109 ? -10.898 1.294 -20.203 1 97.25 109 GLY B CA 1
ATOM 2786 C C . GLY B 1 109 ? -11.852 0.727 -19.172 1 97.25 109 GLY B C 1
ATOM 2787 O O . GLY B 1 109 ? -12.773 1.415 -18.734 1 97.25 109 GLY B O 1
ATOM 2788 N N . ARG B 1 110 ? -11.656 -0.516 -18.766 1 96.38 110 ARG B N 1
ATOM 2789 C CA . ARG B 1 110 ? -12.492 -1.143 -17.75 1 96.38 110 ARG B CA 1
ATOM 2790 C C . ARG B 1 110 ? -12.406 -0.385 -16.438 1 96.38 110 ARG B C 1
ATOM 2792 O O . ARG B 1 110 ? -13.305 -0.477 -15.594 1 96.38 110 ARG B O 1
ATOM 2799 N N . PHE B 1 111 ? -11.344 0.346 -16.266 1 95.81 111 PHE B N 1
ATOM 2800 C CA . PHE B 1 111 ? -11.141 1.096 -15.031 1 95.81 111 PHE B CA 1
ATOM 2801 C C . PHE B 1 111 ? -11.367 2.586 -15.258 1 95.81 111 PHE B C 1
ATOM 2803 O O . PHE B 1 111 ? -10.953 3.414 -14.438 1 95.81 111 PHE B O 1
ATOM 2810 N N . ASN B 1 112 ? -11.883 2.953 -16.359 1 93.38 112 ASN B N 1
ATOM 2811 C CA . ASN B 1 112 ? -12.164 4.332 -16.734 1 93.38 112 ASN B CA 1
ATOM 2812 C C . ASN B 1 112 ? -10.891 5.164 -16.812 1 93.38 112 ASN B C 1
ATOM 2814 O O . ASN B 1 112 ? -10.867 6.316 -16.375 1 93.38 112 ASN B O 1
ATOM 2818 N N . ILE B 1 113 ? -9.844 4.582 -17.25 1 94.19 113 ILE B N 1
ATOM 2819 C CA . ILE B 1 113 ? -8.594 5.27 -17.547 1 94.19 113 ILE B CA 1
ATOM 2820 C C . ILE B 1 113 ? -8.391 5.352 -19.062 1 94.19 113 ILE B C 1
ATOM 2822 O O . ILE B 1 113 ? -8.305 4.328 -19.734 1 94.19 113 ILE B O 1
ATOM 2826 N N . SER B 1 114 ? -8.352 6.555 -19.531 1 94.81 114 SER B N 1
ATOM 2827 C CA . SER B 1 114 ? -8.047 6.734 -20.938 1 94.81 114 SER B CA 1
ATOM 2828 C C . SER B 1 114 ? -6.543 6.684 -21.188 1 94.81 114 SER B C 1
ATOM 2830 O O . SER B 1 114 ? -5.77 7.375 -20.531 1 94.81 114 SER B O 1
ATOM 2832 N N . TYR B 1 115 ? -6.234 5.859 -22.172 1 96.25 115 TYR B N 1
ATOM 2833 C CA . TYR B 1 115 ? -4.824 5.773 -22.531 1 96.25 115 TYR B CA 1
ATOM 2834 C C . TYR B 1 115 ? -4.27 7.148 -22.891 1 96.25 115 TYR B C 1
ATOM 2836 O O . TYR B 1 115 ? -3.16 7.5 -22.484 1 96.25 115 TYR B O 1
ATOM 2844 N N . GLU B 1 116 ? -4.949 7.879 -23.562 1 94.5 116 GLU B N 1
ATOM 2845 C CA . GLU B 1 116 ? -4.531 9.188 -24.031 1 94.5 116 GLU B CA 1
ATOM 2846 C C . GLU B 1 116 ? -4.211 10.125 -22.875 1 94.5 116 GLU B C 1
ATOM 2848 O O . GLU B 1 116 ? -3.332 10.984 -22.984 1 94.5 116 GLU B O 1
ATOM 2853 N N . SER B 1 117 ? -4.824 9.891 -21.828 1 92.06 117 SER B N 1
ATOM 2854 C CA . SER B 1 117 ? -4.637 10.781 -20.688 1 92.06 117 SER B CA 1
ATOM 2855 C C . SER B 1 117 ? -3.328 10.484 -19.953 1 92.06 117 SER B C 1
ATOM 2857 O O . SER B 1 117 ? -2.855 11.289 -19.156 1 92.06 117 SER B O 1
ATOM 2859 N N . ILE B 1 118 ? -2.756 9.297 -20.203 1 94.31 118 ILE B N 1
ATOM 2860 C CA . ILE B 1 118 ? -1.588 8.938 -19.406 1 94.31 118 ILE B CA 1
ATOM 2861 C C . ILE B 1 118 ? -0.411 8.625 -20.328 1 94.31 118 ILE B C 1
ATOM 2863 O O . ILE B 1 118 ? 0.725 8.484 -19.859 1 94.31 118 ILE B O 1
ATOM 2867 N N . GLU B 1 119 ? -0.602 8.555 -21.609 1 95.75 119 GLU B N 1
ATOM 2868 C CA . GLU B 1 119 ? 0.388 8.031 -22.547 1 95.75 119 GLU B CA 1
ATOM 2869 C C . GLU B 1 119 ? 1.697 8.805 -22.469 1 95.75 119 GLU B C 1
ATOM 2871 O O . GLU B 1 119 ? 2.779 8.227 -22.578 1 95.75 119 GLU B O 1
ATOM 2876 N N . LYS B 1 120 ? 1.676 10.078 -22.25 1 93.69 120 LYS B N 1
ATOM 2877 C CA . LYS B 1 120 ? 2.873 10.914 -22.266 1 93.69 120 LYS B CA 1
ATOM 2878 C C . LYS B 1 120 ? 3.434 11.094 -20.859 1 93.69 120 LYS B C 1
ATOM 2880 O O . LYS B 1 120 ? 4.496 11.695 -20.672 1 93.69 120 LYS B O 1
ATOM 2885 N N . LYS B 1 121 ? 2.766 10.602 -19.812 1 88.69 121 LYS B N 1
ATOM 2886 C CA . LYS B 1 121 ? 3.229 10.742 -18.438 1 88.69 121 LYS B CA 1
ATOM 2887 C C . LYS B 1 121 ? 4.422 9.828 -18.156 1 88.69 121 LYS B C 1
ATOM 2889 O O . LYS B 1 121 ? 4.461 8.688 -18.641 1 88.69 121 LYS B O 1
ATOM 2894 N N . PRO B 1 122 ? 5.395 10.398 -17.391 1 86.25 122 PRO B N 1
ATOM 2895 C CA . PRO B 1 122 ? 6.363 9.453 -16.828 1 86.25 122 PRO B CA 1
ATOM 2896 C C . PRO B 1 122 ? 5.727 8.461 -15.859 1 86.25 122 PRO B C 1
ATOM 2898 O O . PRO B 1 122 ? 4.711 8.766 -15.234 1 86.25 122 PRO B O 1
ATOM 2901 N N . VAL B 1 123 ? 6.305 7.312 -15.727 1 87 123 VAL B N 1
ATOM 2902 C CA . VAL B 1 123 ? 5.75 6.234 -14.906 1 87 123 VAL B CA 1
ATOM 2903 C C . VAL B 1 123 ? 5.613 6.703 -13.461 1 87 123 VAL B C 1
ATOM 2905 O O . VAL B 1 123 ? 4.656 6.344 -12.773 1 87 123 VAL B O 1
ATOM 2908 N N . PHE B 1 124 ? 6.496 7.496 -12.945 1 75.81 124 PHE B N 1
ATOM 2909 C CA . PHE B 1 124 ? 6.449 7.965 -11.562 1 75.81 124 PHE B CA 1
ATOM 2910 C C . PHE B 1 124 ? 5.422 9.078 -11.406 1 75.81 124 PHE B C 1
ATOM 2912 O O . PHE B 1 124 ? 5.109 9.484 -10.289 1 75.81 124 PHE B O 1
ATOM 2919 N N . GLY B 1 125 ? 4.91 9.586 -12.5 1 77.44 125 GLY B N 1
ATOM 2920 C CA . GLY B 1 125 ? 3.885 10.617 -12.477 1 77.44 125 GLY B CA 1
ATOM 2921 C C . GLY B 1 125 ? 2.484 10.07 -12.297 1 77.44 125 GLY B C 1
ATOM 2922 O O . GLY B 1 125 ? 1.533 10.828 -12.102 1 77.44 125 GLY B O 1
ATOM 2923 N N . LEU B 1 126 ? 2.359 8.758 -12.289 1 85.06 126 LEU B N 1
ATOM 2924 C CA . LEU B 1 126 ? 1.079 8.102 -12.055 1 85.06 126 LEU B CA 1
ATOM 2925 C C . LEU B 1 126 ? 0.725 8.109 -10.57 1 85.06 126 LEU B C 1
ATOM 2927 O O . LEU B 1 126 ? 1.608 8.008 -9.719 1 85.06 126 LEU B O 1
ATOM 2931 N N . SER B 1 127 ? -0.587 8.281 -10.367 1 77.62 127 SER B N 1
ATOM 2932 C CA . SER B 1 127 ? -1.007 7.996 -9 1 77.62 127 SER B CA 1
ATOM 2933 C C . SER B 1 127 ? -0.742 6.539 -8.633 1 77.62 127 SER B C 1
ATOM 2935 O O . SER B 1 127 ? -0.534 5.699 -9.508 1 77.62 127 SER B O 1
ATOM 2937 N N . ALA B 1 128 ? -0.763 6.242 -7.332 1 80.38 128 ALA B N 1
ATOM 2938 C CA . ALA B 1 128 ? -0.518 4.875 -6.883 1 80.38 128 ALA B CA 1
ATOM 2939 C C . ALA B 1 128 ? -1.541 3.912 -7.473 1 80.38 128 ALA B C 1
ATOM 2941 O O . ALA B 1 128 ? -1.191 2.809 -7.898 1 80.38 128 ALA B O 1
ATOM 2942 N N . GLY B 1 129 ? -2.807 4.328 -7.473 1 86.62 129 GLY B N 1
ATOM 2943 C CA . GLY B 1 129 ? -3.852 3.498 -8.055 1 86.62 129 GLY B CA 1
ATOM 2944 C C . GLY B 1 129 ? -3.697 3.307 -9.555 1 86.62 129 GLY B C 1
ATOM 2945 O O . GLY B 1 129 ? -3.855 2.195 -10.062 1 86.62 129 GLY B O 1
ATOM 2946 N N . GLN B 1 130 ? -3.365 4.387 -10.234 1 88.81 130 GLN B N 1
ATOM 2947 C CA . GLN B 1 130 ? -3.117 4.293 -11.664 1 88.81 130 GLN B CA 1
ATOM 2948 C C . GLN B 1 130 ? -1.94 3.369 -11.961 1 88.81 130 GLN B C 1
ATOM 2950 O O . GLN B 1 130 ? -2.01 2.541 -12.875 1 88.81 130 GLN B O 1
ATOM 2955 N N . SER B 1 131 ? -0.95 3.555 -11.195 1 90.31 131 SER B N 1
ATOM 2956 C CA . SER B 1 131 ? 0.248 2.742 -11.375 1 90.31 131 SER B CA 1
ATOM 2957 C C . SER B 1 131 ? -0.059 1.258 -11.219 1 90.31 131 SER B C 1
ATOM 2959 O O . SER B 1 131 ? 0.42 0.431 -11.992 1 90.31 131 SER B O 1
ATOM 2961 N N . ALA B 1 132 ? -0.852 0.931 -10.234 1 93.31 132 ALA B N 1
ATOM 2962 C CA . ALA B 1 132 ? -1.232 -0.46 -10 1 93.31 132 ALA B CA 1
ATOM 2963 C C . ALA B 1 132 ? -1.977 -1.033 -11.203 1 93.31 132 ALA B C 1
ATOM 2965 O O . ALA B 1 132 ? -1.664 -2.131 -11.672 1 93.31 132 ALA B O 1
ATOM 2966 N N . ILE B 1 133 ? -2.881 -0.277 -11.734 1 96.31 133 ILE B N 1
ATOM 2967 C CA . ILE B 1 133 ? -3.715 -0.726 -12.844 1 96.31 133 ILE B CA 1
ATOM 2968 C C . ILE B 1 133 ? -2.873 -0.82 -14.117 1 96.31 133 ILE B C 1
ATOM 2970 O O . ILE B 1 133 ? -2.992 -1.783 -14.875 1 96.31 133 ILE B O 1
ATOM 2974 N N . VAL B 1 134 ? -2.002 0.136 -14.328 1 96.62 134 VAL B N 1
ATOM 2975 C CA . VAL B 1 134 ? -1.166 0.168 -15.523 1 96.62 134 VAL B CA 1
ATOM 2976 C C . VAL B 1 134 ? -0.212 -1.023 -15.523 1 96.62 134 VAL B C 1
ATOM 2978 O O . VAL B 1 134 ? -0.087 -1.73 -16.516 1 96.62 134 VAL B O 1
ATOM 2981 N N . LYS B 1 135 ? 0.396 -1.271 -14.438 1 96.38 135 LYS B N 1
ATOM 2982 C CA . LYS B 1 135 ? 1.297 -2.416 -14.344 1 96.38 135 LYS B CA 1
ATOM 2983 C C . LYS B 1 135 ? 0.56 -3.721 -14.633 1 96.38 135 LYS B C 1
ATOM 2985 O O . LYS B 1 135 ? 1.071 -4.582 -15.352 1 96.38 135 LYS B O 1
ATOM 2990 N N . LEU B 1 136 ? -0.601 -3.838 -14.07 1 98 136 LEU B N 1
ATOM 2991 C CA . LEU B 1 136 ? -1.395 -5.043 -14.297 1 98 136 LEU B CA 1
ATOM 2992 C C . LEU B 1 136 ? -1.794 -5.16 -15.766 1 98 136 LEU B C 1
ATOM 2994 O O . LEU B 1 136 ? -1.691 -6.234 -16.359 1 98 136 LEU B O 1
ATOM 2998 N N . ALA B 1 137 ? -2.211 -4.062 -16.312 1 98.25 137 ALA B N 1
ATOM 2999 C CA . ALA B 1 137 ? -2.609 -4.055 -17.719 1 98.25 137 ALA B CA 1
ATOM 3000 C C . ALA B 1 137 ? -1.443 -4.438 -18.625 1 98.25 137 ALA B C 1
ATOM 3002 O O . ALA B 1 137 ? -1.61 -5.219 -19.562 1 98.25 137 ALA B O 1
ATOM 3003 N N . LEU B 1 138 ? -0.302 -3.928 -18.344 1 97.56 138 LEU B N 1
ATOM 3004 C CA . LEU B 1 138 ? 0.884 -4.266 -19.125 1 97.56 138 LEU B CA 1
ATOM 3005 C C . LEU B 1 138 ? 1.195 -5.754 -19.031 1 97.56 138 LEU B C 1
ATOM 3007 O O . LEU B 1 138 ? 1.595 -6.375 -20.016 1 97.56 138 LEU B O 1
ATOM 3011 N N . ALA B 1 139 ? 0.993 -6.305 -17.891 1 97.25 139 ALA B N 1
ATOM 3012 C CA . ALA B 1 139 ? 1.284 -7.719 -17.656 1 97.25 139 ALA B CA 1
ATOM 3013 C C . ALA B 1 139 ? 0.3 -8.609 -18.406 1 97.25 139 ALA B C 1
ATOM 3015 O O . ALA B 1 139 ? 0.653 -9.711 -18.844 1 97.25 139 ALA B O 1
ATOM 3016 N N . LEU B 1 140 ? -0.895 -8.164 -18.625 1 98.25 140 LEU B N 1
ATOM 3017 C CA . LEU B 1 140 ? -1.965 -9.023 -19.109 1 98.25 140 LEU B CA 1
ATOM 3018 C C . LEU B 1 140 ? -2.164 -8.836 -20.609 1 98.25 140 LEU B C 1
ATOM 3020 O O . LEU B 1 140 ? -2.725 -9.703 -21.281 1 98.25 140 LEU B O 1
ATOM 3024 N N . ALA B 1 141 ? -1.687 -7.785 -21.141 1 97.94 141 ALA B N 1
ATOM 3025 C CA . ALA B 1 141 ? -2.084 -7.336 -22.484 1 97.94 141 ALA B CA 1
ATOM 3026 C C . ALA B 1 141 ? -1.491 -8.234 -23.562 1 97.94 141 ALA B C 1
ATOM 3028 O O . ALA B 1 141 ? -1.912 -8.188 -24.719 1 97.94 141 ALA B O 1
ATOM 3029 N N . SER B 1 142 ? -0.527 -9.031 -23.281 1 97.19 142 SER B N 1
ATOM 3030 C CA . SER B 1 142 ? -0.006 -10.016 -24.234 1 97.19 142 SER B CA 1
ATOM 3031 C C . SER B 1 142 ? -0.78 -11.328 -24.141 1 97.19 142 SER B C 1
ATOM 3033 O O . SER B 1 142 ? -0.502 -12.266 -24.891 1 97.19 142 SER B O 1
ATOM 3035 N N . ARG B 1 143 ? -1.667 -11.391 -23.188 1 97 143 ARG B N 1
ATOM 3036 C CA . ARG B 1 143 ? -2.447 -12.586 -22.891 1 97 143 ARG B CA 1
ATOM 3037 C C . ARG B 1 143 ? -1.539 -13.766 -22.578 1 97 143 ARG B C 1
ATOM 3039 O O . ARG B 1 143 ? -1.663 -14.836 -23.172 1 97 143 ARG B O 1
ATOM 3046 N N . PRO B 1 144 ? -0.722 -13.664 -21.656 1 97.62 144 PRO B N 1
ATOM 3047 C CA . PRO B 1 144 ? 0.193 -14.742 -21.281 1 97.62 144 PRO B CA 1
ATOM 3048 C C . PRO B 1 144 ? -0.533 -15.961 -20.703 1 97.62 144 PRO B C 1
ATOM 3050 O O . PRO B 1 144 ? -1.618 -15.82 -20.125 1 97.62 144 PRO B O 1
ATOM 3053 N N . LYS B 1 145 ? 0.094 -17.062 -20.844 1 97.75 145 LYS B N 1
ATOM 3054 C CA . LYS B 1 145 ? -0.441 -18.297 -20.281 1 97.75 145 LYS B CA 1
ATOM 3055 C C . LYS B 1 145 ? -0.329 -18.312 -18.766 1 97.75 145 LYS B C 1
ATOM 3057 O O . LYS B 1 145 ? -1.233 -18.781 -18.062 1 97.75 145 LYS B O 1
ATOM 3062 N N . ILE B 1 146 ? 0.792 -17.828 -18.266 1 97.94 146 ILE B N 1
ATOM 3063 C CA . ILE B 1 146 ? 1.101 -17.828 -16.844 1 97.94 146 ILE B CA 1
ATOM 3064 C C . ILE B 1 146 ? 1.188 -16.391 -16.344 1 97.94 146 ILE B C 1
ATOM 3066 O O . ILE B 1 146 ? 2.004 -15.602 -16.812 1 97.94 146 ILE B O 1
ATOM 3070 N N . VAL B 1 147 ? 0.359 -16.031 -15.352 1 97.94 147 VAL B N 1
ATOM 3071 C CA . VAL B 1 147 ? 0.338 -14.68 -14.805 1 97.94 147 VAL B CA 1
ATOM 3072 C C . VAL B 1 147 ? 0.767 -14.711 -13.344 1 97.94 147 VAL B C 1
ATOM 3074 O O . VAL B 1 147 ? 0.205 -15.461 -12.539 1 97.94 147 VAL B O 1
ATOM 3077 N N . ILE B 1 148 ? 1.774 -13.93 -13.031 1 98 148 ILE B N 1
ATOM 3078 C CA . ILE B 1 148 ? 2.203 -13.711 -11.656 1 98 148 ILE B CA 1
ATOM 3079 C C . ILE B 1 148 ? 1.838 -12.289 -11.219 1 98 148 ILE B C 1
ATOM 3081 O O . ILE B 1 148 ? 2.406 -11.32 -11.719 1 98 148 ILE B O 1
ATOM 3085 N N . ALA B 1 149 ? 0.912 -12.18 -10.289 1 97.62 149 ALA B N 1
ATOM 3086 C CA . ALA B 1 149 ? 0.417 -10.875 -9.867 1 97.62 149 ALA B CA 1
ATOM 3087 C C . ALA B 1 149 ? 0.815 -10.578 -8.422 1 97.62 149 ALA B C 1
ATOM 3089 O O . ALA B 1 149 ? 0.306 -11.203 -7.488 1 97.62 149 ALA B O 1
ATOM 3090 N N . ASP B 1 150 ? 1.697 -9.633 -8.266 1 96.44 150 ASP B N 1
ATOM 3091 C CA . ASP B 1 150 ? 2.164 -9.219 -6.945 1 96.44 150 ASP B CA 1
ATOM 3092 C C . ASP B 1 150 ? 1.31 -8.078 -6.395 1 96.44 150 ASP B C 1
ATOM 3094 O O . ASP B 1 150 ? 1.346 -6.961 -6.91 1 96.44 150 ASP B O 1
ATOM 3098 N N . GLU B 1 151 ? 0.582 -8.352 -5.363 1 94.81 151 GLU B N 1
ATOM 3099 C CA . GLU B 1 151 ? -0.254 -7.395 -4.645 1 94.81 151 GLU B CA 1
ATOM 3100 C C . GLU B 1 151 ? -1.07 -6.539 -5.609 1 94.81 151 GLU B C 1
ATOM 3102 O O . GLU B 1 151 ? -1.041 -5.309 -5.531 1 94.81 151 GLU B O 1
ATOM 3107 N N . PRO B 1 152 ? -1.879 -7.195 -6.398 1 96.56 152 PRO B N 1
ATOM 3108 C CA . PRO B 1 152 ? -2.588 -6.461 -7.449 1 96.56 152 PRO B CA 1
ATOM 3109 C C . PRO B 1 152 ? -3.691 -5.559 -6.898 1 96.56 152 PRO B C 1
ATOM 3111 O O . PRO B 1 152 ? -4.207 -4.699 -7.617 1 96.56 152 PRO B O 1
ATOM 3114 N N . PHE B 1 153 ? -4.02 -5.754 -5.641 1 93.69 153 PHE B N 1
ATOM 3115 C CA . PHE B 1 153 ? -5.125 -5.008 -5.055 1 93.69 153 PHE B CA 1
ATOM 3116 C C . PHE B 1 153 ? -4.613 -3.799 -4.277 1 93.69 153 PHE B C 1
ATOM 3118 O O . PHE B 1 153 ? -5.395 -2.936 -3.875 1 93.69 153 PHE B O 1
ATOM 3125 N N . GLU B 1 154 ? -3.34 -3.812 -4.098 1 88.44 154 GLU B N 1
ATOM 3126 C CA . GLU B 1 154 ? -2.758 -2.73 -3.311 1 88.44 154 GLU B CA 1
ATOM 3127 C C . GLU B 1 154 ? -2.936 -1.384 -4.008 1 88.44 154 GLU B C 1
ATOM 3129 O O . GLU B 1 154 ? -2.762 -1.28 -5.223 1 88.44 154 GLU B O 1
ATOM 3134 N N . ASN B 1 155 ? -3.375 -0.36 -3.268 1 84.31 155 ASN B N 1
ATOM 3135 C CA . ASN B 1 155 ? -3.523 1.022 -3.713 1 84.31 155 ASN B CA 1
ATOM 3136 C C . ASN B 1 155 ? -4.711 1.183 -4.656 1 84.31 155 ASN B C 1
ATOM 3138 O O . ASN B 1 155 ? -4.879 2.236 -5.273 1 84.31 155 ASN B O 1
ATOM 3142 N N . VAL B 1 156 ? -5.473 0.141 -4.773 1 89.69 156 VAL B N 1
ATOM 3143 C CA . VAL B 1 156 ? -6.668 0.194 -5.609 1 89.69 156 VAL B CA 1
ATOM 3144 C C . VAL B 1 156 ? -7.895 0.463 -4.742 1 89.69 156 VAL B C 1
ATOM 3146 O O . VAL B 1 156 ? -8.078 -0.166 -3.699 1 89.69 156 VAL B O 1
ATOM 3149 N N . ASP B 1 157 ? -8.695 1.385 -5.18 1 86 157 ASP B N 1
ATOM 3150 C CA . ASP B 1 157 ? -9.883 1.717 -4.406 1 86 157 ASP B CA 1
ATOM 3151 C C . ASP B 1 157 ? -10.828 0.519 -4.305 1 86 157 ASP B C 1
ATOM 3153 O O . ASP B 1 157 ? -10.828 -0.35 -5.176 1 86 157 ASP B O 1
ATOM 3157 N N . PRO B 1 158 ? -11.641 0.487 -3.244 1 81 158 PRO B N 1
ATOM 3158 C CA . PRO B 1 158 ? -12.5 -0.666 -2.963 1 81 158 PRO B CA 1
ATOM 3159 C C . PRO B 1 158 ? -13.43 -1.004 -4.121 1 81 158 PRO B C 1
ATOM 3161 O O . PRO B 1 158 ? -13.656 -2.18 -4.414 1 81 158 PRO B O 1
ATOM 3164 N N . ALA B 1 159 ? -13.867 0.003 -4.789 1 78.81 159 ALA B N 1
ATOM 3165 C CA . ALA B 1 159 ? -14.828 -0.211 -5.863 1 78.81 159 ALA B CA 1
ATOM 3166 C C . ALA B 1 159 ? -14.18 -0.915 -7.051 1 78.81 159 ALA B C 1
ATOM 3168 O O . ALA B 1 159 ? -14.844 -1.657 -7.777 1 78.81 159 ALA B O 1
ATOM 3169 N N . ARG B 1 160 ? -12.93 -0.792 -7.242 1 91.31 160 ARG B N 1
ATOM 3170 C CA . ARG B 1 160 ? -12.242 -1.299 -8.422 1 91.31 160 ARG B CA 1
ATOM 3171 C C . ARG B 1 160 ? -11.586 -2.648 -8.141 1 91.31 160 ARG B C 1
ATOM 3173 O O . ARG B 1 160 ? -11.18 -3.352 -9.07 1 91.31 160 ARG B O 1
ATOM 3180 N N . ARG B 1 161 ? -11.508 -2.996 -6.953 1 92.81 161 ARG B N 1
ATOM 3181 C CA . ARG B 1 161 ? -10.836 -4.234 -6.57 1 92.81 161 ARG B CA 1
ATOM 3182 C C . ARG B 1 161 ? -11.547 -5.449 -7.16 1 92.81 161 ARG B C 1
ATOM 3184 O O . ARG B 1 161 ? -10.906 -6.43 -7.531 1 92.81 161 ARG B O 1
ATOM 3191 N N . LEU B 1 162 ? -12.852 -5.32 -7.273 1 92.12 162 LEU B N 1
ATOM 3192 C CA . LEU B 1 162 ? -13.617 -6.406 -7.879 1 92.12 162 LEU B CA 1
ATOM 3193 C C . LEU B 1 162 ? -13.25 -6.57 -9.352 1 92.12 162 LEU B C 1
ATOM 3195 O O . LEU B 1 162 ? -13.148 -7.695 -9.844 1 92.12 162 LEU B O 1
ATOM 3199 N N . MET B 1 163 ? -13.047 -5.5 -9.945 1 95.69 163 MET B N 1
ATOM 3200 C CA . MET B 1 163 ? -12.656 -5.539 -11.359 1 95.69 163 MET B CA 1
ATOM 3201 C C . MET B 1 163 ? -11.273 -6.148 -11.523 1 95.69 163 MET B C 1
ATOM 3203 O O . MET B 1 163 ? -11.039 -6.926 -12.453 1 95.69 163 MET B O 1
ATOM 3207 N N . VAL B 1 164 ? -10.398 -5.832 -10.664 1 97.75 164 VAL B N 1
ATOM 3208 C CA . VAL B 1 164 ? -9.062 -6.41 -10.68 1 97.75 164 VAL B CA 1
ATOM 3209 C C . VAL B 1 164 ? -9.148 -7.926 -10.531 1 97.75 164 VAL B C 1
ATOM 3211 O O . VAL B 1 164 ? -8.516 -8.672 -11.289 1 97.75 164 VAL B O 1
ATOM 3214 N N . SER B 1 165 ? -9.977 -8.367 -9.594 1 96.75 165 SER B N 1
ATOM 3215 C CA . SER B 1 165 ? -10.133 -9.805 -9.383 1 96.75 165 SER B CA 1
ATOM 3216 C C . SER B 1 165 ? -10.719 -10.484 -10.617 1 96.75 165 SER B C 1
ATOM 3218 O O . SER B 1 165 ? -10.297 -11.586 -10.977 1 96.75 165 SER B O 1
ATOM 3220 N N . SER B 1 166 ? -11.633 -9.82 -11.25 1 96.5 166 SER B N 1
ATOM 3221 C CA . SER B 1 166 ? -12.234 -10.375 -12.461 1 96.5 166 SER B CA 1
ATOM 3222 C C . SER B 1 166 ? -11.203 -10.516 -13.578 1 96.5 166 SER B C 1
ATOM 3224 O O . SER B 1 166 ? -11.195 -11.523 -14.289 1 96.5 166 SER B O 1
ATOM 3226 N N . LEU B 1 167 ? -10.344 -9.555 -13.719 1 97.75 167 LEU B N 1
ATOM 3227 C CA . LEU B 1 167 ? -9.281 -9.617 -14.719 1 97.75 167 LEU B CA 1
ATOM 3228 C C . LEU B 1 167 ? -8.375 -10.82 -14.461 1 97.75 167 LEU B C 1
ATOM 3230 O O . LEU B 1 167 ? -8.023 -11.547 -15.398 1 97.75 167 LEU B O 1
ATOM 3234 N N . LEU B 1 168 ? -8.07 -11.031 -13.219 1 97.75 168 LEU B N 1
ATOM 3235 C CA . LEU B 1 168 ? -7.133 -12.086 -12.844 1 97.75 168 LEU B CA 1
ATOM 3236 C C . LEU B 1 168 ? -7.742 -13.461 -13.078 1 97.75 168 LEU B C 1
ATOM 3238 O O . LEU B 1 168 ? -7.02 -14.438 -13.273 1 97.75 168 LEU B O 1
ATOM 3242 N N . MET B 1 169 ? -9.055 -13.539 -13.062 1 96.19 169 MET B N 1
ATOM 3243 C CA . MET B 1 169 ? -9.734 -14.797 -13.367 1 96.19 169 MET B CA 1
ATOM 3244 C C . MET B 1 169 ? -9.867 -15 -14.867 1 96.19 169 MET B C 1
ATOM 3246 O O . MET B 1 169 ? -9.805 -16.125 -15.352 1 96.19 169 MET B O 1
ATOM 3250 N N . GLU B 1 170 ? -9.984 -13.922 -15.531 1 96.75 170 GLU B N 1
ATOM 3251 C CA . GLU B 1 170 ? -10.211 -13.953 -16.969 1 96.75 170 GLU B CA 1
ATOM 3252 C C . GLU B 1 170 ? -8.906 -14.203 -17.734 1 96.75 170 GLU B C 1
ATOM 3254 O O . GLU B 1 170 ? -8.898 -14.922 -18.734 1 96.75 170 GLU B O 1
ATOM 3259 N N . TYR B 1 171 ? -7.824 -13.594 -17.25 1 97.38 171 TYR B N 1
ATOM 3260 C CA . TYR B 1 171 ? -6.547 -13.672 -17.938 1 97.38 171 TYR B CA 1
ATOM 3261 C C . TYR B 1 171 ? -5.641 -14.727 -17.312 1 97.38 171 TYR B C 1
ATOM 3263 O O . TYR B 1 171 ? -5.605 -14.859 -16.094 1 97.38 171 TYR B O 1
ATOM 3271 N N . GLY B 1 172 ? -4.918 -15.383 -18.141 1 96.12 172 GLY B N 1
ATOM 3272 C CA . GLY B 1 172 ? -3.984 -16.391 -17.672 1 96.12 172 GLY B CA 1
ATOM 3273 C C . GLY B 1 172 ? -4.648 -17.719 -17.375 1 96.12 172 GLY B C 1
ATOM 3274 O O . GLY B 1 172 ? -5.75 -17.766 -16.812 1 96.12 172 GLY B O 1
ATOM 3275 N N . GLU B 1 173 ? -4.035 -18.781 -17.703 1 96.62 173 GLU B N 1
ATOM 3276 C CA . GLU B 1 173 ? -4.5 -20.141 -17.391 1 96.62 173 GLU B CA 1
ATOM 3277 C C . GLU B 1 173 ? -3.859 -20.672 -16.125 1 96.62 173 GLU B C 1
ATOM 3279 O O . GLU B 1 173 ? -4.449 -21.5 -15.422 1 96.62 173 GLU B O 1
ATOM 3284 N N . GLU B 1 174 ? -2.703 -20.234 -15.938 1 97.25 174 GLU B N 1
ATOM 3285 C CA . GLU B 1 174 ? -1.901 -20.609 -14.773 1 97.25 174 GLU B CA 1
ATOM 3286 C C . GLU B 1 174 ? -1.301 -19.391 -14.094 1 97.25 174 GLU B C 1
ATOM 3288 O O . GLU B 1 174 ? -1.297 -18.297 -14.656 1 97.25 174 GLU B O 1
ATOM 3293 N N . GLY B 1 175 ? -0.837 -19.625 -12.844 1 96.94 175 GLY B N 1
ATOM 3294 C CA . GLY B 1 175 ? -0.113 -18.516 -12.242 1 96.94 175 GLY B CA 1
ATOM 3295 C C . GLY B 1 175 ? -0.365 -18.375 -10.75 1 96.94 175 GLY B C 1
ATOM 3296 O O . GLY B 1 175 ? -0.778 -19.344 -10.094 1 96.94 175 GLY B O 1
ATOM 3297 N N . MET B 1 176 ? 0.009 -17.219 -10.219 1 97.81 176 MET B N 1
ATOM 3298 C CA . MET B 1 176 ? -0.041 -16.969 -8.789 1 97.81 176 MET B CA 1
ATOM 3299 C C . MET B 1 176 ? -0.493 -15.531 -8.508 1 97.81 176 MET B C 1
ATOM 3301 O O . MET B 1 176 ? -0.013 -14.594 -9.148 1 97.81 176 MET B O 1
ATOM 3305 N N . ILE B 1 177 ? -1.478 -15.445 -7.641 1 97.88 177 ILE B N 1
ATOM 3306 C CA . ILE B 1 177 ? -1.913 -14.148 -7.133 1 97.88 177 ILE B CA 1
ATOM 3307 C C . ILE B 1 177 ? -1.415 -13.961 -5.703 1 97.88 177 ILE B C 1
ATOM 3309 O O . ILE B 1 177 ? -1.76 -14.742 -4.809 1 97.88 177 ILE B O 1
ATOM 3313 N N . VAL B 1 178 ? -0.612 -12.953 -5.484 1 97.12 178 VAL B N 1
ATOM 3314 C CA . VAL B 1 178 ? 0.008 -12.711 -4.188 1 97.12 178 VAL B CA 1
ATOM 3315 C C . VAL B 1 178 ? -0.691 -11.547 -3.49 1 97.12 178 VAL B C 1
ATOM 3317 O O . VAL B 1 178 ? -0.861 -10.477 -4.074 1 97.12 178 VAL B O 1
ATOM 3320 N N . THR B 1 179 ? -1.093 -11.766 -2.268 1 94.81 179 THR B N 1
ATOM 3321 C CA . THR B 1 179 ? -1.752 -10.68 -1.55 1 94.81 179 THR B CA 1
ATOM 3322 C C . THR B 1 179 ? -1.676 -10.906 -0.042 1 94.81 179 THR B C 1
ATOM 3324 O O . THR B 1 179 ? -1.447 -12.023 0.414 1 94.81 179 THR B O 1
ATOM 3327 N N . HIS B 1 180 ? -1.735 -9.852 0.654 1 91.44 180 HIS B N 1
ATOM 3328 C CA . HIS B 1 180 ? -1.902 -9.945 2.1 1 91.44 180 HIS B CA 1
ATOM 3329 C C . HIS B 1 180 ? -3.352 -9.695 2.504 1 91.44 180 HIS B C 1
ATOM 3331 O O . HIS B 1 180 ? -3.6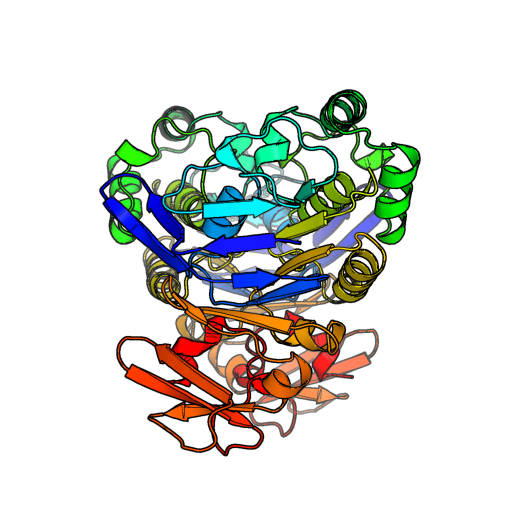91 -9.766 3.688 1 91.44 180 HIS B O 1
ATOM 3337 N N . GLU B 1 181 ? -4.215 -9.438 1.555 1 90.56 181 GLU B N 1
ATOM 3338 C CA . GLU B 1 181 ? -5.598 -9.047 1.824 1 90.56 181 GLU B CA 1
ATOM 3339 C C . GLU B 1 181 ? -6.52 -10.266 1.822 1 90.56 181 GLU B C 1
ATOM 3341 O O . GLU B 1 181 ? -6.973 -10.703 0.764 1 90.56 181 GLU B O 1
ATOM 3346 N N . LEU B 1 182 ? -6.922 -10.617 2.965 1 91.94 182 LEU B N 1
ATOM 3347 C CA . LEU B 1 182 ? -7.734 -11.812 3.125 1 91.94 182 LEU B CA 1
ATOM 3348 C C . LEU B 1 182 ? -9.156 -11.578 2.623 1 91.94 182 LEU B C 1
ATOM 3350 O O . LEU B 1 182 ? -9.812 -12.508 2.146 1 91.94 182 LEU B O 1
ATOM 3354 N N . ASP B 1 183 ? -9.617 -10.367 2.672 1 89.31 183 ASP B N 1
ATOM 3355 C CA . ASP B 1 183 ? -10.953 -10.039 2.195 1 89.31 183 ASP B CA 1
ATOM 3356 C C . ASP B 1 183 ? -11.102 -10.359 0.709 1 89.31 183 ASP B C 1
ATOM 3358 O O . ASP B 1 183 ? -12.203 -10.656 0.239 1 89.31 183 ASP B O 1
ATOM 3362 N N . MET B 1 184 ? -10.023 -10.336 0.028 1 93.19 184 MET B N 1
ATOM 3363 C CA . MET B 1 184 ? -10.062 -10.578 -1.412 1 93.19 184 MET B CA 1
ATOM 3364 C C . MET B 1 184 ? -10.016 -12.07 -1.716 1 93.19 184 MET B C 1
ATOM 3366 O O . MET B 1 184 ? -10.312 -12.492 -2.836 1 93.19 184 MET B O 1
ATOM 3370 N N . LEU B 1 185 ? -9.727 -12.867 -0.795 1 93.75 185 LEU B N 1
ATOM 3371 C CA . LEU B 1 185 ? -9.555 -14.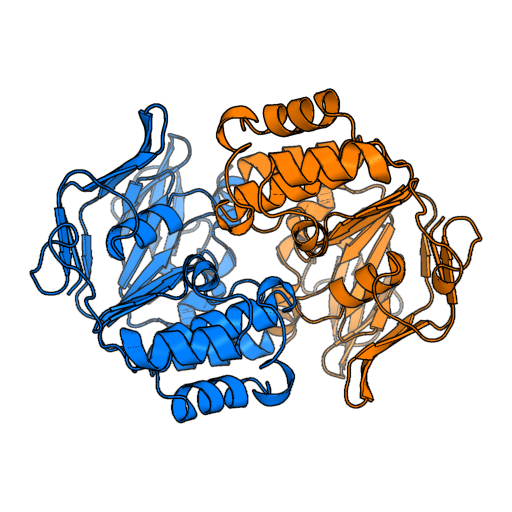305 -1.009 1 93.75 185 LEU B CA 1
ATOM 3372 C C . LEU B 1 185 ? -10.875 -14.945 -1.443 1 93.75 185 LEU B C 1
ATOM 3374 O O . LEU B 1 185 ? -10.875 -15.922 -2.193 1 93.75 185 LEU B O 1
ATOM 3378 N N . ARG B 1 186 ? -11.945 -14.414 -0.978 1 91.44 186 ARG B N 1
ATOM 3379 C CA . ARG B 1 186 ? -13.258 -14.984 -1.285 1 91.44 186 ARG B CA 1
ATOM 3380 C C . ARG B 1 186 ? -13.5 -15.016 -2.791 1 91.44 186 ARG B C 1
ATOM 3382 O O . ARG B 1 186 ? -14.258 -15.859 -3.285 1 91.44 186 ARG B O 1
ATOM 3389 N N . ARG B 1 187 ? -12.828 -14.164 -3.477 1 94.25 187 ARG B N 1
ATOM 3390 C CA . ARG B 1 187 ? -12.992 -14.07 -4.926 1 94.25 187 ARG B CA 1
ATOM 3391 C C . ARG B 1 187 ? -12.328 -15.25 -5.625 1 94.25 187 ARG B C 1
ATOM 3393 O O . ARG B 1 187 ? -12.57 -15.5 -6.809 1 94.25 187 ARG B O 1
ATOM 3400 N N . PHE B 1 188 ? -11.547 -15.984 -4.848 1 96.44 188 PHE B N 1
ATOM 3401 C CA . PHE B 1 188 ? -10.742 -17.047 -5.438 1 96.44 188 PHE B CA 1
ATOM 3402 C C . PHE B 1 188 ? -11.023 -18.375 -4.746 1 96.44 188 PHE B C 1
ATOM 3404 O O . PHE B 1 188 ? -10.109 -19.172 -4.516 1 96.44 188 PHE B O 1
ATOM 3411 N N . SER B 1 189 ? -12.195 -18.672 -4.32 1 92.19 189 SER B N 1
ATOM 3412 C CA . SER B 1 189 ? -12.625 -19.828 -3.529 1 92.19 189 SER B CA 1
ATOM 3413 C C . SER B 1 189 ? -12.203 -21.141 -4.184 1 92.19 189 SER B C 1
ATOM 3415 O O . SER B 1 189 ? -11.914 -22.109 -3.49 1 92.19 189 SER B O 1
ATOM 3417 N N . GLY B 1 190 ? -12.016 -21.312 -5.422 1 92.94 190 GLY B N 1
ATOM 3418 C CA . GLY B 1 190 ? -11.664 -22.547 -6.09 1 92.94 190 GLY B CA 1
ATOM 3419 C C . GLY B 1 190 ? -10.164 -22.75 -6.223 1 92.94 190 GLY B C 1
ATOM 3420 O O . GLY B 1 190 ? -9.711 -23.781 -6.711 1 92.94 190 GLY B O 1
ATOM 3421 N N . TYR B 1 191 ? -9.43 -21.891 -5.676 1 97 191 TYR B N 1
ATOM 3422 C CA . TYR B 1 191 ? -7.98 -21.953 -5.828 1 97 191 TYR B CA 1
ATOM 3423 C C . TYR B 1 191 ? -7.324 -22.547 -4.59 1 97 191 TYR B C 1
ATOM 3425 O O . TYR B 1 191 ? -7.945 -22.625 -3.525 1 97 191 TYR B O 1
ATOM 3433 N N . ASP B 1 192 ? -6.129 -23.078 -4.781 1 97.5 192 ASP B N 1
ATOM 3434 C CA . ASP B 1 192 ? -5.266 -23.438 -3.662 1 97.5 192 ASP B CA 1
ATOM 3435 C C . ASP B 1 192 ? -4.551 -22.219 -3.098 1 97.5 192 ASP B C 1
ATOM 3437 O O . ASP B 1 192 ? -4.191 -21.297 -3.844 1 97.5 192 ASP B O 1
ATOM 3441 N N . ALA B 1 193 ? -4.352 -22.234 -1.798 1 97.81 193 ALA B N 1
ATOM 3442 C CA . ALA B 1 193 ? -3.637 -21.141 -1.125 1 97.81 193 ALA B CA 1
ATOM 3443 C C . ALA B 1 193 ? -2.354 -21.656 -0.479 1 97.81 193 ALA B C 1
ATOM 3445 O O . ALA B 1 193 ? -2.334 -22.75 0.103 1 97.81 193 ALA B O 1
ATOM 3446 N N . TYR B 1 194 ? -1.331 -20.891 -0.647 1 98.19 194 TYR B N 1
ATOM 3447 C CA . TYR B 1 194 ? -0.09 -21.047 0.104 1 98.19 194 TYR B CA 1
ATOM 3448 C C . TYR B 1 194 ? 0.125 -19.875 1.051 1 98.19 194 TYR B C 1
ATOM 3450 O O . TYR B 1 194 ? -0.271 -18.75 0.75 1 98.19 194 TYR B O 1
ATOM 3458 N N . LEU B 1 195 ? 0.696 -20.172 2.18 1 97.62 195 LEU B N 1
ATOM 3459 C CA . LEU B 1 195 ? 1.039 -19.156 3.16 1 97.62 195 LEU B CA 1
ATOM 3460 C C . LEU B 1 195 ? 2.551 -18.969 3.242 1 97.62 195 LEU B C 1
ATOM 3462 O O . LEU B 1 195 ? 3.305 -19.938 3.229 1 97.62 195 LEU B O 1
ATOM 3466 N N . VAL B 1 196 ? 2.943 -17.719 3.217 1 96.38 196 VAL B N 1
ATOM 3467 C CA . VAL B 1 196 ? 4.344 -17.406 3.494 1 96.38 196 VAL B CA 1
ATOM 3468 C C . VAL B 1 196 ? 4.453 -16.641 4.812 1 96.38 196 VAL B C 1
ATOM 3470 O O . VAL B 1 196 ? 3.926 -15.539 4.941 1 96.38 196 VAL B O 1
ATOM 3473 N N . ILE B 1 197 ? 5.086 -17.234 5.781 1 94.31 197 ILE B N 1
ATOM 3474 C CA . ILE B 1 197 ? 5.301 -16.625 7.094 1 94.31 197 ILE B CA 1
ATOM 3475 C C . ILE B 1 197 ? 6.777 -16.719 7.473 1 94.31 197 ILE B C 1
ATOM 3477 O O . ILE B 1 197 ? 7.332 -17.828 7.562 1 94.31 197 ILE B O 1
ATOM 3481 N N . GLU B 1 198 ? 7.387 -15.562 7.617 1 90.81 198 GLU B N 1
ATOM 3482 C CA . GLU B 1 198 ? 8.773 -15.484 8.07 1 90.81 198 GLU B CA 1
ATOM 3483 C C . GLU B 1 198 ? 9.688 -16.344 7.195 1 90.81 198 GLU B C 1
ATOM 3485 O O . GLU B 1 198 ? 10.508 -17.109 7.715 1 90.81 198 GLU B O 1
ATOM 3490 N N . GLY B 1 199 ? 9.414 -16.297 5.887 1 93.88 199 GLY B N 1
ATOM 3491 C CA . GLY B 1 199 ? 10.297 -16.906 4.91 1 93.88 199 GLY B CA 1
ATOM 3492 C C . GLY B 1 199 ? 9.992 -18.375 4.676 1 93.88 199 GLY B C 1
ATOM 3493 O O . GLY B 1 199 ? 10.68 -19.047 3.898 1 93.88 199 GLY B O 1
ATOM 3494 N N . VAL B 1 200 ? 9.062 -18.922 5.371 1 96.06 200 VAL B N 1
ATOM 3495 C CA . VAL B 1 200 ? 8.68 -20.312 5.199 1 96.06 200 VAL B CA 1
ATOM 3496 C C . VAL B 1 200 ? 7.336 -20.391 4.477 1 96.06 200 VAL B C 1
ATOM 3498 O O . VAL B 1 200 ? 6.406 -19.641 4.793 1 96.06 200 VAL B O 1
ATOM 3501 N N . VAL B 1 201 ? 7.266 -21.312 3.508 1 97.88 201 VAL B N 1
ATOM 3502 C CA . VAL B 1 201 ? 6.035 -21.469 2.742 1 97.88 201 VAL B CA 1
ATOM 3503 C C . VAL B 1 201 ? 5.281 -22.703 3.236 1 97.88 201 VAL B C 1
ATOM 3505 O O . VAL B 1 201 ? 5.863 -23.781 3.375 1 97.88 201 VAL B O 1
ATOM 3508 N N . TYR B 1 202 ? 4.027 -22.531 3.504 1 97.75 202 TYR B N 1
ATOM 3509 C CA . TYR B 1 202 ? 3.133 -23.594 3.951 1 97.75 202 TYR B CA 1
ATOM 3510 C C . TYR B 1 202 ? 2.018 -23.828 2.939 1 97.75 202 TYR B C 1
ATOM 3512 O O . TYR B 1 202 ? 1.563 -22.891 2.277 1 97.75 202 TYR B O 1
ATOM 3520 N N . GLY B 1 203 ? 1.488 -25.141 2.955 1 96.88 203 GLY B N 1
ATOM 3521 C CA . GLY B 1 203 ? 0.357 -25.453 2.096 1 96.88 203 GLY B CA 1
ATOM 3522 C C . GLY B 1 203 ? 0.658 -26.547 1.087 1 96.88 203 GLY B C 1
ATOM 3523 O O . GLY B 1 203 ? 1.676 -27.234 1.193 1 96.88 203 GLY B O 1
ATOM 3524 N N . PRO B 1 204 ? -0.315 -26.688 0.167 1 97.25 204 PRO B N 1
ATOM 3525 C CA . PRO B 1 204 ? -1.476 -25.828 -0.087 1 97.25 204 PRO B CA 1
ATOM 3526 C C . PRO B 1 204 ? -2.66 -26.156 0.818 1 97.25 204 PRO B C 1
ATOM 3528 O O . PRO B 1 204 ? -2.713 -27.234 1.403 1 97.25 204 PRO B O 1
ATOM 3531 N N . ILE B 1 205 ? -3.51 -25.156 1.035 1 97 205 ILE B N 1
ATOM 3532 C CA . ILE B 1 205 ? -4.844 -25.281 1.614 1 97 205 ILE B CA 1
ATOM 3533 C C . ILE B 1 205 ? -5.879 -24.688 0.663 1 97 205 ILE B C 1
ATOM 3535 O O . ILE B 1 205 ? -5.652 -23.625 0.075 1 97 205 ILE B O 1
ATOM 3539 N N . GLN B 1 206 ? -7.004 -25.391 0.475 1 96.75 206 GLN B N 1
ATOM 3540 C CA . GLN B 1 206 ? -8.055 -24.781 -0.338 1 96.75 206 GLN B CA 1
ATOM 3541 C C . GLN B 1 206 ? -8.523 -23.469 0.26 1 96.75 206 GLN B C 1
ATOM 3543 O O . GLN B 1 206 ? -8.711 -23.359 1.474 1 96.75 206 GLN B O 1
ATOM 3548 N N . VAL B 1 207 ? -8.734 -22.469 -0.594 1 97 207 VAL B N 1
ATOM 3549 C CA . VAL B 1 207 ? -9.086 -21.125 -0.148 1 97 207 VAL B CA 1
ATOM 3550 C C . VAL B 1 207 ? -10.367 -21.188 0.688 1 97 207 VAL B C 1
ATOM 3552 O O . VAL B 1 207 ? -10.445 -20.562 1.755 1 97 207 VAL B O 1
ATOM 3555 N N . GLU B 1 208 ? -11.312 -21.953 0.273 1 95.5 208 GLU B N 1
ATOM 3556 C CA . GLU B 1 208 ? -12.594 -22.031 0.977 1 95.5 208 GLU B CA 1
ATOM 3557 C C . GLU B 1 208 ? -12.406 -22.578 2.391 1 95.5 208 GLU B C 1
ATOM 3559 O O . GLU B 1 208 ? -13.023 -22.094 3.336 1 95.5 208 GLU B O 1
ATOM 3564 N N . ARG B 1 209 ? -11.562 -23.531 2.465 1 96.06 209 ARG B N 1
ATOM 3565 C CA . ARG B 1 209 ? -11.305 -24.109 3.773 1 96.06 209 ARG B CA 1
ATOM 3566 C C . ARG B 1 209 ? -10.539 -23.156 4.668 1 96.06 209 ARG B C 1
ATOM 3568 O O . ARG B 1 209 ? -10.82 -23.047 5.863 1 96.06 209 ARG B O 1
ATOM 3575 N N . LEU B 1 210 ? -9.641 -22.438 4.078 1 96.06 210 LEU B N 1
ATOM 3576 C CA . LEU B 1 210 ? -8.859 -21.469 4.832 1 96.06 210 LEU B CA 1
ATOM 3577 C C . LEU B 1 210 ? -9.75 -20.375 5.398 1 96.06 210 LEU B C 1
ATOM 3579 O O . LEU B 1 210 ? -9.594 -19.984 6.559 1 96.06 210 LEU B O 1
ATOM 3583 N N . LEU B 1 211 ? -10.703 -19.906 4.641 1 94.06 211 LEU B N 1
ATOM 3584 C CA . LEU B 1 211 ? -11.578 -18.812 5.039 1 94.06 211 LEU B CA 1
ATOM 3585 C C . LEU B 1 211 ? -12.492 -19.234 6.184 1 94.06 211 LEU B C 1
ATOM 3587 O O . LEU B 1 211 ? -12.953 -18.406 6.965 1 94.06 211 LEU B O 1
ATOM 3591 N N . ARG B 1 212 ? -12.703 -20.531 6.355 1 94.56 212 ARG B N 1
ATOM 3592 C CA . ARG B 1 212 ? -13.539 -21.047 7.426 1 94.56 212 ARG B CA 1
ATOM 3593 C C . ARG B 1 212 ? -12.703 -21.453 8.641 1 94.56 212 ARG B C 1
ATOM 3595 O O . ARG B 1 212 ? -13.242 -21.891 9.656 1 94.56 212 ARG B O 1
ATOM 3602 N N . ALA B 1 213 ? -11.492 -21.234 8.492 1 96.12 213 ALA B N 1
ATOM 3603 C CA . ALA B 1 213 ? -10.594 -21.734 9.531 1 96.12 213 ALA B CA 1
ATOM 3604 C C . ALA B 1 213 ? -10.242 -20.641 10.523 1 96.12 213 ALA B C 1
ATOM 3606 O O . ALA B 1 213 ? -10.477 -19.453 10.266 1 96.12 213 ALA B O 1
ATOM 3607 N N . SER B 1 214 ? -9.727 -21.078 11.656 1 95.56 214 SER B N 1
ATOM 3608 C CA . SER B 1 214 ? -9.156 -20.234 12.703 1 95.56 214 SER B CA 1
ATOM 3609 C C . SER B 1 214 ? -7.727 -20.641 13.023 1 95.56 214 SER B C 1
ATOM 3611 O O . SER B 1 214 ? -7.332 -21.781 12.773 1 95.56 214 SER B O 1
ATOM 3613 N N . ILE B 1 215 ? -7.059 -19.703 13.438 1 94.25 215 ILE B N 1
ATOM 3614 C CA . ILE B 1 215 ? -5.711 -19.984 13.922 1 94.25 215 ILE B CA 1
ATOM 3615 C C . ILE B 1 215 ? -5.73 -20.125 15.445 1 94.25 215 ILE B C 1
ATOM 3617 O O . ILE B 1 215 ? -6.207 -19.219 16.141 1 94.25 215 ILE B O 1
ATOM 3621 N N . ILE B 1 216 ? -5.191 -21.219 15.914 1 94.38 216 ILE B N 1
ATOM 3622 C CA . ILE B 1 216 ? -5.18 -21.469 17.359 1 94.38 216 ILE B CA 1
ATOM 3623 C C . ILE B 1 216 ? -3.756 -21.781 17.812 1 94.38 216 ILE B C 1
ATOM 3625 O O . ILE B 1 216 ? -2.961 -22.344 17.047 1 94.38 216 ILE B O 1
ATOM 3629 N N . ALA B 1 217 ? -3.549 -21.406 19.031 1 93.88 217 ALA B N 1
ATOM 3630 C CA . ALA B 1 217 ? -2.223 -21.656 19.578 1 93.88 217 ALA B CA 1
ATOM 3631 C C . ALA B 1 217 ? -2.002 -23.156 19.828 1 93.88 217 ALA B C 1
ATOM 3633 O O . ALA B 1 217 ? -2.91 -23.859 20.281 1 93.88 217 ALA B O 1
ATOM 3634 N N . GLY B 1 218 ? -0.734 -23.578 19.422 1 94.19 218 GLY B N 1
ATOM 3635 C CA . GLY B 1 218 ? -0.366 -24.953 19.688 1 94.19 218 GLY B CA 1
ATOM 3636 C C . GLY B 1 218 ? -0.727 -25.906 18.547 1 94.19 218 GLY B C 1
ATOM 3637 O O . GLY B 1 218 ? -1.068 -25.469 17.453 1 94.19 218 GLY B O 1
ATOM 3638 N N . GLU B 1 219 ? -0.552 -27.188 18.891 1 94.31 219 GLU B N 1
ATOM 3639 C CA . GLU B 1 219 ? -0.819 -28.234 17.906 1 94.31 219 GLU B CA 1
ATOM 3640 C C . GLU B 1 219 ? -2.234 -28.797 18.062 1 94.31 219 GLU B C 1
ATOM 3642 O O . GLU B 1 219 ? -2.781 -28.812 19.172 1 94.31 219 GLU B O 1
ATOM 3647 N N . SER B 1 220 ? -2.805 -29.094 16.891 1 94.25 220 SER B N 1
ATOM 3648 C CA . SER B 1 220 ? -4.125 -29.719 16.891 1 94.25 220 SER B CA 1
ATOM 3649 C C . SER B 1 220 ? -4.18 -30.906 15.93 1 94.25 220 SER B C 1
ATOM 3651 O O . SER B 1 220 ? -3.65 -30.828 14.82 1 94.25 220 SER B O 1
ATOM 3653 N N . LYS B 1 221 ? -4.844 -31.938 16.328 1 93.56 221 LYS B N 1
ATOM 3654 C CA . LYS B 1 221 ? -5 -33.125 15.492 1 93.56 221 LYS B CA 1
ATOM 3655 C C . LYS B 1 221 ? -5.879 -32.812 14.281 1 93.56 221 LYS B C 1
ATOM 3657 O O . LYS B 1 221 ? -5.777 -33.5 13.25 1 93.56 221 LYS B O 1
ATOM 3662 N N . ASP B 1 222 ? -6.645 -31.812 14.414 1 94.31 222 ASP B N 1
ATOM 3663 C CA . ASP B 1 222 ? -7.59 -31.484 13.359 1 94.31 222 ASP B CA 1
ATOM 3664 C C . ASP B 1 222 ? -7.055 -30.359 12.477 1 94.31 222 ASP B C 1
ATOM 3666 O O . ASP B 1 222 ? -7.801 -29.766 11.688 1 94.31 222 ASP B O 1
ATOM 3670 N N . ALA B 1 223 ? -5.773 -30.109 12.602 1 96.44 223 ALA B N 1
ATOM 3671 C CA . ALA B 1 223 ? -5.195 -28.984 11.883 1 96.44 223 ALA B CA 1
ATOM 3672 C C . ALA B 1 223 ? -5.148 -29.25 10.383 1 96.44 223 ALA B C 1
ATOM 3674 O O . ALA B 1 223 ? -4.746 -30.344 9.953 1 96.44 223 ALA B O 1
ATOM 3675 N N . LEU B 1 224 ? -5.664 -28.266 9.641 1 96.81 224 LEU B N 1
ATOM 3676 C CA . LEU B 1 224 ? -5.398 -28.312 8.203 1 96.81 224 LEU B CA 1
ATOM 3677 C C . LEU B 1 224 ? -3.9 -28.234 7.926 1 96.81 224 LEU B C 1
ATOM 3679 O O . LEU B 1 224 ? -3.396 -28.922 7.031 1 96.81 224 LEU B O 1
ATOM 3683 N N . ILE B 1 225 ? -3.254 -27.375 8.672 1 96.44 225 ILE B N 1
ATOM 3684 C CA . ILE B 1 225 ? -1.812 -27.188 8.578 1 96.44 225 ILE B CA 1
ATOM 3685 C C . ILE B 1 225 ? -1.29 -26.562 9.875 1 96.44 225 ILE B C 1
ATOM 3687 O O . ILE B 1 225 ? -2.02 -25.844 10.562 1 96.44 225 ILE B O 1
ATOM 3691 N N . GLU B 1 226 ? -0.067 -26.859 10.141 1 97.12 226 GLU B N 1
ATOM 3692 C CA . GLU B 1 226 ? 0.626 -26.234 11.266 1 97.12 226 GLU B CA 1
ATOM 3693 C C . GLU B 1 226 ? 1.658 -25.219 10.773 1 97.12 226 GLU B C 1
ATOM 3695 O O . GLU B 1 226 ? 2.359 -25.453 9.789 1 97.12 226 GLU B O 1
ATOM 3700 N N . VAL B 1 227 ? 1.679 -24.078 11.492 1 96.31 227 VAL B N 1
ATOM 3701 C CA . VAL B 1 227 ? 2.607 -23.016 11.094 1 96.31 227 VAL B CA 1
ATOM 3702 C C . VAL B 1 227 ? 3.361 -22.516 12.32 1 96.31 227 VAL B C 1
ATOM 3704 O O . VAL B 1 227 ? 2.934 -22.734 13.461 1 96.31 227 VAL B O 1
ATOM 3707 N N . THR B 1 228 ? 4.48 -21.938 12.094 1 95.56 228 THR B N 1
ATOM 3708 C CA . THR B 1 228 ? 5.246 -21.266 13.141 1 95.56 228 THR B CA 1
ATOM 3709 C C . THR B 1 228 ? 5.207 -19.75 12.961 1 95.56 228 THR B C 1
ATOM 3711 O O . THR B 1 228 ? 5.496 -19.25 11.867 1 95.56 228 THR B O 1
ATOM 3714 N N . VAL B 1 229 ? 4.801 -19.109 13.992 1 92.5 229 VAL B N 1
ATOM 3715 C CA . VAL B 1 229 ? 4.754 -17.641 13.992 1 92.5 229 VAL B CA 1
ATOM 3716 C C . VAL B 1 229 ? 5.492 -17.109 15.219 1 92.5 229 VAL B C 1
ATOM 3718 O O . VAL B 1 229 ? 5.121 -17.422 16.359 1 92.5 229 VAL B O 1
ATOM 3721 N N . GLY B 1 230 ? 6.48 -16.328 14.953 1 90 230 GLY B N 1
ATOM 3722 C CA . GLY B 1 230 ? 7.242 -15.781 16.062 1 90 230 GLY B CA 1
ATOM 3723 C C . GLY B 1 230 ? 7.836 -16.859 16.969 1 90 230 GLY B C 1
ATOM 3724 O O . GLY B 1 230 ? 7.852 -16.703 18.188 1 90 230 GLY B O 1
ATOM 3725 N N . GLY B 1 231 ? 8.125 -17.922 16.375 1 92.12 231 GLY B N 1
ATOM 3726 C CA . GLY B 1 231 ? 8.773 -18.984 17.125 1 92.12 231 GLY B CA 1
ATOM 3727 C C . GLY B 1 231 ? 7.793 -19.922 17.812 1 92.12 231 GLY B C 1
ATOM 3728 O O . GLY B 1 231 ? 8.195 -20.938 18.391 1 92.12 231 GLY B O 1
ATOM 3729 N N . ALA B 1 232 ? 6.527 -19.562 17.781 1 94.81 232 ALA B N 1
ATOM 3730 C CA . ALA B 1 232 ? 5.504 -20.391 18.422 1 94.81 232 ALA B CA 1
ATOM 3731 C C . ALA B 1 232 ? 4.707 -21.172 17.391 1 94.81 232 ALA B C 1
ATOM 3733 O O . ALA B 1 232 ? 4.52 -20.703 16.25 1 94.81 232 ALA B O 1
ATOM 3734 N N . ARG B 1 233 ? 4.234 -22.281 17.844 1 96.19 233 ARG B N 1
ATOM 3735 C CA . ARG B 1 233 ? 3.477 -23.141 16.953 1 96.19 233 ARG B CA 1
ATOM 3736 C C . ARG B 1 233 ? 1.988 -22.812 17 1 96.19 233 ARG B C 1
ATOM 3738 O O . ARG B 1 233 ? 1.438 -22.562 18.062 1 96.19 233 ARG B O 1
ATOM 3745 N N . TYR B 1 234 ? 1.422 -22.766 15.844 1 96.06 234 TYR B N 1
ATOM 3746 C CA . TYR B 1 234 ? -0.013 -22.547 15.703 1 96.06 234 TYR B CA 1
ATOM 3747 C C . TYR B 1 234 ? -0.629 -23.547 14.742 1 96.06 234 TYR B C 1
ATOM 3749 O O . TYR B 1 234 ? 0.063 -24.094 13.883 1 96.06 234 TYR B O 1
ATOM 3757 N N . SER B 1 235 ? -1.892 -23.828 14.938 1 96.81 235 SER B N 1
ATOM 3758 C CA . SER B 1 235 ? -2.65 -24.703 14.055 1 96.81 235 SER B CA 1
ATOM 3759 C C . SER B 1 235 ? -3.785 -23.938 13.367 1 96.81 235 SER B C 1
ATOM 3761 O O . SER B 1 235 ? -4.469 -23.125 14 1 96.81 235 SER B O 1
ATOM 3763 N N . ILE B 1 236 ? -3.881 -24.125 12.148 1 96.81 236 ILE B N 1
ATOM 3764 C CA . ILE B 1 236 ? -5.039 -23.641 11.406 1 96.81 236 ILE B CA 1
ATOM 3765 C C . ILE B 1 236 ? -6.102 -24.734 11.328 1 96.81 236 ILE B C 1
ATOM 3767 O O . ILE B 1 236 ? -5.887 -25.781 10.695 1 96.81 236 ILE B O 1
ATOM 3771 N N . VAL B 1 237 ? -7.227 -24.469 11.984 1 96.94 237 VAL B N 1
ATOM 3772 C CA . VAL B 1 237 ? -8.242 -25.5 12.148 1 96.94 237 VAL B CA 1
ATOM 3773 C C . VAL B 1 237 ? -9.578 -25 11.609 1 96.94 237 VAL B C 1
ATOM 3775 O O . VAL B 1 237 ? -10.023 -23.891 11.945 1 96.94 237 VAL B O 1
ATOM 3778 N N . GLU B 1 238 ? -10.156 -25.797 10.812 1 95.12 238 GLU B N 1
ATOM 3779 C CA . GLU B 1 238 ? -11.477 -25.422 10.305 1 95.12 238 GLU B CA 1
ATOM 3780 C C . GLU B 1 238 ? -12.508 -25.406 11.43 1 95.12 238 GLU B C 1
ATOM 3782 O O . GLU B 1 238 ? -12.602 -26.359 12.203 1 95.12 238 GLU B O 1
ATOM 3787 N N . GLY B 1 239 ? -13.289 -24.266 11.516 1 85.19 239 GLY B N 1
ATOM 3788 C CA . GLY B 1 239 ? -14.336 -24.156 12.516 1 85.19 239 GLY B CA 1
ATOM 3789 C C . GLY B 1 239 ? -13.805 -23.984 13.922 1 85.19 239 GLY B C 1
ATOM 3790 O O . GLY B 1 239 ? -14.531 -24.172 14.898 1 85.19 239 GLY B O 1
ATOM 3791 N N . GLY B 1 240 ? -12.688 -23.594 14.141 1 77.75 240 GLY B N 1
ATOM 3792 C CA . GLY B 1 240 ? -12.094 -23.469 15.461 1 77.75 240 GLY B CA 1
ATOM 3793 C C . GLY B 1 240 ? -12.477 -22.188 16.172 1 77.75 240 GLY B C 1
ATOM 3794 O O . GLY B 1 240 ? -13.016 -21.266 15.547 1 77.75 240 GLY B O 1
ATOM 3795 N N . GLU B 1 241 ? -12.352 -22.125 17.516 1 81.44 241 GLU B N 1
ATOM 3796 C CA . GLU B 1 241 ? -12.688 -20.969 18.344 1 81.44 241 GLU B CA 1
ATOM 3797 C C . GLU B 1 241 ? -11.562 -19.938 18.344 1 81.44 241 GLU B C 1
ATOM 3799 O O . GLU B 1 241 ? -11.711 -18.859 18.891 1 81.44 241 GLU B O 1
ATOM 3804 N N . GLY B 1 242 ? -10.711 -19.891 17.531 1 83.94 242 GLY B N 1
ATOM 3805 C CA . GLY B 1 242 ? -9.586 -18.969 17.469 1 83.94 242 GLY B CA 1
ATOM 3806 C C . GLY B 1 242 ? -9.852 -17.781 16.562 1 83.94 242 GLY B C 1
ATOM 3807 O O . GLY B 1 242 ? -10.992 -17.344 16.406 1 83.94 242 GLY B O 1
ATOM 3808 N N . VAL B 1 243 ? -8.852 -17.125 16.25 1 87.44 243 VAL B N 1
ATOM 3809 C CA . VAL B 1 243 ? -8.961 -15.984 15.352 1 87.44 243 VAL B CA 1
ATOM 3810 C C . VAL B 1 243 ? -9.328 -16.469 13.945 1 87.44 243 VAL B C 1
ATOM 3812 O O . VAL B 1 243 ? -8.539 -17.172 13.297 1 87.44 243 VAL B O 1
ATOM 3815 N N . LYS B 1 244 ? -10.492 -16.078 13.516 1 90.5 244 LYS B N 1
ATOM 3816 C CA . LYS B 1 244 ? -10.969 -16.516 12.203 1 90.5 244 LYS B CA 1
ATOM 3817 C C . LYS B 1 244 ? -10.266 -15.742 11.086 1 90.5 244 LYS B C 1
ATOM 3819 O O . LYS B 1 244 ? -10.133 -14.523 11.156 1 90.5 244 LYS B O 1
ATOM 3824 N N . PHE B 1 245 ? -9.82 -16.438 10.031 1 90.12 245 PHE B N 1
ATOM 3825 C CA . PHE B 1 245 ? -9.172 -15.812 8.883 1 90.12 245 PHE B CA 1
ATOM 3826 C C . PHE B 1 245 ? -10.109 -14.812 8.219 1 90.12 245 PHE B C 1
ATOM 3828 O O . PHE B 1 245 ? -9.68 -13.719 7.84 1 90.12 245 PHE B O 1
ATOM 3835 N N . SER B 1 246 ? -11.375 -15.141 8.172 1 85.69 246 SER B N 1
ATOM 3836 C CA . SER B 1 246 ? -12.367 -14.297 7.504 1 85.69 246 SER B CA 1
ATOM 3837 C C . SER B 1 246 ? -12.539 -12.977 8.234 1 85.69 246 SER B C 1
ATOM 3839 O O . SER B 1 246 ? -12.977 -11.984 7.645 1 85.69 246 SER B O 1
ATOM 3841 N N . ASP B 1 247 ? -12.125 -12.945 9.5 1 84.56 247 ASP B N 1
ATOM 3842 C CA . ASP B 1 247 ? -12.352 -11.758 10.32 1 84.56 247 ASP B CA 1
ATOM 3843 C C . ASP B 1 247 ? -11.109 -10.867 10.359 1 84.56 247 ASP B C 1
ATOM 3845 O O . ASP B 1 247 ? -11.188 -9.711 10.773 1 84.56 247 ASP B O 1
ATOM 3849 N N . MET B 1 248 ? -10.031 -11.367 9.844 1 85.94 248 MET B N 1
ATOM 3850 C CA . MET B 1 248 ? -8.758 -10.672 10 1 85.94 248 MET B CA 1
ATOM 3851 C C . MET B 1 248 ? -8.656 -9.5 9.023 1 85.94 248 MET B C 1
ATOM 3853 O O . MET B 1 248 ? -7.949 -8.531 9.289 1 85.94 248 MET B O 1
ATOM 3857 N N . GLY B 1 249 ? -9.281 -9.633 7.895 1 84.75 249 GLY B N 1
ATOM 3858 C CA . GLY B 1 249 ? -9.188 -8.609 6.867 1 84.75 249 GLY B CA 1
ATOM 3859 C C . GLY B 1 249 ? -7.863 -8.641 6.121 1 84.75 249 GLY B C 1
ATOM 3860 O O . GLY B 1 249 ? -7.836 -8.562 4.891 1 84.75 249 GLY B O 1
ATOM 3861 N N . SER B 1 250 ? -6.734 -8.703 6.941 1 87.75 250 SER B N 1
ATOM 3862 C CA . SER B 1 250 ? -5.383 -8.727 6.395 1 87.75 250 SER B CA 1
ATOM 3863 C C . SER B 1 250 ? -4.445 -9.555 7.266 1 87.75 250 SER B C 1
ATOM 3865 O O . SER B 1 250 ? -4.539 -9.516 8.492 1 87.75 250 SER B O 1
ATOM 3867 N N . LEU B 1 251 ? -3.494 -10.141 6.617 1 89.31 251 LEU B N 1
ATOM 3868 C CA . LEU B 1 251 ? -2.543 -10.961 7.363 1 89.31 251 LEU B CA 1
ATOM 3869 C C . LEU B 1 251 ? -1.513 -10.078 8.07 1 89.31 251 LEU B C 1
ATOM 3871 O O . LEU B 1 251 ? -0.781 -10.555 8.938 1 89.31 251 LEU B O 1
ATOM 3875 N N . ASN B 1 252 ? -1.53 -8.859 7.773 1 84.06 252 ASN B N 1
ATOM 3876 C CA . ASN B 1 252 ? -0.665 -7.938 8.508 1 84.06 252 ASN B CA 1
ATOM 3877 C C . ASN B 1 252 ? -1.064 -7.84 9.977 1 84.06 252 ASN B C 1
ATOM 3879 O O . ASN B 1 252 ? -0.278 -7.383 10.805 1 84.06 252 ASN B O 1
ATOM 3883 N N . ARG B 1 253 ? -2.258 -8.266 10.289 1 83.12 253 ARG B N 1
ATOM 3884 C CA . ARG B 1 253 ? -2.768 -8.203 11.656 1 83.12 253 ARG B CA 1
ATOM 3885 C C . ARG B 1 253 ? -2.412 -9.461 12.438 1 83.12 253 ARG B C 1
ATOM 3887 O O . ARG B 1 253 ? -2.707 -9.562 13.625 1 83.12 253 ARG B O 1
ATOM 3894 N N . LEU B 1 254 ? -1.796 -10.383 11.758 1 83.81 254 LEU B N 1
ATOM 3895 C CA . LEU B 1 254 ? -1.543 -11.719 12.297 1 83.81 254 LEU B CA 1
ATOM 3896 C C . LEU B 1 254 ? -0.804 -11.633 13.625 1 83.81 254 LEU B C 1
ATOM 3898 O O . LEU B 1 254 ? -1.234 -12.227 14.617 1 83.81 254 LEU B O 1
ATOM 3902 N N . TYR B 1 255 ? 0.176 -10.836 13.664 1 79.69 255 TYR B N 1
ATOM 3903 C CA . TYR B 1 255 ? 1.042 -10.781 14.836 1 79.69 255 TYR B CA 1
ATOM 3904 C C . TYR B 1 255 ? 0.338 -10.094 16 1 79.69 255 TYR B C 1
ATOM 3906 O O . TYR B 1 255 ? 0.536 -10.469 17.156 1 79.69 255 TYR B O 1
ATOM 3914 N N . GLY B 1 256 ? -0.485 -9.102 15.656 1 78.06 256 GLY B N 1
ATOM 3915 C CA . GLY B 1 256 ? -1.22 -8.406 16.703 1 78.06 256 GLY B CA 1
ATOM 3916 C C . GLY B 1 256 ? -2.363 -9.227 17.281 1 78.06 256 GLY B C 1
ATOM 3917 O O . GLY B 1 256 ? -2.746 -9.039 18.438 1 78.06 256 GLY B O 1
ATOM 3918 N N . LEU B 1 257 ? -2.816 -10.125 16.516 1 78.75 257 LEU B N 1
ATOM 3919 C CA . LEU B 1 257 ? -3.98 -10.898 16.922 1 78.75 257 LEU B CA 1
ATOM 3920 C C . LEU B 1 257 ? -3.561 -12.148 17.688 1 78.75 257 LEU B C 1
ATOM 3922 O O . LEU B 1 257 ? -4.359 -12.734 18.422 1 78.75 257 LEU B O 1
ATOM 3926 N N . LEU B 1 258 ? -2.35 -12.617 17.438 1 78.12 258 LEU B N 1
ATOM 3927 C CA . LEU B 1 258 ? -1.896 -13.844 18.094 1 78.12 258 LEU B CA 1
ATOM 3928 C C . LEU B 1 258 ? -1.195 -13.531 19.406 1 78.12 258 LEU B C 1
ATOM 3930 O O . LEU B 1 258 ? -0.938 -14.438 20.203 1 78.12 258 LEU B O 1
ATOM 3934 N N . ARG B 1 259 ? -0.979 -12.328 19.641 1 65.75 259 ARG B N 1
ATOM 3935 C CA . ARG B 1 259 ? -0.389 -11.984 20.938 1 65.75 259 ARG B CA 1
ATOM 3936 C C . ARG B 1 259 ? -1.458 -11.906 22.016 1 65.75 259 ARG B C 1
ATOM 3938 O O . ARG B 1 259 ? -2.623 -11.625 21.734 1 65.75 259 ARG B O 1
#

Radius of gyration: 22.94 Å; Cα contacts (8 Å, |Δi|>4): 1090; chains: 2; bounding box: 55×65×52 Å

InterPro domains:
  IPR003439 ABC transporter-like, ATP-binding domain [PF00005] (22-153)
  IPR003439 ABC transporter-like, ATP-binding domain [PS50893] (2-223)
  IPR003593 AAA+ ATPase domain [SM00382] (25-188)
  IPR027417 P-loop containing nucleoside triphosphate hydrolase [G3DSA:3.40.50.300] (1-256)
  IPR027417 P-loop containing nucleoside triphosphate hydrolase [SSF52540] (1-197)

pLDDT: mean 92.58, std 6.93, range [56.59, 98.44]

Organism: NCBI:txid62609

Foldseek 3Di:
DKFFAQKWDDDPPGHTLAGGDGDDWDWEAEEAEAPSLCVVVVLCVLCLNGDIPGFIDDPRHTSVPDPLPLLEFELDPVLLVQDFALLSSQVVCCPSNVFDPVQLQVQCVVVPHGCVVGRGPTLVRDDPQRNLSNSLSSRPRNLHQEYEYAASCPPHDPVCSVVSLVSVVVGHGHYYHYHQFLQSLVSVQAHWYWYRANNYIDDGDRSVQLQQWAKAFDDDPQAPDWDD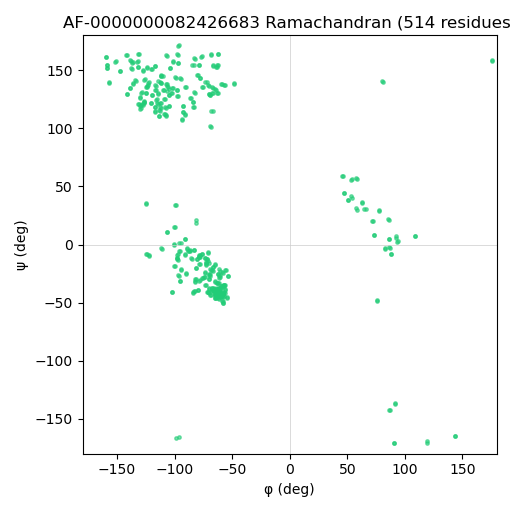HPNGIIGIHGNDPHHGSNPQRGNNCVVVRHD/DKFFAQKWDDDPPGHTLAGGDGDDWDWEAEEAEAPSLCVVVVVCVQCLNGDIPGFIDDPRHTSVPDPLPLLEFELDPVLLVQDFALLSSQVVCCPSNVFDPVQLQVQCVVVPHGCVVGRGPTLVRDDPQRNLSNSLSSRQRNLHQEYEYAASCPPHDPVCSVVSLVSVVVGHGYYYHYHQFLQCLVSVQAHWYWYRANNYIDDGDRSVQLQQWAKAFDDDPQAPDWDDHPNGIIGIHGNDPHHGSNPQRGNNCVVVRHD

Solvent-accessible surface area (backbone atoms only — not comparable to full-atom values): 26952 Å² total; per-residue (Å²): 79,42,38,33,43,58,22,30,32,59,46,91,92,73,48,70,41,32,50,59,31,66,47,75,43,79,35,51,33,34,39,34,33,31,60,83,15,30,67,66,61,52,50,36,35,72,71,52,74,46,75,68,44,71,39,47,26,49,72,82,37,49,35,93,78,57,74,86,62,55,49,51,31,50,36,58,72,69,64,57,74,75,28,59,25,46,47,51,37,47,57,52,34,33,70,75,50,49,35,34,66,67,47,31,43,50,52,35,44,77,70,74,39,57,55,83,80,43,33,80,37,42,62,81,71,45,52,66,39,54,41,40,50,48,36,44,29,63,30,47,23,45,61,21,46,29,35,38,35,65,43,70,54,54,64,40,28,66,85,50,40,60,56,52,53,49,48,59,66,71,47,35,67,23,36,37,43,30,38,39,50,46,69,60,43,70,80,43,45,91,23,40,26,32,40,30,47,84,19,36,69,45,73,74,40,47,32,54,54,50,48,50,13,8,47,33,84,36,86,54,94,69,36,79,46,76,49,63,55,95,88,39,52,28,14,35,19,66,73,45,92,41,57,41,45,67,73,52,46,30,42,59,45,48,69,72,67,73,100,81,41,37,33,44,56,23,30,31,60,47,91,92,74,49,70,42,31,52,59,32,65,49,75,43,77,37,51,34,34,40,33,32,32,61,83,14,32,64,68,60,52,50,35,36,72,71,54,74,45,74,68,43,70,39,47,27,48,73,83,38,48,35,93,77,58,76,88,62,55,50,51,30,49,37,60,70,70,63,58,74,75,30,60,25,46,47,51,36,49,57,52,34,33,71,75,51,50,36,35,66,68,47,30,45,51,52,34,46,78,69,75,40,59,57,82,80,43,33,82,37,42,61,80,72,43,51,64,39,53,41,40,52,49,36,44,28,63,31,47,24,44,61,23,47,29,35,38,36,65,42,69,55,53,62,41,28,64,84,50,41,59,56,52,54,49,49,59,67,71,47,36,66,23,38,37,42,30,39,36,51,46,68,58,45,70,82,43,44,90,23,42,25,31,39,30,46,84,18,34,67,45,72,75,39,48,32,53,55,50,48,49,12,8,47,35,85,36,86,52,95,70,34,78,48,75,47,63,56,95,87,38,54,27,14,35,20,67,73,45,91,41,58,40,43,67,74,52,45,31,41,58,44,48,68,72,66,73,99

Nearest PDB structures (foldseek):
  2pjz-assembly1_A  TM=9.249E-01  e=2.981E-33  Sulfurisphaera tokodaii
  7x0q-assembly1_B  TM=7.054E-01  e=2.428E-14  Acetivibrio thermocellus
  6qex-assembly1_A  TM=8.190E-01  e=1.583E-11  Homo sapiens
  9c2i-assembly1_A  TM=7.345E-01  e=2.015E-10  Homo sapiens
  9br2-assembly1_A  TM=7.345E-01  e=2.274E-10  Homo sapiens